Protein AF-0000000083503021 (afdb_homodimer)

pLDDT: mean 86.68, std 19.87, range [26.5, 98.81]

Secondary structure (DSSP, 8-state):
--------EEEEESSEEEEETT--EEEEEEEES--SEEEEE-TTSPBP---SSEEEEEEETTEEEEEE-S--GGG-EEEEEEEEETTEEEEEEEEEEEEEEEEEEE--S-EEEETT--EEE--EEEEESPPEEEEEETTEE--TTT-TTEEE-TTSPEEETT--GGG-EEEEEEEEEGGGTEEEEEEEEEEEE---------------------------/--------EEEEESSEEEEETT--EEEEEEEES--SEEEEE-TTSPBP---SSEEEEEEETTEEEEEE-S--GGG-EEEEEEEEETTEEEEEEEEEEEEEEEEEEE--S-EEEETT--EEE--EEEEESPPEEEEEETTEE--TTT-TTEEE-TTSPEEETT--GGG-EEEEEEEEEGGGTEEEEEEEEEEEE---------------------------

Structure (mmCIF, N/CA/C/O backbone):
data_AF-0000000083503021-model_v1
#
loop_
_entity.id
_entity.type
_entity.pdbx_description
1 polymer 'Neural cell adhesion molecule 1'
#
loop_
_atom_site.group_PDB
_atom_site.id
_atom_site.type_symbol
_atom_site.label_atom_id
_atom_site.label_alt_id
_atom_site.label_comp_id
_atom_site.label_asym_id
_atom_site.label_entity_id
_atom_site.label_seq_id
_atom_site.pdbx_PDB_ins_code
_atom_site.Cartn_x
_atom_site.Cartn_y
_atom_site.Cartn_z
_atom_site.occupancy
_atom_site.B_iso_or_equiv
_atom_site.auth_seq_id
_atom_site.auth_comp_id
_atom_site.auth_asym_id
_atom_site.auth_atom_id
_atom_site.pdbx_PDB_model_num
ATOM 1 N N . MET A 1 1 ? -37.281 -36.125 -14.594 1 32.38 1 MET A N 1
ATOM 2 C CA . MET A 1 1 ? -36.75 -35.156 -13.633 1 32.38 1 MET A CA 1
ATOM 3 C C . MET A 1 1 ? -35.75 -34.219 -14.289 1 32.38 1 MET A C 1
ATOM 5 O O . MET A 1 1 ? -34.75 -34.688 -14.859 1 32.38 1 MET A O 1
ATOM 9 N N . GLU A 1 2 ? -36.094 -33.125 -14.883 1 40.69 2 GLU A N 1
ATOM 10 C CA . GLU A 1 2 ? -35.156 -32.188 -15.492 1 40.69 2 GLU A CA 1
ATOM 11 C C . GLU A 1 2 ? -34.031 -31.844 -14.539 1 40.69 2 GLU A C 1
ATOM 13 O O . GLU A 1 2 ? -34.25 -31.484 -13.391 1 40.69 2 GLU A O 1
ATOM 18 N N . VAL A 1 3 ? -33 -32.562 -14.484 1 45.72 3 VAL A N 1
ATOM 19 C CA . VAL A 1 3 ? -31.812 -32.25 -13.695 1 45.72 3 VAL A CA 1
ATOM 20 C C . VAL A 1 3 ? -31.562 -30.734 -13.727 1 45.72 3 VAL A C 1
ATOM 22 O O . VAL A 1 3 ? -31.516 -30.125 -14.805 1 45.72 3 VAL A O 1
ATOM 25 N N . PRO A 1 4 ? -32 -30 -12.836 1 47.97 4 PRO A N 1
ATOM 26 C CA . PRO A 1 4 ? -31.688 -28.578 -12.898 1 47.97 4 PRO A CA 1
ATOM 27 C C . PRO A 1 4 ? -30.297 -28.281 -13.438 1 47.97 4 PRO A C 1
ATOM 29 O O . PRO A 1 4 ? -29.312 -28.859 -12.945 1 47.97 4 PRO A O 1
ATOM 32 N N . VAL A 1 5 ? -29.984 -28.234 -14.727 1 51.38 5 VAL A N 1
ATOM 33 C CA . VAL A 1 5 ? -28.734 -27.891 -15.406 1 51.38 5 VAL A CA 1
ATOM 34 C C . VAL A 1 5 ? -27.938 -26.922 -14.555 1 51.38 5 VAL A C 1
ATOM 36 O O . VAL A 1 5 ? -28.438 -25.844 -14.203 1 51.38 5 VAL A O 1
ATOM 39 N N . SER A 1 6 ? -27.219 -27.344 -13.602 1 59.75 6 SER A N 1
ATOM 40 C CA . SER A 1 6 ? -26.344 -26.531 -12.742 1 59.75 6 SER A CA 1
ATOM 41 C C . SER A 1 6 ? -25.797 -25.328 -13.492 1 59.75 6 SER A C 1
ATOM 43 O O . SER A 1 6 ? -25.156 -25.484 -14.547 1 59.75 6 SER A O 1
ATOM 45 N N . SER A 1 7 ? -26.422 -24.125 -13.453 1 80.5 7 SER A N 1
ATOM 46 C CA . SER A 1 7 ? -26.172 -22.859 -14.133 1 80.5 7 SER A CA 1
ATOM 47 C C . SER A 1 7 ? -24.719 -22.438 -14 1 80.5 7 SER A C 1
ATOM 49 O O . SER A 1 7 ? -24.125 -22.578 -12.93 1 80.5 7 SER A O 1
ATOM 51 N N . LEU A 1 8 ? -24.062 -22.344 -15.227 1 92 8 LEU A N 1
ATOM 52 C CA . LEU A 1 8 ? -22.719 -21.828 -15.375 1 92 8 LEU A CA 1
ATOM 53 C C . LEU A 1 8 ? -22.562 -20.484 -14.664 1 92 8 LEU A C 1
ATOM 55 O O . LEU A 1 8 ? -23.281 -19.531 -14.977 1 92 8 LEU A O 1
ATOM 59 N N . GLN A 1 9 ? -21.828 -20.453 -13.492 1 96.75 9 GLN A N 1
ATOM 60 C CA . GLN A 1 9 ? -21.578 -19.219 -12.75 1 96.75 9 GLN A CA 1
ATOM 61 C C . GLN A 1 9 ? -20.078 -18.922 -12.641 1 96.75 9 GLN A C 1
ATOM 63 O O . GLN A 1 9 ? -19.281 -19.844 -12.523 1 96.75 9 GLN A O 1
ATOM 68 N N . VAL A 1 10 ? -19.766 -17.672 -12.742 1 98.25 10 VAL A N 1
ATOM 69 C CA . VAL A 1 10 ? -18.375 -17.25 -12.672 1 98.25 10 VAL A CA 1
ATOM 70 C C . VAL A 1 10 ? -18.203 -16.266 -11.516 1 98.25 10 VAL A C 1
ATOM 72 O O . VAL A 1 10 ? -19.031 -15.375 -11.312 1 98.25 10 VAL A O 1
ATOM 75 N N . ASP A 1 11 ? -17.172 -16.484 -10.727 1 98.44 11 ASP A N 1
ATOM 76 C CA . ASP A 1 11 ? -16.828 -15.578 -9.633 1 98.44 11 ASP A CA 1
ATOM 77 C C . ASP A 1 11 ? -15.352 -15.18 -9.688 1 98.44 11 ASP A C 1
ATOM 79 O O . ASP A 1 11 ? -14.508 -15.969 -10.125 1 98.44 11 ASP A O 1
ATOM 83 N N . ILE A 1 12 ? -15.086 -13.953 -9.312 1 98.62 12 ILE A N 1
ATOM 84 C CA . ILE A 1 12 ? -13.711 -13.469 -9.258 1 98.62 12 ILE A CA 1
ATOM 85 C C . ILE A 1 12 ? -13.367 -13.07 -7.824 1 98.62 12 ILE A C 1
ATOM 87 O O . ILE A 1 12 ? -14.156 -12.406 -7.148 1 98.62 12 ILE A O 1
ATOM 91 N N . VAL A 1 13 ? -12.148 -13.516 -7.375 1 98.06 13 VAL A N 1
ATOM 92 C CA . VAL A 1 13 ? -11.617 -13.148 -6.066 1 98.06 13 VAL A CA 1
ATOM 93 C C . VAL A 1 13 ? -10.211 -12.578 -6.211 1 98.06 13 VAL A C 1
ATOM 95 O O . VAL A 1 13 ? -9.352 -13.188 -6.848 1 98.06 13 VAL A O 1
ATOM 98 N N . PRO A 1 14 ? -9.977 -11.477 -5.555 1 97.19 14 PRO A N 1
ATOM 99 C CA . PRO A 1 14 ? -10.891 -10.609 -4.824 1 97.19 14 PRO A CA 1
ATOM 100 C C . PRO A 1 14 ? -11.891 -9.906 -5.738 1 97.19 14 PRO A C 1
ATOM 102 O O . PRO A 1 14 ? -11.711 -9.883 -6.961 1 97.19 14 PRO A O 1
ATOM 105 N N . ALA A 1 15 ? -12.922 -9.281 -5.16 1 97.19 15 ALA A N 1
ATOM 106 C CA . ALA A 1 15 ? -14.008 -8.703 -5.945 1 97.19 15 ALA A CA 1
ATOM 107 C C . ALA A 1 15 ? -13.625 -7.324 -6.477 1 97.19 15 ALA A C 1
ATOM 109 O O . ALA A 1 15 ? -14.297 -6.785 -7.363 1 97.19 15 ALA A O 1
ATOM 110 N N . GLN A 1 16 ? -12.641 -6.766 -5.891 1 94.5 16 GLN A N 1
ATOM 111 C CA . GLN A 1 16 ? -12.086 -5.492 -6.324 1 94.5 16 GLN A CA 1
ATOM 112 C C . GLN A 1 16 ? -10.57 -5.453 -6.117 1 94.5 16 GLN A C 1
ATOM 114 O O . GLN A 1 16 ? -10.031 -6.23 -5.328 1 94.5 16 GLN A O 1
ATOM 119 N N . GLY A 1 17 ? -9.938 -4.648 -6.914 1 93.69 17 GLY A N 1
ATOM 120 C CA . GLY A 1 17 ? -8.5 -4.477 -6.758 1 93.69 17 GLY A CA 1
ATOM 121 C C . GLY A 1 17 ? -8.086 -3.021 -6.633 1 93.69 17 GLY A C 1
ATOM 122 O O . GLY A 1 17 ? -8.648 -2.148 -7.297 1 93.69 17 GLY A O 1
ATOM 123 N N . GLU A 1 18 ? -7.312 -2.812 -5.68 1 89.69 18 GLU A N 1
ATOM 124 C CA . GLU A 1 18 ? -6.664 -1.513 -5.535 1 89.69 18 GLU A CA 1
ATOM 125 C C . GLU A 1 18 ? -5.176 -1.668 -5.242 1 89.69 18 GLU A C 1
ATOM 127 O O . GLU A 1 18 ? -4.793 -2.357 -4.297 1 89.69 18 GLU A O 1
ATOM 132 N N . ILE A 1 19 ? -4.332 -1.057 -6.18 1 90.94 19 ILE A N 1
ATOM 133 C CA . ILE A 1 19 ? -2.898 -1.191 -5.945 1 90.94 19 ILE A CA 1
ATOM 134 C C . ILE A 1 19 ? -2.18 0.08 -6.395 1 90.94 19 ILE A C 1
ATOM 136 O O . ILE A 1 19 ? -2.762 0.916 -7.09 1 90.94 19 ILE A O 1
ATOM 140 N N . SER A 1 20 ? -0.967 0.198 -5.973 1 89.94 20 SER A N 1
ATOM 141 C CA . SER A 1 20 ? -0.131 1.327 -6.371 1 89.94 20 SER A CA 1
ATOM 142 C C . SER A 1 20 ? 0.741 0.974 -7.57 1 89.94 20 SER A C 1
ATOM 144 O O . SER A 1 20 ? 1.026 -0.201 -7.812 1 89.94 20 SER A O 1
ATOM 146 N N . VAL A 1 21 ? 1.108 2.004 -8.273 1 90.81 21 VAL A N 1
ATOM 147 C CA . VAL A 1 21 ? 2.018 1.808 -9.398 1 90.81 21 VAL A CA 1
ATOM 148 C C . VAL A 1 21 ? 3.25 1.032 -8.945 1 90.81 21 VAL A C 1
ATOM 150 O O . VAL A 1 21 ? 3.797 1.304 -7.871 1 90.81 21 VAL A O 1
ATOM 153 N N . GLY A 1 22 ? 3.641 0.013 -9.758 1 91.38 22 GLY A N 1
ATOM 154 C CA . GLY A 1 22 ? 4.824 -0.786 -9.469 1 91.38 22 GLY A CA 1
ATOM 155 C C . GLY A 1 22 ? 4.516 -2.045 -8.68 1 91.38 22 GLY A C 1
ATOM 156 O O . GLY A 1 22 ? 5.34 -2.961 -8.625 1 91.38 22 GLY A O 1
ATOM 157 N N . GLU A 1 23 ? 3.354 -2.031 -8.023 1 91.81 23 GLU A N 1
ATOM 158 C CA . GLU A 1 23 ? 2.941 -3.213 -7.273 1 91.81 23 GLU A CA 1
ATOM 159 C C . GLU A 1 23 ? 2.307 -4.254 -8.188 1 91.81 23 GLU A C 1
ATOM 161 O O . GLU A 1 23 ? 2.018 -3.971 -9.352 1 91.81 23 GLU A O 1
ATOM 166 N N . SER A 1 24 ? 2.17 -5.434 -7.625 1 94.88 24 SER A N 1
ATOM 167 C CA . SER A 1 24 ? 1.549 -6.527 -8.367 1 94.88 24 SER A CA 1
ATOM 168 C C . SER A 1 24 ? 0.262 -6.992 -7.695 1 94.88 24 SER A C 1
ATOM 170 O O . SER A 1 24 ? 0.09 -6.82 -6.488 1 94.88 24 SER A O 1
ATOM 172 N N . LYS A 1 25 ? -0.583 -7.57 -8.555 1 97.06 25 LYS A N 1
ATOM 173 C CA . LYS A 1 25 ? -1.88 -8.039 -8.07 1 97.06 25 LYS A CA 1
ATOM 174 C C . LYS A 1 25 ? -2.389 -9.203 -8.914 1 97.06 25 LYS A C 1
ATOM 176 O O . LYS A 1 25 ? -2.068 -9.312 -10.102 1 97.06 25 LYS A O 1
ATOM 181 N N . PHE A 1 26 ? -3.084 -10.086 -8.234 1 97.56 26 PHE A N 1
ATOM 182 C CA . PHE A 1 26 ? -3.65 -11.172 -9.023 1 97.56 26 PHE A CA 1
ATOM 183 C C . PHE A 1 26 ? -5.117 -11.391 -8.672 1 97.56 26 PHE A C 1
ATOM 185 O O . PHE A 1 26 ? -5.582 -10.945 -7.621 1 97.56 26 PHE A O 1
ATOM 192 N N . PHE A 1 27 ? -5.867 -11.992 -9.586 1 98.62 27 PHE A N 1
ATOM 193 C CA . PHE A 1 27 ? -7.281 -12.328 -9.453 1 98.62 27 PHE A CA 1
ATOM 194 C C . PHE A 1 27 ? -7.539 -13.773 -9.844 1 98.62 27 PHE A C 1
ATOM 196 O O . PHE A 1 27 ? -6.977 -14.266 -10.828 1 98.62 27 PHE A O 1
ATOM 203 N N . LEU A 1 28 ? -8.352 -14.438 -9.078 1 98.44 28 LEU A N 1
ATOM 204 C CA . LEU A 1 28 ? -8.75 -15.812 -9.359 1 98.44 28 LEU A CA 1
ATOM 205 C C . LEU A 1 28 ? -10.18 -15.867 -9.875 1 98.44 28 LEU A C 1
ATOM 207 O O . LEU A 1 28 ? -11.102 -15.398 -9.203 1 98.44 28 LEU A O 1
ATOM 211 N N . CYS A 1 29 ? -10.336 -16.359 -11.047 1 98.75 29 CYS A N 1
ATOM 212 C CA . CYS A 1 29 ? -11.641 -16.625 -11.641 1 98.75 29 CYS A CA 1
ATOM 213 C C . CYS A 1 29 ? -12.047 -18.078 -11.438 1 98.75 29 CYS A C 1
ATOM 215 O O . CYS A 1 29 ? -11.32 -18.984 -11.82 1 98.75 29 CYS A O 1
ATOM 217 N N . THR A 1 30 ? -13.172 -18.266 -10.805 1 98.38 30 THR A N 1
ATOM 218 C CA . THR A 1 30 ? -13.664 -19.609 -10.555 1 98.38 30 THR A CA 1
ATOM 219 C C . THR A 1 30 ? -15.016 -19.828 -11.227 1 98.38 30 THR A C 1
ATOM 221 O O . THR A 1 30 ? -15.859 -18.922 -11.242 1 98.38 30 THR A O 1
ATOM 224 N N . VAL A 1 31 ? -15.172 -21.078 -11.695 1 97.69 31 VAL A N 1
ATOM 225 C CA . VAL A 1 31 ? -16.391 -21.422 -12.414 1 97.69 31 VAL A CA 1
ATOM 226 C C . VAL A 1 31 ? -17.141 -22.516 -11.648 1 97.69 31 VAL A C 1
ATOM 228 O O . VAL A 1 31 ? -16.547 -23.5 -11.211 1 97.69 31 VAL A O 1
ATOM 231 N N . THR A 1 32 ? -18.375 -22.25 -11.328 1 96.06 32 THR A N 1
ATOM 232 C CA . THR A 1 32 ? -19.297 -23.281 -10.844 1 96.06 32 THR A CA 1
ATOM 233 C C . THR A 1 32 ? -20.047 -23.922 -12 1 96.06 32 THR A C 1
ATOM 235 O O . THR A 1 32 ? -20.688 -23.234 -12.789 1 96.06 32 THR A O 1
ATOM 238 N N . GLY A 1 33 ? -20 -25.266 -12.117 1 93.94 33 GLY A N 1
ATOM 239 C CA . GLY A 1 33 ? -20.531 -26 -13.258 1 93.94 33 GLY A CA 1
ATOM 240 C C . GLY A 1 33 ? -19.438 -26.641 -14.109 1 93.94 33 GLY A C 1
ATOM 241 O O . GLY A 1 33 ? -18.5 -27.234 -13.586 1 93.94 33 GLY A O 1
ATOM 242 N N . GLU A 1 34 ? -19.703 -26.609 -15.398 1 92.75 34 GLU A N 1
ATOM 243 C CA . GLU A 1 34 ? -18.734 -27.078 -16.375 1 92.75 34 GLU A CA 1
ATOM 244 C C . GLU A 1 34 ? -18.281 -25.938 -17.297 1 92.75 34 GLU A C 1
ATOM 246 O O . GLU A 1 34 ? -19.062 -25.047 -17.609 1 92.75 34 GLU A O 1
ATOM 251 N N . ALA A 1 35 ? -16.953 -26 -17.578 1 94.88 35 ALA A N 1
ATOM 252 C CA . ALA A 1 35 ? -16.438 -24.953 -18.453 1 94.88 35 ALA A CA 1
ATOM 253 C C . ALA A 1 35 ? -15.477 -25.516 -19.484 1 94.88 35 ALA A C 1
ATOM 255 O O . ALA A 1 35 ? -14.516 -26.203 -19.141 1 94.88 35 ALA A O 1
ATOM 256 N N . ASP A 1 36 ? -15.711 -25.219 -20.75 1 95.06 36 ASP A N 1
ATOM 257 C CA . ASP A 1 36 ? -14.789 -25.594 -21.828 1 95.06 36 ASP A CA 1
ATOM 258 C C . ASP A 1 36 ? -13.625 -24.609 -21.906 1 95.06 36 ASP A C 1
ATOM 260 O O . ASP A 1 36 ? -12.469 -25.016 -22.062 1 95.06 36 ASP A O 1
ATOM 264 N N . LEU A 1 37 ? -14.07 -23.328 -21.797 1 96.12 37 LEU A N 1
ATOM 265 C CA . LEU A 1 37 ? -13.086 -22.25 -21.922 1 96.12 37 LEU A CA 1
ATOM 266 C C . LEU A 1 37 ? -13.25 -21.234 -20.797 1 96.12 37 LEU A C 1
ATOM 268 O O . LEU A 1 37 ? -14.375 -20.938 -20.375 1 96.12 37 LEU A O 1
ATOM 272 N N . ILE A 1 38 ? -12.188 -20.75 -20.25 1 98.06 38 ILE A N 1
ATOM 273 C CA . ILE A 1 38 ? -12.133 -19.609 -19.344 1 98.06 38 ILE A CA 1
ATOM 274 C C . ILE A 1 38 ? -11.164 -18.562 -19.891 1 98.06 38 ILE A C 1
ATOM 276 O O . ILE A 1 38 ? -9.969 -18.828 -20.047 1 98.06 38 ILE A O 1
ATOM 280 N N . THR A 1 39 ? -11.75 -17.375 -20.203 1 98.06 39 THR A N 1
ATOM 281 C CA . THR A 1 39 ? -10.969 -16.344 -20.891 1 98.06 39 THR A CA 1
ATOM 282 C C . THR A 1 39 ? -11.039 -15.016 -20.156 1 98.06 39 THR A C 1
ATOM 284 O O . THR A 1 39 ? -12.094 -14.633 -19.641 1 98.06 39 THR A O 1
ATOM 287 N N . TRP A 1 40 ? -9.859 -14.336 -20.141 1 98.62 40 TRP A N 1
ATOM 288 C CA . TRP A 1 40 ? -9.797 -13.008 -19.547 1 98.62 40 TRP A CA 1
ATOM 289 C C . TRP A 1 40 ? -9.773 -11.93 -20.625 1 98.62 40 TRP A C 1
ATOM 291 O O . TRP A 1 40 ? -9.117 -12.086 -21.656 1 98.62 40 TRP A O 1
ATOM 301 N N . PHE A 1 41 ? -10.438 -10.836 -20.281 1 98.56 41 PHE A N 1
ATOM 302 C CA . PHE A 1 41 ? -10.469 -9.695 -21.203 1 98.56 41 PHE A CA 1
ATOM 303 C C . PHE A 1 41 ? -10.016 -8.422 -20.5 1 98.56 41 PHE A C 1
ATOM 305 O O . PHE A 1 41 ? -10.352 -8.195 -19.328 1 98.56 41 PHE A O 1
ATOM 312 N N . SER A 1 42 ? -9.328 -7.637 -21.219 1 97.62 42 SER A N 1
ATOM 313 C CA . SER A 1 42 ? -8.789 -6.379 -20.703 1 97.62 42 SER A CA 1
ATOM 314 C C . SER A 1 42 ? -9.867 -5.297 -20.656 1 97.62 42 SER A C 1
ATOM 316 O O . SER A 1 42 ? -10.953 -5.473 -21.203 1 97.62 42 SER A O 1
ATOM 318 N N . PRO A 1 43 ? -9.555 -4.188 -19.984 1 97.31 43 PRO A N 1
ATOM 319 C CA . PRO A 1 43 ? -10.508 -3.072 -19.938 1 97.31 43 PRO A CA 1
ATOM 320 C C . PRO A 1 43 ? -10.891 -2.562 -21.312 1 97.31 43 PRO A C 1
ATOM 322 O O . PRO A 1 43 ? -11.992 -2.045 -21.5 1 97.31 43 PRO A O 1
ATOM 325 N N . SER A 1 44 ? -10.031 -2.771 -22.281 1 96.38 44 SER A N 1
ATOM 326 C CA . SER A 1 44 ? -10.32 -2.344 -23.641 1 96.38 44 SER A CA 1
ATOM 327 C C . SER A 1 44 ? -11.195 -3.359 -24.359 1 96.38 44 SER A C 1
ATOM 329 O O . SER A 1 44 ? -11.664 -3.102 -25.484 1 96.38 44 SER A O 1
ATOM 331 N N . GLY A 1 45 ? -11.383 -4.461 -23.797 1 96.44 45 GLY A N 1
ATOM 332 C CA . GLY A 1 45 ? -12.234 -5.477 -24.391 1 96.44 45 GLY A CA 1
ATOM 333 C C . GLY A 1 45 ? -11.461 -6.559 -25.109 1 96.44 45 GLY A C 1
ATOM 334 O O . GLY A 1 45 ? -12.047 -7.512 -25.625 1 96.44 45 GLY A O 1
ATOM 335 N N . ASP A 1 46 ? -10.156 -6.457 -25.094 1 97 46 ASP A N 1
ATOM 336 C CA . ASP A 1 46 ? -9.312 -7.426 -25.797 1 97 46 ASP A CA 1
ATOM 337 C C . ASP A 1 46 ? -9.07 -8.664 -24.938 1 97 46 ASP A C 1
ATOM 339 O O . ASP A 1 46 ? -8.898 -8.555 -23.719 1 97 46 ASP A O 1
ATOM 343 N N . LYS A 1 47 ? -9.023 -9.773 -25.625 1 97.5 47 LYS A N 1
ATOM 344 C CA . LYS A 1 47 ? -8.602 -10.992 -24.938 1 97.5 47 LYS A CA 1
ATOM 345 C C . LYS A 1 47 ? -7.16 -10.867 -24.438 1 97.5 47 LYS A C 1
ATOM 347 O O . LYS A 1 47 ? -6.285 -10.398 -25.172 1 97.5 47 LYS A O 1
ATOM 352 N N . ILE A 1 48 ? -6.945 -11.258 -23.188 1 97.19 48 ILE A N 1
ATOM 353 C CA . ILE A 1 48 ? -5.609 -11.141 -22.609 1 97.19 48 ILE A CA 1
ATOM 354 C C . ILE A 1 48 ? -4.828 -12.43 -22.844 1 97.19 48 ILE A C 1
ATOM 356 O O . ILE A 1 48 ? -5.309 -13.523 -22.531 1 97.19 48 ILE A O 1
ATOM 360 N N . GLU A 1 49 ? -3.738 -12.258 -23.438 1 94.06 49 GLU A N 1
ATOM 361 C CA . GLU A 1 49 ? -2.779 -13.359 -23.531 1 94.06 49 GLU A CA 1
ATOM 362 C C . GLU A 1 49 ? -1.581 -13.117 -22.609 1 94.06 49 GLU A C 1
ATOM 364 O O . GLU A 1 49 ? -1.18 -11.969 -22.391 1 94.06 49 GLU A O 1
ATOM 369 N N . THR A 1 50 ? -1.114 -14.266 -22.141 1 88.56 50 THR A N 1
ATOM 370 C CA . THR A 1 50 ? 0.038 -14.172 -21.25 1 88.56 50 THR A CA 1
ATOM 371 C C . THR A 1 50 ? 1.188 -13.438 -21.938 1 88.56 50 THR A C 1
ATOM 373 O O . THR A 1 50 ? 1.5 -13.703 -23.094 1 88.56 50 THR A O 1
ATOM 376 N N . GLY A 1 51 ? 1.635 -12.414 -21.234 1 86.19 51 GLY A N 1
ATOM 377 C CA . GLY A 1 51 ? 2.787 -11.656 -21.688 1 86.19 51 GLY A CA 1
ATOM 378 C C . GLY A 1 51 ? 3.824 -11.445 -20.594 1 86.19 51 GLY A C 1
ATOM 379 O O . GLY A 1 51 ? 3.992 -12.289 -19.719 1 86.19 51 GLY A O 1
ATOM 380 N N . GLN A 1 52 ? 4.645 -10.469 -20.797 1 81.44 52 GLN A N 1
ATOM 381 C CA . GLN A 1 52 ? 5.719 -10.195 -19.844 1 81.44 52 GLN A CA 1
ATOM 382 C C . GLN A 1 52 ? 5.172 -9.648 -18.531 1 81.44 52 GLN A C 1
ATOM 384 O O . GLN A 1 52 ? 5.602 -10.062 -17.453 1 81.44 52 GLN A O 1
ATOM 389 N N . ARG A 1 53 ? 4.215 -8.758 -18.578 1 89.5 53 ARG A N 1
ATOM 390 C CA . ARG A 1 53 ? 3.748 -8.07 -17.375 1 89.5 53 ARG A CA 1
ATOM 391 C C . ARG A 1 53 ? 2.404 -8.625 -16.906 1 89.5 53 ARG A C 1
ATOM 393 O O . ARG A 1 53 ? 2.035 -8.477 -15.742 1 89.5 53 ARG A O 1
ATOM 400 N N . ILE A 1 54 ? 1.73 -9.188 -17.906 1 94 54 ILE A N 1
ATOM 401 C CA . ILE A 1 54 ? 0.429 -9.758 -17.562 1 94 54 ILE A CA 1
ATOM 402 C C . ILE A 1 54 ? 0.425 -11.258 -17.844 1 94 54 ILE A C 1
ATOM 404 O O . ILE A 1 54 ? 0.822 -11.688 -18.922 1 94 54 ILE A O 1
ATOM 408 N N . SER A 1 55 ? -0.018 -11.992 -16.844 1 93 55 SER A N 1
ATOM 409 C CA . SER A 1 55 ? -0.033 -13.445 -16.953 1 93 55 SER A CA 1
ATOM 410 C C . SER A 1 55 ? -1.438 -14 -16.766 1 93 55 SER A C 1
ATOM 412 O O . SER A 1 55 ? -2.162 -13.562 -15.859 1 93 55 SER A O 1
ATOM 414 N N . VAL A 1 56 ? -1.801 -14.859 -17.656 1 96.25 56 VAL A N 1
ATOM 415 C CA . VAL A 1 56 ? -3.029 -15.633 -17.516 1 96.25 56 VAL A CA 1
ATOM 416 C C . VAL A 1 56 ? -2.693 -17.125 -17.453 1 96.25 56 VAL A C 1
ATOM 418 O O . VAL A 1 56 ? -2.023 -17.656 -18.328 1 96.25 56 VAL A O 1
ATOM 421 N N . VAL A 1 57 ? -3.184 -17.734 -16.344 1 92.5 57 VAL A N 1
ATOM 422 C CA . VAL A 1 57 ? -2.893 -19.156 -16.156 1 92.5 57 VAL A CA 1
ATOM 423 C C . VAL A 1 57 ? -4.188 -19.922 -15.898 1 92.5 57 VAL A C 1
ATOM 425 O O . VAL A 1 57 ? -4.957 -19.562 -15 1 92.5 57 VAL A O 1
ATOM 428 N N . ARG A 1 58 ? -4.422 -20.953 -16.766 1 94 58 ARG A N 1
ATOM 429 C CA . ARG A 1 58 ? -5.477 -21.906 -16.438 1 94 58 ARG A CA 1
ATOM 430 C C . ARG A 1 58 ? -5.035 -22.859 -15.336 1 94 58 ARG A C 1
ATOM 432 O O . ARG A 1 58 ? -4.172 -23.719 -15.555 1 94 58 ARG A O 1
ATOM 439 N N . ASN A 1 59 ? -5.586 -22.656 -14.078 1 92.62 59 ASN A N 1
ATOM 440 C CA . ASN A 1 59 ? -5.16 -23.453 -12.938 1 92.62 59 ASN A CA 1
ATOM 441 C C . ASN A 1 59 ? -5.66 -24.891 -13.031 1 92.62 59 ASN A C 1
ATOM 443 O O . ASN A 1 59 ? -4.949 -25.828 -12.656 1 92.62 59 ASN A O 1
ATOM 447 N N . ASP A 1 60 ? -6.891 -25.109 -13.406 1 94.19 60 ASP A N 1
ATOM 448 C CA . ASP A 1 60 ? -7.566 -26.391 -13.648 1 94.19 60 ASP A CA 1
ATOM 449 C C . ASP A 1 60 ? -8.789 -26.203 -14.547 1 94.19 60 ASP A C 1
ATOM 451 O O . ASP A 1 60 ? -8.875 -25.219 -15.281 1 94.19 60 ASP A O 1
ATOM 455 N N . ASP A 1 61 ? -9.695 -27.141 -14.523 1 95.5 61 ASP A N 1
ATOM 456 C CA . ASP A 1 61 ? -10.828 -27.109 -15.438 1 95.5 61 ASP A CA 1
ATOM 457 C C . ASP A 1 61 ? -11.82 -26.031 -15.031 1 95.5 61 ASP A C 1
ATOM 459 O O . ASP A 1 61 ? -12.688 -25.641 -15.828 1 95.5 61 ASP A O 1
ATOM 463 N N . LEU A 1 62 ? -11.633 -25.5 -13.82 1 97.31 62 LEU A N 1
ATOM 464 C CA . LEU A 1 62 ? -12.703 -24.641 -13.32 1 97.31 62 LEU A CA 1
ATOM 465 C C . LEU A 1 62 ? -12.141 -23.328 -12.805 1 97.31 62 LEU A C 1
ATOM 467 O O . LEU A 1 62 ? -12.859 -22.547 -12.164 1 97.31 62 LEU A O 1
ATOM 471 N N . SER A 1 63 ? -10.852 -23.031 -13.117 1 98.06 63 SER A N 1
ATOM 472 C CA . SER A 1 63 ? -10.336 -21.766 -12.578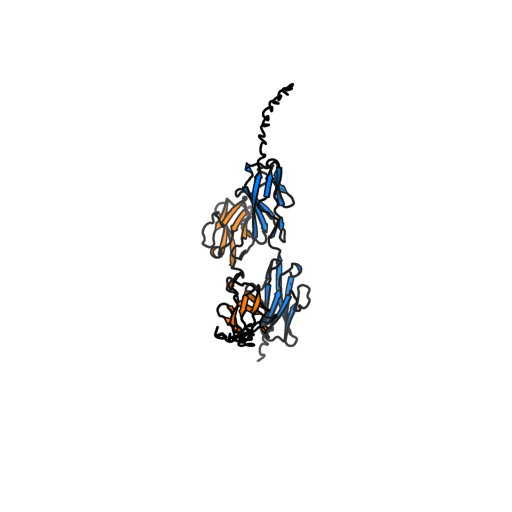 1 98.06 63 SER A CA 1
ATOM 473 C C . SER A 1 63 ? -9.172 -21.25 -13.406 1 98.06 63 SER A C 1
ATOM 475 O O . SER A 1 63 ? -8.484 -22.016 -14.078 1 98.06 63 SER A O 1
ATOM 477 N N . SER A 1 64 ? -9.023 -19.984 -13.445 1 97.94 64 SER A N 1
ATOM 478 C CA . SER A 1 64 ? -7.961 -19.281 -14.141 1 97.94 64 SER A CA 1
ATOM 479 C C . SER A 1 64 ? -7.5 -18.062 -13.344 1 97.94 64 SER A C 1
ATOM 481 O O . SER A 1 64 ? -8.305 -17.391 -12.703 1 97.94 64 SER A O 1
ATOM 483 N N . THR A 1 65 ? -6.203 -17.812 -13.375 1 97.19 65 THR A N 1
ATOM 484 C CA . THR A 1 65 ? -5.648 -16.703 -12.617 1 97.19 65 THR A CA 1
ATOM 485 C C . THR A 1 65 ? -5.09 -15.633 -13.547 1 97.19 65 THR A C 1
ATOM 487 O O . THR A 1 65 ? -4.352 -15.945 -14.484 1 97.19 65 THR A O 1
ATOM 490 N N . LEU A 1 66 ? -5.512 -14.43 -13.289 1 98.06 66 LEU A N 1
ATOM 491 C CA . LEU A 1 66 ? -4.918 -13.258 -13.922 1 98.06 66 LEU A CA 1
ATOM 492 C C . LEU A 1 66 ? -3.951 -12.555 -12.977 1 98.06 66 LEU A C 1
ATOM 494 O O . LEU A 1 66 ? -4.309 -12.242 -11.836 1 98.06 66 LEU A O 1
ATOM 498 N N . THR A 1 67 ? -2.734 -12.336 -13.406 1 96.25 67 THR A N 1
ATOM 499 C CA . THR A 1 67 ? -1.755 -11.609 -12.609 1 96.25 67 THR A CA 1
ATOM 500 C C . THR A 1 67 ? -1.209 -10.406 -13.375 1 96.25 67 THR A C 1
ATOM 502 O O . THR A 1 67 ? -0.779 -10.539 -14.523 1 96.25 67 THR A O 1
ATOM 505 N N . VAL A 1 68 ? -1.248 -9.312 -12.781 1 96.25 68 VAL A N 1
ATOM 506 C CA . VAL A 1 68 ? -0.632 -8.102 -13.305 1 96.25 68 VAL A CA 1
ATOM 507 C C . VAL A 1 68 ? 0.625 -7.77 -12.508 1 96.25 68 VAL A C 1
ATOM 509 O O . VAL A 1 68 ? 0.546 -7.449 -11.32 1 96.25 68 VAL A O 1
ATOM 512 N N . TYR A 1 69 ? 1.757 -7.812 -13.164 1 93.19 69 TYR A N 1
ATOM 513 C CA . TYR A 1 69 ? 3.029 -7.527 -12.516 1 93.19 69 TYR A CA 1
ATOM 514 C C . TYR A 1 69 ? 3.443 -6.078 -12.734 1 93.19 69 TYR A C 1
ATOM 516 O O . TYR A 1 69 ? 3.27 -5.535 -13.828 1 93.19 69 TYR A O 1
ATOM 524 N N . SER A 1 70 ? 3.988 -5.477 -11.68 1 92.69 70 SER A N 1
ATOM 525 C CA . SER A 1 70 ? 4.512 -4.121 -11.789 1 92.69 70 SER A CA 1
ATOM 526 C C . SER A 1 70 ? 3.525 -3.205 -12.508 1 92.69 70 SER A C 1
ATOM 528 O O . SER A 1 70 ? 3.852 -2.629 -13.547 1 92.69 70 SER A O 1
ATOM 530 N N . ALA A 1 71 ? 2.436 -3.064 -11.891 1 94.31 71 ALA A N 1
ATOM 531 C CA . ALA A 1 71 ? 1.29 -2.395 -12.5 1 94.31 71 ALA A CA 1
ATOM 532 C C . ALA A 1 71 ? 1.64 -0.965 -12.906 1 94.31 71 ALA A C 1
ATOM 534 O O . ALA A 1 71 ? 2.404 -0.289 -12.211 1 94.31 71 ALA A O 1
ATOM 535 N N . ASP A 1 72 ? 1.153 -0.578 -14.102 1 92.25 72 ASP A N 1
ATOM 536 C CA . ASP A 1 72 ? 1.207 0.79 -14.609 1 92.25 72 ASP A CA 1
ATOM 537 C C . ASP A 1 72 ? -0.193 1.39 -14.719 1 92.25 72 ASP A C 1
ATOM 539 O O . ASP A 1 72 ? -1.187 0.66 -14.742 1 92.25 72 ASP A O 1
ATOM 543 N N . ILE A 1 73 ? -0.328 2.729 -14.766 1 89.38 73 ILE A N 1
ATOM 544 C CA . ILE A 1 73 ? -1.613 3.418 -14.789 1 89.38 73 ILE A CA 1
ATOM 545 C C . ILE A 1 73 ? -2.461 2.904 -15.945 1 89.38 73 ILE A C 1
ATOM 547 O O . ILE A 1 73 ? -3.691 2.912 -15.875 1 89.38 73 ILE A O 1
ATOM 551 N N . ASP A 1 74 ? -1.77 2.434 -16.984 1 91.56 74 ASP A N 1
ATOM 552 C CA . ASP A 1 74 ? -2.48 1.938 -18.156 1 91.56 74 ASP A CA 1
ATOM 553 C C . ASP A 1 74 ? -3.191 0.62 -17.859 1 91.56 74 ASP A C 1
ATOM 555 O O . ASP A 1 74 ? -4.055 0.182 -18.625 1 91.56 74 ASP A O 1
ATOM 559 N N . ASP A 1 75 ? -2.838 -0.006 -16.75 1 95.5 75 ASP A N 1
ATOM 560 C CA . ASP A 1 75 ? -3.43 -1.289 -16.375 1 95.5 75 ASP A CA 1
ATOM 561 C C . ASP A 1 75 ? -4.754 -1.096 -15.648 1 95.5 75 ASP A C 1
ATOM 563 O O . ASP A 1 75 ? -5.469 -2.062 -15.375 1 95.5 75 ASP A O 1
ATOM 567 N N . ALA A 1 76 ? -5.102 0.104 -15.328 1 95.75 76 ALA A N 1
ATOM 568 C CA . ALA A 1 76 ? -6.336 0.368 -14.602 1 95.75 76 ALA A CA 1
ATOM 569 C C . ALA A 1 76 ? -7.559 0.081 -15.461 1 95.75 76 ALA A C 1
ATOM 571 O O . ALA A 1 76 ? -7.516 0.238 -16.688 1 95.75 76 ALA A O 1
ATOM 572 N N . GLY A 1 77 ? -8.641 -0.376 -14.805 1 97.31 77 GLY A N 1
ATOM 573 C CA . GLY A 1 77 ? -9.891 -0.586 -15.523 1 97.31 77 GLY A CA 1
ATOM 574 C C . GLY A 1 77 ? -10.609 -1.854 -15.102 1 97.31 77 GLY A C 1
ATOM 575 O O . GLY A 1 77 ? -10.297 -2.439 -14.062 1 97.31 77 GLY A O 1
ATOM 576 N N . THR A 1 78 ? -11.633 -2.133 -15.812 1 98.5 78 THR A N 1
ATOM 577 C CA . THR A 1 78 ? -12.469 -3.289 -15.508 1 98.5 78 THR A CA 1
ATOM 578 C C . THR A 1 78 ? -12.055 -4.492 -16.359 1 98.5 78 THR A C 1
ATOM 580 O O . THR A 1 78 ? -12.148 -4.453 -17.578 1 98.5 78 THR A O 1
ATOM 583 N N . TYR A 1 79 ? -11.602 -5.527 -15.68 1 98.56 79 TYR A N 1
ATOM 584 C CA . TYR A 1 79 ? -11.273 -6.793 -16.328 1 98.56 79 TYR A CA 1
ATOM 585 C C . TYR A 1 79 ? -12.461 -7.746 -16.297 1 98.56 79 TYR A C 1
ATOM 587 O O . TYR A 1 79 ? -13.336 -7.633 -15.43 1 98.56 79 TYR A O 1
ATOM 595 N N . LYS A 1 80 ? -12.469 -8.609 -17.25 1 98.75 80 LYS A N 1
ATOM 596 C CA . LYS A 1 80 ? -13.594 -9.539 -17.375 1 98.75 80 LYS A CA 1
ATOM 597 C C . LYS A 1 80 ? -13.102 -10.977 -17.516 1 98.75 80 LYS A C 1
ATOM 599 O O . LYS A 1 80 ? -12.156 -11.242 -18.266 1 98.75 80 LYS A O 1
ATOM 604 N N . CYS A 1 81 ? -13.695 -11.852 -16.766 1 98.81 81 CYS A N 1
ATOM 605 C CA . CYS A 1 81 ? -13.492 -13.289 -16.922 1 98.81 81 CYS A CA 1
ATOM 606 C C . CYS A 1 81 ? -14.742 -13.945 -17.5 1 98.81 81 CYS A C 1
ATOM 608 O O . CYS A 1 81 ? -15.836 -13.805 -16.953 1 98.81 81 CYS A O 1
ATOM 610 N N . VAL A 1 82 ? -14.57 -14.68 -18.594 1 98.38 82 VAL A N 1
ATOM 611 C CA . VAL A 1 82 ? -15.695 -15.297 -19.297 1 98.38 82 VAL A CA 1
ATOM 612 C C . VAL A 1 82 ? -15.5 -16.812 -19.359 1 98.38 82 VAL A C 1
ATOM 614 O O . VAL A 1 82 ? -14.445 -17.281 -19.781 1 98.38 82 VAL A O 1
ATOM 617 N N . ALA A 1 83 ? -16.516 -17.516 -18.953 1 98.06 83 ALA A N 1
ATOM 618 C CA . ALA A 1 83 ? -16.531 -18.969 -19.094 1 98.06 83 ALA A CA 1
ATOM 619 C C . ALA A 1 83 ? -17.594 -19.391 -20.109 1 98.06 83 ALA A C 1
ATOM 621 O O . ALA A 1 83 ? -18.688 -18.828 -20.172 1 98.06 83 ALA A O 1
ATOM 622 N N . THR A 1 84 ? -17.203 -20.406 -20.875 1 96.75 84 THR A N 1
ATOM 623 C CA . THR A 1 84 ? -18.141 -20.938 -21.844 1 96.75 84 THR A CA 1
ATOM 624 C C . THR A 1 84 ? -18.281 -22.453 -21.688 1 96.75 84 THR A C 1
ATOM 626 O O . THR A 1 84 ? -17.328 -23.141 -21.359 1 96.75 84 THR A O 1
ATOM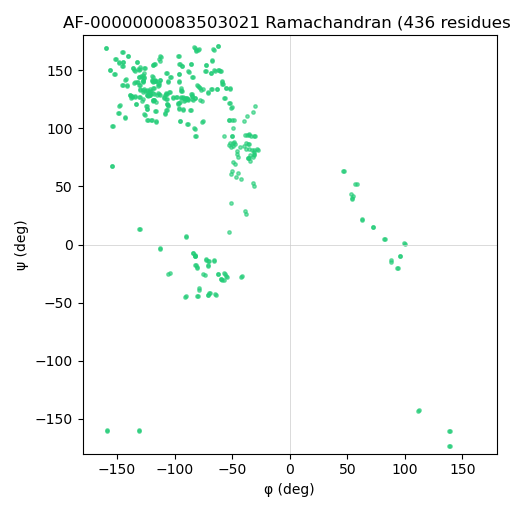 629 N N . PHE A 1 85 ? -19.531 -22.953 -21.828 1 94.38 85 PHE A N 1
ATOM 630 C CA . PHE A 1 85 ? -19.812 -24.391 -21.828 1 94.38 85 PHE A CA 1
ATOM 631 C C . PHE A 1 85 ? -21.016 -24.703 -22.719 1 94.38 85 PHE A C 1
ATOM 633 O O . PHE A 1 85 ? -22.109 -24.188 -22.5 1 94.38 85 PHE A O 1
ATOM 640 N N . ASP A 1 86 ? -20.797 -25.5 -23.75 1 92.06 86 ASP A N 1
ATOM 641 C CA . ASP A 1 86 ? -21.875 -25.984 -24.625 1 92.06 86 ASP A CA 1
ATOM 642 C C . ASP A 1 86 ? -22.688 -24.812 -25.188 1 92.06 86 ASP A C 1
ATOM 644 O O . ASP A 1 86 ? -23.906 -24.812 -25.094 1 92.06 86 ASP A O 1
ATOM 648 N N . GLY A 1 87 ? -22.016 -23.781 -25.578 1 90.31 87 GLY A N 1
ATOM 649 C CA . GLY A 1 87 ? -22.656 -22.641 -26.219 1 90.31 87 GLY A CA 1
ATOM 650 C C . GLY A 1 87 ? -23.141 -21.609 -25.219 1 90.31 87 GLY A C 1
ATOM 651 O O . GLY A 1 87 ? -23.562 -20.516 -25.609 1 90.31 87 GLY A O 1
ATOM 652 N N . ASN A 1 88 ? -23.203 -21.938 -23.922 1 93.62 88 ASN A N 1
ATOM 653 C CA . ASN A 1 88 ? -23.609 -21 -22.875 1 93.62 88 ASN A CA 1
ATOM 654 C C . ASN A 1 88 ? -22.406 -20.219 -22.359 1 93.62 88 ASN A C 1
ATOM 656 O O . ASN A 1 88 ? -21.281 -20.719 -22.359 1 93.62 88 ASN A O 1
ATOM 660 N N . GLU A 1 89 ? -22.719 -18.953 -21.938 1 95.56 89 GLU A N 1
ATOM 661 C CA . GLU A 1 89 ? -21.641 -18.109 -21.406 1 95.56 89 GLU A CA 1
ATOM 662 C C . GLU A 1 89 ? -22.047 -17.484 -20.078 1 95.56 89 GLU A C 1
ATOM 664 O O . GLU A 1 89 ? -23.219 -17.188 -19.859 1 95.56 89 GLU A O 1
ATOM 669 N N . SER A 1 90 ? -21.156 -17.359 -19.234 1 97.5 90 SER A N 1
ATOM 670 C CA . SER A 1 90 ? -21.266 -16.578 -18.016 1 97.5 90 SER A CA 1
ATOM 671 C C . SER A 1 90 ? -20.016 -15.734 -17.766 1 97.5 90 SER A C 1
ATOM 673 O O . SER A 1 90 ? -18.938 -16.047 -18.297 1 97.5 90 SER A O 1
ATOM 675 N N . GLN A 1 91 ? -20.156 -14.586 -17.078 1 97.94 91 GLN A N 1
ATOM 676 C CA . GLN A 1 91 ? -19 -13.719 -16.891 1 97.94 91 GLN A CA 1
ATOM 677 C C . GLN A 1 91 ? -19.047 -13.039 -15.523 1 97.94 91 GLN A C 1
ATOM 679 O O . GLN A 1 91 ? -20.094 -12.984 -14.883 1 97.94 91 GLN A O 1
ATOM 684 N N . ALA A 1 92 ? -17.906 -12.625 -15.055 1 98.62 92 ALA A N 1
ATOM 685 C CA . ALA A 1 92 ? -17.719 -11.734 -13.914 1 98.62 92 ALA A CA 1
ATOM 686 C C . ALA A 1 92 ? -16.688 -10.656 -14.234 1 98.62 92 ALA A C 1
ATOM 688 O O . ALA A 1 92 ? -15.844 -10.828 -15.117 1 98.62 92 ALA A O 1
ATOM 689 N N . THR A 1 93 ? -16.859 -9.523 -13.625 1 98.75 93 THR A N 1
ATOM 690 C CA . THR A 1 93 ? -15.922 -8.43 -13.844 1 98.75 93 THR A CA 1
ATOM 691 C C . THR A 1 93 ? -15.234 -8.031 -12.539 1 98.75 93 THR A C 1
ATOM 693 O O . THR A 1 93 ? -15.734 -8.352 -11.453 1 98.75 93 THR A O 1
ATOM 696 N N . VAL A 1 94 ? -14.086 -7.48 -12.656 1 98.5 94 VAL A N 1
ATOM 697 C CA . VAL A 1 94 ? -13.375 -6.922 -11.516 1 98.5 94 VAL A CA 1
ATOM 698 C C . VAL A 1 94 ? -12.719 -5.602 -11.906 1 98.5 94 VAL A C 1
ATOM 700 O O . VAL A 1 94 ? -12.078 -5.504 -12.953 1 98.5 94 VAL A O 1
ATOM 703 N N . ASN A 1 95 ? -12.977 -4.621 -11.125 1 97.88 95 ASN A N 1
ATOM 704 C CA . ASN A 1 95 ? -12.383 -3.307 -11.352 1 97.88 95 ASN A CA 1
ATOM 705 C C . ASN A 1 95 ? -11.039 -3.166 -10.641 1 97.88 95 ASN A C 1
ATOM 707 O O . ASN A 1 95 ? -10.938 -3.443 -9.445 1 97.88 95 ASN A O 1
ATOM 711 N N . MET A 1 96 ? -10.086 -2.832 -11.367 1 96.38 96 MET A N 1
ATOM 712 C CA . MET A 1 96 ? -8.758 -2.592 -10.812 1 96.38 96 MET A CA 1
ATOM 713 C C . MET A 1 96 ? -8.422 -1.104 -10.82 1 96.38 96 MET A C 1
ATOM 715 O O . MET A 1 96 ? -8.297 -0.498 -11.883 1 96.38 96 MET A O 1
ATOM 719 N N . LYS A 1 97 ? -8.336 -0.546 -9.617 1 92.62 97 LYS A N 1
ATOM 720 C CA . LYS A 1 97 ? -7.902 0.841 -9.461 1 92.62 97 LYS A CA 1
ATOM 721 C C . LYS A 1 97 ? -6.402 0.925 -9.211 1 92.62 97 LYS A C 1
ATOM 723 O O . LYS A 1 97 ? -5.852 0.15 -8.43 1 92.62 97 LYS A O 1
ATOM 728 N N . ILE A 1 98 ? -5.734 1.811 -9.953 1 92.44 98 ILE A N 1
ATOM 729 C CA . ILE A 1 98 ? -4.301 1.999 -9.773 1 92.44 98 ILE A CA 1
ATOM 730 C C . ILE A 1 98 ? -4.004 3.465 -9.461 1 92.44 98 ILE A C 1
ATOM 732 O O . ILE A 1 98 ? -4.523 4.363 -10.133 1 92.44 98 ILE A O 1
ATOM 736 N N . PHE A 1 99 ? -3.279 3.629 -8.398 1 90.75 99 PHE A N 1
ATOM 737 C CA . PHE A 1 99 ? -2.865 4.98 -8.039 1 90.75 99 PHE A CA 1
ATOM 738 C C . PHE A 1 99 ? -1.363 5.031 -7.777 1 90.75 99 PHE A C 1
ATOM 740 O O . PHE A 1 99 ? -0.724 3.996 -7.586 1 90.75 99 PHE A O 1
ATOM 747 N N . GLN A 1 100 ? -0.871 6.195 -8.008 1 89.75 100 GLN A N 1
ATOM 748 C CA . GLN A 1 100 ? 0.491 6.438 -7.547 1 89.75 100 GLN A CA 1
ATOM 749 C C . GLN A 1 100 ? 0.502 6.914 -6.098 1 89.75 100 GLN A C 1
ATOM 751 O O . GLN A 1 100 ? -0.014 7.988 -5.785 1 89.75 100 GLN A O 1
ATOM 756 N N . LYS A 1 101 ? 1.092 6.102 -5.195 1 90.94 101 LYS A N 1
ATOM 757 C CA . LYS A 1 101 ? 1.197 6.461 -3.783 1 90.94 101 LYS A CA 1
ATOM 758 C C . LYS A 1 101 ? 2.139 7.645 -3.584 1 90.94 101 LYS A C 1
ATOM 760 O O . LYS A 1 101 ? 2.979 7.926 -4.441 1 90.94 101 LYS A O 1
ATOM 765 N N . LEU A 1 102 ? 1.928 8.297 -2.443 1 95.06 102 LEU A N 1
ATOM 766 C CA . LEU A 1 102 ? 2.838 9.375 -2.07 1 95.06 102 LEU A CA 1
ATOM 767 C C . LEU A 1 102 ? 4.285 8.906 -2.121 1 95.06 102 LEU A C 1
ATOM 769 O O . LEU A 1 102 ? 4.648 7.926 -1.465 1 95.06 102 LEU A O 1
ATOM 773 N N . THR A 1 103 ? 5.07 9.625 -2.967 1 93.06 103 THR A N 1
ATOM 774 C CA . THR A 1 103 ? 6.477 9.273 -3.129 1 93.06 103 THR A CA 1
ATOM 775 C C . THR A 1 103 ? 7.352 10.523 -3.078 1 93.06 103 THR A C 1
ATOM 777 O O . THR A 1 103 ? 7.113 11.484 -3.812 1 93.06 103 THR A O 1
ATOM 780 N N . PHE A 1 104 ? 8.336 10.453 -2.209 1 96.56 104 PHE A N 1
ATOM 781 C CA . PHE A 1 104 ? 9.289 11.555 -2.127 1 96.56 104 PHE A CA 1
ATOM 782 C C . PHE A 1 104 ? 10.445 11.344 -3.096 1 96.56 104 PHE A C 1
ATOM 784 O O . PHE A 1 104 ? 11.312 10.5 -2.857 1 96.56 104 PHE A O 1
ATOM 791 N N . ARG A 1 105 ? 10.406 12.047 -4.156 1 95.75 105 ARG A N 1
ATOM 792 C CA . ARG A 1 105 ? 11.391 11.898 -5.223 1 95.75 105 ARG A CA 1
ATOM 793 C C . ARG A 1 105 ? 12.695 12.609 -4.875 1 95.75 105 ARG A C 1
ATOM 795 O O . ARG A 1 105 ? 13.773 12.172 -5.281 1 95.75 105 ARG A O 1
ATOM 802 N N . ASN A 1 106 ? 12.578 13.812 -4.238 1 96.88 106 ASN A N 1
ATOM 803 C CA . ASN A 1 106 ? 13.727 14.609 -3.818 1 96.88 106 ASN A CA 1
ATOM 804 C C . ASN A 1 106 ? 13.422 15.398 -2.551 1 96.88 106 ASN A C 1
ATOM 806 O O . ASN A 1 106 ? 12.539 16.266 -2.547 1 96.88 106 ASN A O 1
ATOM 810 N N . ALA A 1 107 ? 14.062 15.086 -1.447 1 97.75 107 ALA A N 1
ATOM 811 C CA . ALA A 1 107 ? 13.984 15.766 -0.159 1 97.75 107 ALA A CA 1
ATOM 812 C C . ALA A 1 107 ? 15.25 15.555 0.659 1 97.75 107 ALA A C 1
ATOM 814 O O . ALA A 1 107 ? 15.211 14.938 1.729 1 97.75 107 ALA A O 1
ATOM 815 N N . PRO A 1 108 ? 16.281 16.125 0.143 1 97.88 108 PRO A N 1
ATOM 816 C CA . PRO A 1 108 ? 17.562 15.844 0.799 1 97.88 108 PRO A CA 1
ATOM 817 C C . PRO A 1 108 ? 17.594 16.312 2.25 1 97.88 108 PRO A C 1
ATOM 819 O O . PRO A 1 108 ? 16.984 17.328 2.588 1 97.88 108 PRO A O 1
ATOM 822 N N . SER A 1 109 ? 18.344 15.641 3.086 1 97.88 109 SER A N 1
ATOM 823 C CA . SER A 1 109 ? 18.609 15.969 4.48 1 97.88 109 SER A CA 1
ATOM 824 C C . SER A 1 109 ? 20.047 15.641 4.859 1 97.88 109 SER A C 1
ATOM 826 O O . SER A 1 109 ? 20.453 14.477 4.812 1 97.88 109 SER A O 1
ATOM 828 N N . PRO A 1 110 ? 20.828 16.5 5.07 1 98 110 PRO A N 1
ATOM 829 C CA . PRO A 1 110 ? 20.469 17.875 5.414 1 98 110 PRO A CA 1
ATOM 830 C C . PRO A 1 110 ? 20.469 18.797 4.203 1 98 110 PRO A C 1
ATOM 832 O O . PRO A 1 110 ? 20.922 18.422 3.125 1 98 110 PRO A O 1
ATOM 835 N N . GLN A 1 111 ? 19.797 19.953 4.355 1 98.44 111 GLN A N 1
ATOM 836 C CA . GLN A 1 111 ? 19.938 21.094 3.465 1 98.44 111 GLN A CA 1
ATOM 837 C C . GLN A 1 111 ? 20.547 22.281 4.195 1 98.44 111 GLN A C 1
ATOM 839 O O . GLN A 1 111 ? 20.094 22.656 5.277 1 98.44 111 GLN A O 1
ATOM 844 N N . GLU A 1 112 ? 21.562 22.891 3.637 1 98.19 112 GLU A N 1
ATOM 845 C CA . GLU A 1 112 ? 22.391 23.891 4.332 1 98.19 112 GLU A CA 1
ATOM 846 C C . GLU A 1 112 ? 22.297 25.25 3.662 1 98.19 112 GLU A C 1
ATOM 848 O O . GLU A 1 112 ? 22.297 25.359 2.434 1 98.19 112 GLU A O 1
ATOM 853 N N . TYR A 1 113 ? 22.25 26.297 4.598 1 98.06 113 TYR A N 1
ATOM 854 C CA . TYR A 1 113 ? 22.172 27.688 4.16 1 98.06 113 TYR A CA 1
ATOM 855 C C . TYR A 1 113 ? 23.031 28.578 5.035 1 98.06 113 TYR A C 1
ATOM 857 O O . TYR A 1 113 ? 23.453 28.172 6.121 1 98.06 113 TYR A O 1
ATOM 865 N N . ASN A 1 114 ? 23.312 29.781 4.492 1 97.44 114 ASN A N 1
ATOM 866 C CA . ASN A 1 114 ? 23.969 30.812 5.309 1 97.44 114 ASN A CA 1
ATOM 867 C C . ASN A 1 114 ? 22.953 31.781 5.906 1 97.44 114 ASN A C 1
ATOM 869 O O . ASN A 1 114 ? 21.953 32.094 5.273 1 97.44 114 ASN A O 1
ATOM 873 N N . GLU A 1 115 ? 23.312 32.219 7.098 1 96.81 115 GLU A N 1
ATOM 874 C CA . GLU A 1 115 ? 22.438 33.188 7.715 1 96.81 115 GLU A CA 1
ATOM 875 C C . GLU A 1 115 ? 22.234 34.406 6.789 1 96.81 115 GLU A C 1
ATOM 877 O O . GLU A 1 115 ? 23.172 34.875 6.176 1 96.81 115 GLU A O 1
ATOM 882 N N . GLY A 1 116 ? 20.984 34.812 6.684 1 95.88 116 GLY A N 1
ATOM 883 C CA . GLY A 1 116 ? 20.656 35.938 5.836 1 95.88 116 GLY A CA 1
ATOM 884 C C . GLY A 1 116 ? 20.188 35.531 4.453 1 95.88 116 GLY A C 1
ATOM 885 O O . GLY A 1 116 ? 19.609 36.344 3.727 1 95.88 116 GLY A O 1
ATOM 886 N N . ASP A 1 117 ? 20.312 34.312 4.125 1 96.75 117 ASP A N 1
ATOM 887 C CA . ASP A 1 117 ? 19.906 33.812 2.811 1 96.75 117 ASP A CA 1
ATOM 888 C C . ASP A 1 117 ? 18.375 33.75 2.693 1 96.75 117 ASP A C 1
ATOM 890 O O . ASP A 1 117 ? 17.688 33.594 3.695 1 96.75 117 ASP A O 1
ATOM 894 N N . ASP A 1 118 ? 17.875 33.938 1.475 1 97.12 118 ASP A N 1
ATOM 895 C CA . ASP A 1 118 ? 16.516 33.5 1.155 1 97.12 118 ASP A CA 1
ATOM 896 C C . ASP A 1 118 ? 16.5 32.031 0.812 1 97.12 118 ASP A C 1
ATOM 898 O O . ASP A 1 118 ? 16.672 31.641 -0.348 1 97.12 118 ASP A O 1
ATOM 902 N N . ALA A 1 119 ? 16.234 31.266 1.827 1 97.69 119 ALA A N 1
ATOM 903 C CA . ALA A 1 119 ? 16.344 29.828 1.698 1 97.69 119 ALA A CA 1
ATOM 904 C C . ALA A 1 119 ? 15.102 29.25 1.025 1 97.69 119 ALA A C 1
ATOM 906 O O . ALA A 1 119 ? 13.977 29.688 1.287 1 97.69 119 ALA A O 1
ATOM 907 N N . VAL A 1 120 ? 15.336 28.375 0.173 1 98.12 120 VAL A N 1
ATOM 908 C CA . VAL A 1 120 ? 14.258 27.594 -0.424 1 98.12 120 VAL A CA 1
ATOM 909 C C . VAL A 1 120 ? 14.484 26.109 -0.128 1 98.12 120 VAL A C 1
ATOM 911 O O . VAL A 1 120 ? 15.375 25.469 -0.709 1 98.12 120 VAL A O 1
ATOM 914 N N . ILE A 1 121 ? 13.68 25.562 0.751 1 98.06 121 ILE A N 1
ATOM 915 C CA . ILE A 1 121 ? 13.805 24.172 1.186 1 98.06 121 ILE A CA 1
ATOM 916 C C . ILE A 1 121 ? 13.07 23.266 0.205 1 98.06 121 ILE A C 1
ATOM 918 O O . ILE A 1 121 ? 11.875 23.438 -0.045 1 98.06 121 ILE A O 1
ATOM 922 N N . ILE A 1 122 ? 13.82 22.281 -0.234 1 98.38 122 ILE A N 1
ATOM 923 C CA . ILE A 1 122 ? 13.344 21.422 -1.315 1 98.38 122 ILE A CA 1
ATOM 924 C C . ILE A 1 122 ? 12.672 20.172 -0.732 1 98.38 122 ILE A C 1
ATOM 926 O O . ILE A 1 122 ? 13.203 19.531 0.175 1 98.38 122 ILE A O 1
ATOM 930 N N . CYS A 1 123 ? 11.516 19.891 -1.277 1 98.19 123 CYS A N 1
ATOM 931 C CA . CYS A 1 123 ? 10.789 18.656 -0.982 1 98.19 123 CYS A CA 1
ATOM 932 C C . CYS A 1 123 ? 9.883 18.266 -2.146 1 98.19 123 CYS A C 1
ATOM 934 O O . CYS A 1 123 ? 8.805 18.828 -2.32 1 98.19 123 CYS A O 1
ATOM 936 N N . ASP A 1 124 ? 10.32 17.312 -2.91 1 97.69 124 ASP A N 1
ATOM 937 C CA . ASP A 1 124 ? 9.547 16.812 -4.039 1 97.69 124 ASP A CA 1
ATOM 938 C C . ASP A 1 124 ? 8.742 15.57 -3.639 1 97.69 124 ASP A C 1
ATOM 940 O O . ASP A 1 124 ? 9.305 14.492 -3.449 1 97.69 124 ASP A O 1
ATOM 944 N N . VAL A 1 125 ? 7.488 15.797 -3.514 1 96.31 125 VAL A N 1
ATOM 945 C CA . VAL A 1 125 ? 6.586 14.688 -3.219 1 96.31 125 VAL A CA 1
ATOM 946 C C . VAL A 1 125 ? 5.5 14.609 -4.289 1 96.31 125 VAL A C 1
ATOM 948 O O . VAL A 1 125 ? 4.91 15.625 -4.664 1 96.31 125 VAL A O 1
ATOM 951 N N . THR A 1 126 ? 5.301 13.398 -4.777 1 93.25 126 THR A N 1
ATOM 952 C CA . THR A 1 126 ? 4.344 13.211 -5.867 1 93.25 126 THR A CA 1
ATOM 953 C C . THR A 1 126 ? 3.395 12.062 -5.562 1 93.25 126 THR A C 1
ATOM 955 O O . THR A 1 126 ? 3.701 11.195 -4.738 1 93.25 126 THR A O 1
ATOM 958 N N . SER A 1 127 ? 2.225 12.156 -6.078 1 93.31 127 SER A N 1
ATOM 959 C CA . SER A 1 127 ? 1.224 11.102 -6.09 1 93.31 127 SER A CA 1
ATOM 960 C C . SER A 1 127 ? 0.184 11.336 -7.18 1 93.31 127 SER A C 1
ATOM 962 O O . SER A 1 127 ? 0.229 12.344 -7.879 1 93.31 127 SER A O 1
ATOM 964 N N . SER A 1 128 ? -0.621 10.359 -7.422 1 87.19 128 SER A N 1
ATOM 965 C CA . SER A 1 128 ? -1.813 10.531 -8.25 1 87.19 128 SER A CA 1
ATOM 966 C C . SER A 1 128 ? -3.068 10.086 -7.5 1 87.19 128 SER A C 1
ATOM 968 O O . SER A 1 128 ? -3.234 8.906 -7.203 1 87.19 128 SER A O 1
ATOM 970 N N . PRO A 1 129 ? -4.043 11.086 -7.289 1 88.69 129 PRO A N 1
ATOM 971 C CA . PRO A 1 129 ? -3.938 12.523 -7.574 1 88.69 129 PRO A CA 1
ATOM 972 C C . PRO A 1 129 ? -2.836 13.203 -6.77 1 88.69 129 PRO A C 1
ATOM 974 O O . PRO A 1 129 ? -2.291 12.617 -5.836 1 88.69 129 PRO A O 1
ATOM 977 N N . PRO A 1 130 ? -2.537 14.492 -7.117 1 92.81 130 PRO A N 1
ATOM 978 C CA . PRO A 1 130 ? -1.489 15.195 -6.375 1 92.81 130 PRO A CA 1
ATOM 979 C C . PRO A 1 130 ? -1.856 15.43 -4.914 1 92.81 130 PRO A C 1
ATOM 981 O O . PRO A 1 130 ? -3.027 15.648 -4.594 1 92.81 130 PRO A O 1
ATOM 984 N N . PRO A 1 131 ? -0.859 15.461 -4.102 1 95.94 131 PRO A N 1
ATOM 985 C CA . PRO A 1 131 ? -1.136 15.602 -2.67 1 95.94 131 PRO A CA 1
ATOM 986 C C . PRO A 1 131 ? -1.291 17.062 -2.236 1 95.94 131 PRO A C 1
ATOM 988 O O . PRO A 1 131 ? -0.86 17.969 -2.951 1 95.94 131 PRO A O 1
ATOM 991 N N . ASN A 1 132 ? -2.012 17.234 -1.137 1 95.12 132 ASN A N 1
ATOM 992 C CA . ASN A 1 132 ? -1.866 18.469 -0.36 1 95.12 132 ASN A CA 1
ATOM 993 C C . ASN A 1 132 ? -0.601 18.438 0.492 1 95.12 132 ASN A C 1
ATOM 995 O O . ASN A 1 132 ? -0.406 17.531 1.298 1 95.12 132 ASN A O 1
ATOM 999 N N . VAL A 1 133 ? 0.266 19.438 0.322 1 96.12 133 VAL A N 1
ATOM 1000 C CA . VAL A 1 133 ? 1.545 19.438 1.023 1 96.12 133 VAL A CA 1
ATOM 1001 C C . VAL A 1 133 ? 1.521 20.484 2.133 1 96.12 133 VAL A C 1
ATOM 1003 O O . VAL A 1 133 ? 1.148 21.641 1.899 1 96.12 133 VAL A O 1
ATOM 1006 N N . ILE A 1 134 ? 1.929 20.047 3.361 1 92.88 134 ILE A N 1
ATOM 1007 C CA . ILE A 1 134 ? 2.027 20.984 4.477 1 92.88 134 ILE A CA 1
ATOM 1008 C C . ILE A 1 134 ? 3.422 20.906 5.094 1 92.88 134 ILE A C 1
ATOM 1010 O O . ILE A 1 134 ? 4.09 19.875 5.008 1 92.88 134 ILE A O 1
ATOM 1014 N N . TRP A 1 135 ? 3.807 21.984 5.637 1 95.5 135 TRP A N 1
ATOM 1015 C CA . TRP A 1 135 ? 5.102 22.062 6.309 1 95.5 135 TRP A CA 1
ATOM 1016 C C . TRP A 1 135 ? 4.926 22.281 7.809 1 95.5 135 TRP A C 1
ATOM 1018 O O . TRP A 1 135 ? 4.059 23.062 8.227 1 95.5 135 TRP A O 1
ATOM 1028 N N . LYS A 1 136 ? 5.738 21.547 8.539 1 92.88 136 LYS A N 1
ATOM 1029 C CA . LYS A 1 136 ? 5.719 21.719 9.992 1 92.88 136 LYS A CA 1
ATOM 1030 C C . LYS A 1 136 ? 7.125 21.984 10.531 1 92.88 136 LYS A C 1
ATOM 1032 O O . LYS A 1 136 ? 8.109 21.484 9.977 1 92.88 136 LYS A O 1
ATOM 1037 N N . HIS A 1 137 ? 7.188 22.781 11.539 1 93.56 137 HIS A N 1
ATOM 1038 C CA . HIS A 1 137 ? 8.398 23.047 12.312 1 93.56 137 HIS A CA 1
ATOM 1039 C C . HIS A 1 137 ? 8.109 23.062 13.805 1 93.56 137 HIS A C 1
ATOM 1041 O O . HIS A 1 137 ? 7.184 23.75 14.258 1 93.56 137 HIS A O 1
ATOM 1047 N N . ARG A 1 138 ? 8.867 22.281 14.555 1 89.25 138 ARG A N 1
ATOM 1048 C CA . ARG A 1 138 ? 8.641 22.141 15.984 1 89.25 138 ARG A CA 1
ATOM 1049 C C . ARG A 1 138 ? 7.199 21.734 16.266 1 89.25 138 ARG A C 1
ATOM 1051 O O . ARG A 1 138 ? 6.535 22.328 17.125 1 89.25 138 ARG A O 1
ATOM 1058 N N . SER A 1 139 ? 6.621 20.828 15.43 1 81.19 139 SER A N 1
ATOM 1059 C CA . SER A 1 139 ? 5.328 20.156 15.562 1 81.19 139 SER A CA 1
ATOM 1060 C C . SER A 1 139 ? 4.18 21.125 15.297 1 81.19 139 SER A C 1
ATOM 1062 O O . SER A 1 139 ? 3.041 20.859 15.695 1 81.19 139 SER A O 1
ATOM 1064 N N . ARG A 1 140 ? 4.578 22.25 14.703 1 86 140 ARG A N 1
ATOM 1065 C CA . ARG A 1 140 ? 3.551 23.219 14.32 1 86 140 ARG A CA 1
ATOM 1066 C C . ARG A 1 140 ? 3.553 23.438 12.812 1 86 140 ARG A C 1
ATOM 1068 O O . ARG A 1 140 ? 4.613 23.5 12.188 1 86 140 ARG A O 1
ATOM 1075 N N . GLU A 1 141 ? 2.309 23.547 12.344 1 88.81 141 GLU A N 1
ATOM 1076 C CA . GLU A 1 141 ? 2.182 23.844 10.922 1 88.81 141 GLU A CA 1
ATOM 1077 C C . GLU A 1 141 ? 2.676 25.25 10.594 1 88.81 141 GLU A C 1
ATOM 1079 O O . GLU A 1 141 ? 2.4 26.188 11.328 1 88.81 141 GLU A O 1
ATOM 1084 N N . ILE A 1 142 ? 3.453 25.312 9.555 1 90 142 ILE A N 1
ATOM 1085 C CA . ILE A 1 142 ? 3.932 26.609 9.078 1 90 142 ILE A CA 1
ATOM 1086 C C . ILE A 1 142 ? 2.867 27.266 8.203 1 90 142 ILE A C 1
ATOM 1088 O O . ILE A 1 142 ? 2.582 26.781 7.102 1 90 142 ILE A O 1
ATOM 1092 N N . ILE A 1 143 ? 2.172 28.172 8.859 1 79.31 143 ILE A N 1
ATOM 1093 C CA . ILE A 1 143 ? 1.122 28.875 8.133 1 79.31 143 ILE A CA 1
ATOM 1094 C C . ILE A 1 143 ? 1.59 30.281 7.789 1 79.31 143 ILE A C 1
ATOM 1096 O O . ILE A 1 143 ? 2.318 30.906 8.562 1 79.31 143 ILE A O 1
ATOM 1100 N N . HIS A 1 144 ? 1.461 30.766 6.555 1 66.94 144 HIS A N 1
ATOM 1101 C CA . HIS A 1 144 ? 1.864 32.062 6.043 1 66.94 144 HIS A CA 1
ATOM 1102 C C . HIS A 1 144 ? 1.521 33.188 7.035 1 66.94 144 HIS A C 1
ATOM 1104 O O . HIS A 1 144 ? 2.283 34.125 7.191 1 66.94 144 HIS A O 1
ATOM 1110 N N . LYS A 1 145 ? 0.537 33 7.816 1 65.12 145 LYS A N 1
ATOM 1111 C CA . LYS A 1 145 ? 0.01 34.156 8.516 1 65.12 145 LYS A CA 1
ATOM 1112 C C . LYS A 1 145 ? 0.856 34.5 9.742 1 65.12 145 LYS A C 1
ATOM 1114 O O . LYS A 1 145 ? 0.917 35.656 10.172 1 65.12 145 LYS A O 1
ATOM 1119 N N . LYS A 1 146 ? 1.635 33.625 10.273 1 67.5 146 LYS A N 1
ATOM 1120 C CA . LYS A 1 146 ? 2.266 33.938 11.547 1 67.5 146 LYS A CA 1
ATOM 1121 C C . LYS A 1 146 ? 3.615 34.625 11.344 1 67.5 146 LYS A C 1
ATOM 1123 O O . LYS A 1 146 ? 3.912 35.625 11.977 1 67.5 146 LYS A O 1
ATOM 1128 N N . ASP A 1 147 ? 4.371 34.156 10.492 1 75.5 147 ASP A N 1
ATOM 1129 C CA . ASP A 1 147 ? 5.656 34.75 10.102 1 75.5 147 ASP A CA 1
ATOM 1130 C C . ASP A 1 147 ? 5.73 34.969 8.594 1 75.5 147 ASP A C 1
ATOM 1132 O O . ASP A 1 147 ? 5.805 34 7.828 1 75.5 147 ASP A O 1
ATOM 1136 N N . VAL A 1 148 ? 5.727 36.312 8.148 1 86 148 VAL A N 1
ATOM 1137 C CA . VAL A 1 148 ? 5.621 36.688 6.75 1 86 148 VAL A CA 1
ATOM 1138 C C . VAL A 1 148 ? 6.852 36.219 5.98 1 86 148 VAL A C 1
ATOM 1140 O O . VAL A 1 148 ? 6.836 36.156 4.75 1 86 148 VAL A O 1
ATOM 1143 N N . ARG A 1 149 ? 7.926 35.812 6.793 1 92.81 149 ARG A N 1
ATOM 1144 C CA . ARG A 1 149 ? 9.141 35.344 6.125 1 92.81 149 ARG A CA 1
ATOM 1145 C C . ARG A 1 149 ? 8.953 33.969 5.535 1 92.81 149 ARG A C 1
ATOM 1147 O O . ARG A 1 149 ? 9.664 33.562 4.605 1 92.81 149 ARG A O 1
ATOM 1154 N N . PHE A 1 150 ? 8.031 33.219 6.141 1 93.81 150 PHE A N 1
ATOM 1155 C CA . PHE A 1 150 ? 7.793 31.844 5.723 1 93.81 150 PHE A CA 1
ATOM 1156 C C . PHE A 1 150 ? 6.68 31.781 4.684 1 93.81 150 PHE A C 1
ATOM 1158 O O . PHE A 1 150 ? 5.605 32.344 4.883 1 93.81 150 PHE A O 1
ATOM 1165 N N . SER A 1 151 ? 7.016 31.141 3.555 1 93.19 151 SER A N 1
ATOM 1166 C CA . SER A 1 151 ? 5.984 30.953 2.541 1 93.19 151 SER A CA 1
ATOM 1167 C C . SER A 1 151 ? 6.16 29.609 1.817 1 93.19 151 SER A C 1
ATOM 1169 O O . SER A 1 151 ? 7.285 29.203 1.531 1 93.19 151 SER A O 1
ATOM 1171 N N . VAL A 1 152 ? 5.043 28.984 1.629 1 93.62 152 VAL A N 1
ATOM 1172 C CA . VAL A 1 152 ? 5.059 27.797 0.783 1 93.62 152 VAL A CA 1
ATOM 1173 C C . VAL A 1 152 ? 4.84 28.188 -0.675 1 93.62 152 VAL A C 1
ATOM 1175 O O . VAL A 1 152 ? 3.832 28.812 -1.01 1 93.62 152 VAL A O 1
ATOM 1178 N N . LEU A 1 153 ? 5.73 27.812 -1.499 1 93.75 153 LEU A N 1
ATOM 1179 C CA . LEU A 1 153 ? 5.691 28.188 -2.904 1 93.75 153 LEU A CA 1
ATOM 1180 C C . LEU A 1 153 ? 4.758 27.281 -3.693 1 93.75 153 LEU A C 1
ATOM 1182 O O . LEU A 1 153 ? 4.281 26.266 -3.17 1 93.75 153 LEU A O 1
ATOM 1186 N N . SER A 1 154 ? 4.453 27.672 -4.996 1 93.62 154 SER A N 1
ATOM 1187 C CA . SER A 1 154 ? 3.51 26.938 -5.84 1 93.62 154 SER A CA 1
ATOM 1188 C C . SER A 1 154 ? 3.99 25.516 -6.102 1 93.62 154 SER A C 1
ATOM 1190 O O . SER A 1 154 ? 3.182 24.625 -6.328 1 93.62 154 SER A O 1
ATOM 1192 N N . ASN A 1 155 ? 5.328 25.391 -6.012 1 94.5 155 ASN A N 1
ATOM 1193 C CA . ASN A 1 155 ? 5.887 24.047 -6.219 1 94.5 155 ASN A CA 1
ATOM 1194 C C . ASN A 1 155 ? 5.988 23.281 -4.906 1 94.5 155 ASN A C 1
ATOM 1196 O O . ASN A 1 155 ? 6.629 22.234 -4.852 1 94.5 155 ASN A O 1
ATOM 1200 N N . ASN A 1 156 ? 5.469 23.781 -3.836 1 94.69 156 ASN A N 1
ATOM 1201 C CA . ASN A 1 156 ? 5.332 23.188 -2.514 1 94.69 156 ASN A CA 1
ATOM 1202 C C . ASN A 1 156 ? 6.621 23.312 -1.706 1 94.69 156 ASN A C 1
ATOM 1204 O O . ASN A 1 156 ? 6.711 22.797 -0.592 1 94.69 156 ASN A O 1
ATOM 1208 N N . TYR A 1 157 ? 7.617 24.016 -2.289 1 97.12 157 TYR A N 1
ATOM 1209 C CA . TYR A 1 157 ? 8.82 24.25 -1.502 1 97.12 157 TYR A CA 1
ATOM 1210 C C . TYR A 1 157 ? 8.562 25.281 -0.412 1 97.12 157 TYR A C 1
ATOM 1212 O O . TYR A 1 157 ? 7.621 26.078 -0.504 1 97.12 157 TYR A O 1
ATOM 1220 N N . LEU A 1 158 ? 9.312 25.203 0.617 1 97.19 158 LEU A N 1
ATOM 1221 C CA . LEU A 1 158 ? 9.219 26.172 1.696 1 97.19 158 LEU A CA 1
ATOM 1222 C C . LEU A 1 158 ? 10.281 27.266 1.548 1 97.19 158 LEU A C 1
ATOM 1224 O O . LEU A 1 158 ? 11.477 26.953 1.489 1 97.19 158 LEU A O 1
ATOM 1228 N N . GLN A 1 159 ? 9.82 28.484 1.445 1 96.69 159 GLN A N 1
ATOM 1229 C CA . GLN A 1 159 ? 10.734 29.625 1.41 1 96.69 159 GLN A CA 1
ATOM 1230 C C . GLN A 1 159 ? 10.852 30.266 2.785 1 96.69 159 GLN A C 1
ATOM 1232 O O . GLN A 1 159 ? 9.844 30.5 3.457 1 96.69 159 GLN A O 1
ATOM 1237 N N . ILE A 1 160 ? 12.023 30.422 3.244 1 96.62 160 ILE A N 1
ATOM 1238 C CA . ILE A 1 160 ? 12.32 31.203 4.438 1 96.62 160 ILE A CA 1
ATOM 1239 C C . ILE A 1 160 ? 13.188 32.406 4.066 1 96.62 160 ILE A C 1
ATOM 1241 O O . ILE A 1 160 ? 14.391 32.25 3.816 1 96.62 160 ILE A O 1
ATOM 1245 N N . ARG A 1 161 ? 12.594 33.562 4.062 1 95.88 161 ARG A N 1
ATOM 1246 C CA . ARG A 1 161 ? 13.336 34.75 3.711 1 95.88 161 ARG A CA 1
ATOM 1247 C C . ARG A 1 161 ? 14.227 35.219 4.863 1 95.88 161 ARG A C 1
ATOM 1249 O O . ARG A 1 161 ? 13.797 35.219 6.02 1 95.88 161 ARG A O 1
ATOM 1256 N N . GLY A 1 162 ? 15.477 35.531 4.566 1 95.69 162 GLY A N 1
ATOM 1257 C CA . GLY A 1 162 ? 16.375 36 5.613 1 95.69 162 GLY A CA 1
ATOM 1258 C C . GLY A 1 162 ? 16.531 35 6.742 1 95.69 162 GLY A C 1
ATOM 1259 O O . GLY A 1 162 ? 16.344 35.344 7.914 1 95.69 162 GLY A O 1
ATOM 1260 N N . ILE A 1 163 ? 16.844 33.812 6.418 1 96.75 163 ILE A N 1
ATOM 1261 C CA . ILE A 1 163 ? 16.875 32.719 7.379 1 96.75 163 ILE A CA 1
ATOM 1262 C C . ILE A 1 163 ? 17.859 33.031 8.5 1 96.75 163 ILE A C 1
ATOM 1264 O O . ILE A 1 163 ? 18.922 33.625 8.258 1 96.75 163 ILE A O 1
ATOM 1268 N N . LYS A 1 164 ? 17.531 32.719 9.688 1 96.25 164 LYS A N 1
ATOM 1269 C CA . LYS A 1 164 ? 18.328 32.969 10.883 1 96.25 164 LYS A CA 1
ATOM 1270 C C . LYS A 1 164 ? 18.844 31.672 11.5 1 96.25 164 LYS A C 1
ATOM 1272 O O . LYS A 1 164 ? 18.312 30.609 11.227 1 96.25 164 LYS A O 1
ATOM 1277 N N . LYS A 1 165 ? 19.859 31.859 12.32 1 96.94 165 LYS A N 1
ATOM 1278 C CA . LYS A 1 165 ? 20.375 30.703 13.047 1 96.94 165 LYS A CA 1
ATOM 1279 C C . LYS A 1 165 ? 19.297 30.078 13.914 1 96.94 165 LYS A C 1
ATOM 1281 O O . LYS A 1 165 ? 19.266 28.844 14.078 1 96.94 165 LYS A O 1
ATOM 1286 N N . SER A 1 166 ? 18.359 30.891 14.375 1 95.25 166 SER A N 1
ATOM 1287 C CA . SER A 1 166 ? 17.281 30.422 15.227 1 95.25 166 SER A CA 1
ATOM 1288 C C . SER A 1 166 ? 16.297 29.562 14.438 1 95.25 166 SER A C 1
ATOM 1290 O O . SER A 1 166 ? 15.477 28.844 15.023 1 95.25 166 SER A O 1
ATOM 1292 N N . ASP A 1 167 ? 16.312 29.656 13.102 1 95.88 167 ASP A N 1
ATOM 1293 C CA . ASP A 1 167 ? 15.414 28.891 12.242 1 95.88 167 ASP A CA 1
ATOM 1294 C C . ASP A 1 167 ? 15.953 27.484 12.016 1 95.88 167 ASP A C 1
ATOM 1296 O O . ASP A 1 167 ? 15.266 26.641 11.438 1 95.88 167 ASP A O 1
ATOM 1300 N N . GLU A 1 168 ? 17.141 27.266 12.422 1 97.56 168 GLU A N 1
ATOM 1301 C CA . GLU A 1 168 ? 17.766 25.953 12.25 1 97.56 168 GLU A CA 1
ATOM 1302 C C . GLU A 1 168 ? 16.969 24.875 12.969 1 97.56 168 GLU A C 1
ATOM 1304 O O . GLU A 1 168 ? 16.359 25.125 14.016 1 97.56 168 GLU A O 1
ATOM 1309 N N . GLY A 1 169 ? 17.062 23.641 12.352 1 97.88 169 GLY A N 1
ATOM 1310 C CA . GLY A 1 169 ? 16.391 22.5 12.977 1 97.88 169 GLY A CA 1
ATOM 1311 C C . GLY A 1 169 ? 15.695 21.594 11.984 1 97.88 169 GLY A C 1
ATOM 1312 O O . GLY A 1 169 ? 16.062 21.562 10.805 1 97.88 169 GLY A O 1
ATOM 1313 N N . THR A 1 170 ? 14.789 20.828 12.516 1 98.12 170 THR A N 1
ATOM 1314 C CA . THR A 1 170 ? 14.078 19.844 11.703 1 98.12 170 THR A CA 1
ATOM 1315 C C . THR A 1 170 ? 12.766 20.406 11.18 1 98.12 170 THR A C 1
ATOM 1317 O O . THR A 1 170 ? 11.992 21 11.938 1 98.12 170 THR A O 1
ATOM 1320 N N . TYR A 1 171 ? 12.625 20.312 9.891 1 97.5 171 TYR A N 1
ATOM 1321 C CA . TYR A 1 171 ? 11.375 20.656 9.219 1 97.5 171 TYR A CA 1
ATOM 1322 C C . TYR A 1 171 ? 10.727 19.422 8.602 1 97.5 171 TYR A C 1
ATOM 1324 O O . TYR A 1 171 ? 11.406 18.609 7.992 1 97.5 171 TYR A O 1
ATOM 1332 N N . ARG A 1 172 ? 9.406 19.344 8.742 1 95.94 172 ARG A N 1
ATOM 1333 C CA . ARG A 1 172 ? 8.688 18.203 8.188 1 95.94 172 ARG A CA 1
ATOM 1334 C C . ARG A 1 172 ? 7.902 18.594 6.941 1 95.94 172 ARG A C 1
ATOM 1336 O O . ARG A 1 172 ? 7.105 19.547 6.98 1 95.94 172 ARG A O 1
ATOM 1343 N N . CYS A 1 173 ? 8.227 17.953 5.895 1 97.5 173 CYS A N 1
ATOM 1344 C CA . CYS A 1 173 ? 7.41 18.016 4.691 1 97.5 173 CYS A CA 1
ATOM 1345 C C . CYS A 1 173 ? 6.402 16.875 4.664 1 97.5 173 CYS A C 1
ATOM 1347 O O . CYS A 1 173 ? 6.789 15.703 4.598 1 97.5 173 CYS A O 1
ATOM 1349 N N . GLU A 1 174 ? 5.117 17.188 4.711 1 95.81 174 GLU A N 1
ATOM 1350 C CA . GLU A 1 174 ? 4.07 16.188 4.824 1 95.81 174 GLU A CA 1
ATOM 1351 C C . GLU A 1 174 ? 3.096 16.266 3.652 1 95.81 174 GLU A C 1
ATOM 1353 O O . GLU A 1 174 ? 2.619 17.344 3.307 1 95.81 174 GLU A O 1
ATOM 1358 N N . GLY A 1 175 ? 2.854 15.117 3.004 1 97 175 GLY A N 1
ATOM 1359 C CA . GLY A 1 175 ? 1.84 14.992 1.97 1 97 175 GLY A CA 1
ATOM 1360 C C . GLY A 1 175 ? 0.607 14.234 2.432 1 97 175 GLY A C 1
ATOM 1361 O O . GLY A 1 175 ? 0.714 13.25 3.162 1 97 175 GLY A O 1
ATOM 1362 N N . ARG A 1 176 ? -0.581 14.766 1.971 1 96.38 176 ARG A N 1
ATOM 1363 C CA . ARG A 1 176 ? -1.838 14.133 2.357 1 96.38 176 ARG A CA 1
ATOM 1364 C C . ARG A 1 176 ? -2.766 13.977 1.158 1 96.38 176 ARG A C 1
ATOM 1366 O O . ARG A 1 176 ? -2.85 14.875 0.314 1 96.38 176 ARG A O 1
ATOM 1373 N N . ILE A 1 177 ? -3.4 12.852 1.131 1 96 177 ILE A N 1
ATOM 1374 C CA . ILE A 1 177 ? -4.48 12.594 0.185 1 96 177 ILE A CA 1
ATOM 1375 C C . ILE A 1 177 ? -5.746 12.195 0.943 1 96 177 ILE A C 1
ATOM 1377 O O . ILE A 1 177 ? -5.859 11.07 1.429 1 96 177 ILE A O 1
ATOM 1381 N N . LEU A 1 178 ? -6.711 13.109 0.976 1 95.88 178 LEU A N 1
ATOM 1382 C CA . LEU A 1 178 ? -7.891 12.93 1.815 1 95.88 178 LEU A CA 1
ATOM 1383 C C . LEU A 1 178 ? -8.703 11.727 1.354 1 95.88 178 LEU A C 1
ATOM 1385 O O . LEU A 1 178 ? -9.125 10.906 2.172 1 95.88 178 LEU A O 1
ATOM 1389 N N . ALA A 1 179 ? -8.906 11.539 0.063 1 91.44 179 ALA A N 1
ATOM 1390 C CA . ALA A 1 179 ? -9.773 10.508 -0.493 1 91.44 179 ALA A CA 1
ATOM 1391 C C . ALA A 1 179 ? -9.344 9.117 -0.033 1 91.44 179 ALA A C 1
ATOM 1393 O O . ALA A 1 179 ? -10.172 8.227 0.146 1 91.44 179 ALA A O 1
ATOM 1394 N N . ARG A 1 180 ? -8.07 8.93 0.204 1 92.12 180 ARG A N 1
ATOM 1395 C CA . ARG A 1 180 ? -7.543 7.629 0.601 1 92.12 180 ARG A CA 1
ATOM 1396 C C . ARG A 1 180 ? -7.031 7.66 2.035 1 92.12 180 ARG A C 1
ATOM 1398 O O . ARG A 1 180 ? -6.633 6.629 2.58 1 92.12 180 ARG A O 1
ATOM 1405 N N . GLY A 1 181 ? -7.09 8.836 2.623 1 96.38 181 GLY A N 1
ATOM 1406 C CA . GLY A 1 181 ? -6.523 8.992 3.951 1 96.38 181 GLY A CA 1
ATOM 1407 C C . GLY A 1 181 ? -5.027 8.742 3.994 1 96.38 181 GLY A C 1
ATOM 1408 O O . GLY A 1 181 ? -4.496 8.289 5.012 1 96.38 181 GLY A O 1
ATOM 1409 N N . GLU A 1 182 ? -4.414 8.875 2.881 1 96.25 182 GLU A N 1
ATOM 1410 C CA . GLU A 1 182 ? -2.982 8.602 2.783 1 96.25 182 GLU A CA 1
ATOM 1411 C C . GLU A 1 182 ? -2.164 9.773 3.324 1 96.25 182 GLU A C 1
ATOM 1413 O O . GLU A 1 182 ? -2.486 10.938 3.068 1 96.25 182 GLU A O 1
ATOM 1418 N N . ILE A 1 183 ? -1.2 9.445 4.086 1 96.62 183 ILE A N 1
ATOM 1419 C CA . ILE A 1 183 ? -0.289 10.445 4.625 1 96.62 183 ILE A CA 1
ATOM 1420 C C . ILE A 1 183 ? 1.137 9.906 4.629 1 96.62 183 ILE A C 1
ATOM 1422 O O . ILE A 1 183 ? 1.355 8.719 4.906 1 96.62 183 ILE A O 1
ATOM 1426 N N . SER A 1 184 ? 2.039 10.68 4.242 1 95.94 184 SER A N 1
ATOM 1427 C CA . SER A 1 184 ? 3.467 10.398 4.352 1 95.94 184 SER A CA 1
ATOM 1428 C C . SER A 1 184 ? 4.27 11.68 4.559 1 95.94 184 SER A C 1
ATOM 1430 O O . SER A 1 184 ? 3.77 12.773 4.316 1 95.94 184 SER A O 1
ATOM 1432 N N . PHE A 1 185 ? 5.492 11.461 5.172 1 95.75 185 PHE A N 1
ATOM 1433 C CA . PHE A 1 185 ? 6.254 12.672 5.453 1 95.75 185 PHE A CA 1
ATOM 1434 C C . PHE A 1 185 ? 7.75 12.391 5.438 1 95.75 185 PHE A C 1
ATOM 1436 O O . PHE A 1 185 ? 8.164 11.227 5.492 1 95.75 185 PHE A O 1
ATOM 1443 N N . LYS A 1 186 ? 8.484 13.43 5.27 1 96.69 186 LYS A N 1
ATOM 1444 C CA . LYS A 1 186 ? 9.945 13.414 5.391 1 96.69 186 LYS A CA 1
ATOM 1445 C C . LYS A 1 186 ? 10.43 14.539 6.301 1 96.69 186 LYS A C 1
ATOM 1447 O O . LYS A 1 186 ? 10.008 15.688 6.156 1 96.69 186 LYS A O 1
ATOM 1452 N N . ASP A 1 187 ? 11.219 14.195 7.309 1 96.81 187 ASP A N 1
ATOM 1453 C CA . ASP A 1 187 ? 11.883 15.195 8.141 1 96.81 187 ASP A CA 1
ATOM 1454 C C . ASP A 1 187 ? 13.203 15.641 7.512 1 96.81 187 ASP A C 1
ATOM 1456 O O . ASP A 1 187 ? 14.039 14.812 7.145 1 96.81 187 ASP A O 1
ATOM 1460 N N . ILE A 1 188 ? 13.328 16.906 7.422 1 98.31 188 ILE A N 1
ATOM 1461 C CA . ILE A 1 188 ? 14.492 17.484 6.762 1 98.31 188 ILE A CA 1
ATOM 1462 C C . ILE A 1 188 ? 15.273 18.344 7.758 1 98.31 188 ILE A C 1
ATOM 1464 O O . ILE A 1 188 ? 14.719 19.266 8.359 1 98.31 188 ILE A O 1
ATOM 1468 N N . GLN A 1 189 ? 16.484 18.062 7.926 1 98.69 189 GLN A N 1
ATOM 1469 C CA . GLN A 1 189 ? 17.344 18.875 8.773 1 98.69 189 GLN A CA 1
ATOM 1470 C C . GLN A 1 189 ? 17.859 20.094 8.023 1 98.69 189 GLN A C 1
ATOM 1472 O O . GLN A 1 189 ? 18.453 19.969 6.941 1 98.69 189 GLN A O 1
ATOM 1477 N N . ILE A 1 190 ? 17.641 21.25 8.602 1 98.38 190 ILE A N 1
ATOM 1478 C CA . ILE A 1 190 ? 18.156 22.5 8.039 1 98.38 190 ILE A CA 1
ATOM 1479 C C . ILE A 1 190 ? 19.312 23 8.891 1 98.38 190 ILE A C 1
ATOM 1481 O O . ILE A 1 190 ? 19.203 23.141 10.109 1 98.38 190 ILE A O 1
ATOM 1485 N N . ILE A 1 191 ? 20.406 23.219 8.242 1 98.44 191 ILE A N 1
ATOM 1486 C CA . ILE A 1 191 ? 21.594 23.766 8.883 1 98.44 191 ILE A CA 1
ATOM 1487 C C . ILE A 1 191 ? 21.812 25.203 8.445 1 98.44 191 ILE A C 1
ATOM 1489 O O . ILE A 1 191 ? 21.734 25.516 7.258 1 98.44 191 ILE A O 1
ATOM 1493 N N . VAL A 1 192 ? 22 26.094 9.438 1 98 192 VAL A N 1
ATOM 1494 C CA . VAL A 1 192 ? 22.25 27.5 9.141 1 98 192 VAL A CA 1
ATOM 1495 C C . VAL A 1 192 ? 23.641 27.891 9.633 1 98 192 VAL A C 1
ATOM 1497 O O . VAL A 1 192 ? 23.891 27.891 10.844 1 98 192 VAL A O 1
ATOM 1500 N N . ASN A 1 193 ? 24.453 28.219 8.68 1 97 193 ASN A N 1
ATOM 1501 C CA . ASN A 1 193 ? 25.812 28.609 9.008 1 97 193 ASN A CA 1
ATOM 1502 C C . ASN A 1 193 ? 25.891 30.094 9.367 1 97 193 ASN A C 1
ATOM 1504 O O . ASN A 1 193 ? 25.328 30.938 8.664 1 97 193 ASN A O 1
ATOM 1508 N N . GLU A 1 194 ? 26.406 30.422 10.492 1 90.75 194 GLU A N 1
ATOM 1509 C CA . GLU A 1 194 ? 26.578 31.812 10.906 1 90.75 194 GLU A CA 1
ATOM 1510 C C . GLU A 1 194 ? 27.688 32.5 10.102 1 90.75 194 GLU A C 1
ATOM 1512 O O . GLU A 1 194 ? 28.656 31.844 9.703 1 90.75 194 GLU A O 1
ATOM 1517 N N . SER A 1 195 ? 27.375 33.656 9.609 1 72.88 195 SER A N 1
ATOM 1518 C CA . SER A 1 195 ? 28.438 34.438 8.984 1 72.88 195 SER A CA 1
ATOM 1519 C C . SER A 1 195 ? 29.656 34.531 9.898 1 72.88 195 SER A C 1
ATOM 1521 O O . SER A 1 195 ? 29.516 34.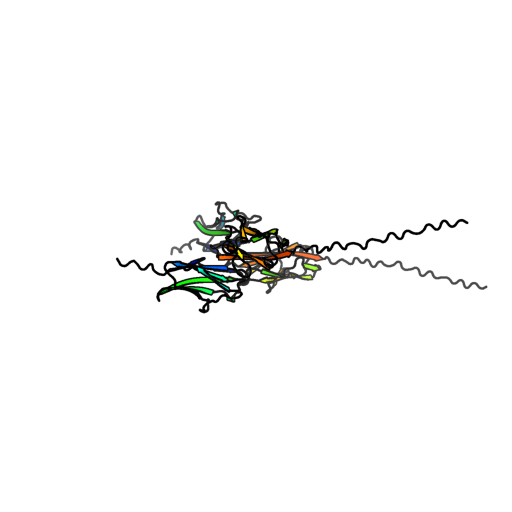781 11.102 1 72.88 195 SER A O 1
ATOM 1523 N N . SER A 1 196 ? 30.531 33.812 9.836 1 58.12 196 SER A N 1
ATOM 1524 C CA . SER A 1 196 ? 31.766 34.125 10.547 1 58.12 196 SER A CA 1
ATOM 1525 C C . SER A 1 196 ? 32.062 35.625 10.523 1 58.12 196 SER A C 1
ATOM 1527 O O . SER A 1 196 ? 32.156 36.219 9.445 1 58.12 196 SER A O 1
ATOM 1529 N N . ALA A 1 197 ? 31.609 36.469 11.375 1 49.38 197 ALA A N 1
ATOM 1530 C CA . ALA A 1 197 ? 32.406 37.688 11.5 1 49.38 197 ALA A CA 1
ATOM 1531 C C . ALA A 1 197 ? 33.875 37.406 11.234 1 49.38 197 ALA A C 1
ATOM 1533 O O . ALA A 1 197 ? 34.5 36.562 11.906 1 49.38 197 ALA A O 1
ATOM 1534 N N . ASP A 1 198 ? 34.219 37.281 10.039 1 46.66 198 ASP A N 1
ATOM 1535 C CA . ASP A 1 198 ? 35.656 37.438 9.859 1 46.66 198 ASP A CA 1
ATOM 1536 C C . ASP A 1 198 ? 36.219 38.406 10.898 1 46.66 198 ASP A C 1
ATOM 1538 O O . ASP A 1 198 ? 36.062 39.625 10.789 1 46.66 198 ASP A O 1
ATOM 1542 N N . SER A 1 199 ? 35.906 38.188 12.164 1 44.47 199 SER A N 1
ATOM 1543 C CA . SER A 1 199 ? 36.844 38.844 13.094 1 44.47 199 SER A CA 1
ATOM 1544 C C . SER A 1 199 ? 38.281 38.781 12.586 1 44.47 199 SER A C 1
ATOM 1546 O O . SER A 1 199 ? 39.094 38 13.094 1 44.47 199 SER A O 1
ATOM 1548 N N . ARG A 1 200 ? 38.5 38.688 11.359 1 43.12 200 ARG A N 1
ATOM 1549 C CA . ARG A 1 200 ? 39.844 39.031 10.945 1 43.12 200 ARG A CA 1
ATOM 1550 C C . ARG A 1 200 ? 40.25 40.375 11.5 1 43.12 200 ARG A C 1
ATOM 1552 O O . ARG A 1 200 ? 39.812 41.406 11 1 43.12 200 ARG A O 1
ATOM 1559 N N . ILE A 1 201 ? 40.281 40.531 12.812 1 45.06 201 ILE A N 1
ATOM 1560 C CA . ILE A 1 201 ? 41.188 41.594 13.242 1 45.06 201 ILE A CA 1
ATOM 1561 C C . ILE A 1 201 ? 42.406 41.625 12.328 1 45.06 201 ILE A C 1
ATOM 1563 O O . ILE A 1 201 ? 43.094 40.625 12.148 1 45.06 201 ILE A O 1
ATOM 1567 N N . PRO A 1 202 ? 42.406 42.469 11.312 1 43.91 202 PRO A N 1
ATOM 1568 C CA . PRO A 1 202 ? 43.656 42.594 10.57 1 43.91 202 PRO A CA 1
ATOM 1569 C C . PRO A 1 202 ? 44.875 42.375 11.438 1 43.91 202 PRO A C 1
ATOM 1571 O O . PRO A 1 202 ? 45.031 43.031 12.469 1 43.91 202 PRO A O 1
ATOM 1574 N N . HIS A 1 203 ? 45.156 41.125 11.75 1 42.06 203 HIS A N 1
ATOM 1575 C CA . HIS A 1 203 ? 46.469 41 12.406 1 42.06 203 HIS A CA 1
ATOM 1576 C C . HIS A 1 203 ? 47.469 42 11.836 1 42.06 203 HIS A C 1
ATOM 1578 O O . HIS A 1 203 ? 47.781 41.969 10.648 1 42.06 203 HIS A O 1
ATOM 1584 N N . ARG A 1 204 ? 47.312 43.312 12.203 1 39.5 204 ARG A N 1
ATOM 1585 C CA . ARG A 1 204 ? 48.438 44.25 11.906 1 39.5 204 ARG A CA 1
ATOM 1586 C C . ARG A 1 204 ? 49.781 43.531 12.055 1 39.5 204 ARG A C 1
ATOM 1588 O O . ARG A 1 204 ? 50.125 43.062 13.133 1 39.5 204 ARG A O 1
ATOM 1595 N N . GLY A 1 205 ? 50.125 42.719 11.062 1 40.91 205 GLY A N 1
ATOM 1596 C CA . GLY A 1 205 ? 51.469 42.125 11 1 40.91 205 GLY A CA 1
ATOM 1597 C C . GLY A 1 205 ? 52.531 43.031 11.586 1 40.91 205 GLY A C 1
ATOM 1598 O O . GLY A 1 205 ? 52.406 44.25 11.586 1 40.91 205 GLY A O 1
ATOM 1599 N N . PRO A 1 206 ? 53.125 42.594 12.703 1 40.75 206 PRO A N 1
ATOM 1600 C CA . PRO A 1 206 ? 54.219 43.406 13.25 1 40.75 206 PRO A CA 1
ATOM 1601 C C . PRO A 1 206 ? 55.094 44.031 12.172 1 40.75 206 PRO A C 1
ATOM 1603 O O . PRO A 1 206 ? 55.25 43.438 11.094 1 40.75 206 PRO A O 1
ATOM 1606 N N . SER A 1 207 ? 55.062 45.375 11.961 1 38.81 207 SER A N 1
ATOM 1607 C CA . SER A 1 207 ? 56 46.125 11.156 1 38.81 207 SER A CA 1
ATOM 1608 C C . SER A 1 207 ? 57.406 45.531 11.211 1 38.81 207 SER A C 1
ATOM 1610 O O . SER A 1 207 ? 57.969 45.312 12.289 1 38.81 207 SER A O 1
ATOM 1612 N N . GLN A 1 208 ? 57.688 44.469 10.406 1 37.53 208 GLN A N 1
ATOM 1613 C CA . GLN A 1 208 ? 59.031 43.938 10.25 1 37.53 208 GLN A CA 1
ATOM 1614 C C . GLN A 1 208 ? 60.094 45.031 10.234 1 37.53 208 GLN A C 1
ATOM 1616 O O . GLN A 1 208 ? 60.031 45.938 9.391 1 37.53 208 GLN A O 1
ATOM 1621 N N . PHE A 1 209 ? 60.594 45.438 11.422 1 31.77 209 PHE A N 1
ATOM 1622 C CA . PHE A 1 209 ? 61.781 46.281 11.562 1 31.77 209 PHE A CA 1
ATOM 1623 C C . PHE A 1 209 ? 62.906 45.844 10.617 1 31.77 209 PHE A C 1
ATOM 1625 O O . PHE A 1 209 ? 63.281 44.656 10.625 1 31.77 209 PHE A O 1
ATOM 1632 N N . GLU A 1 210 ? 62.844 46.312 9.367 1 36.53 210 GLU A N 1
ATOM 1633 C CA . GLU A 1 210 ? 63.906 46.219 8.367 1 36.53 210 GLU A CA 1
ATOM 1634 C C . GLU A 1 210 ? 65.312 46.375 9.008 1 36.53 210 GLU A C 1
ATOM 1636 O O . GLU A 1 210 ? 65.625 47.438 9.531 1 36.53 210 GLU A O 1
ATOM 1641 N N . ARG A 1 211 ? 65.75 45.25 9.742 1 29.88 211 ARG A N 1
ATOM 1642 C CA . ARG A 1 211 ? 67.125 45.281 10.25 1 29.88 211 ARG A CA 1
ATOM 1643 C C . ARG A 1 211 ? 68.125 45.719 9.172 1 29.88 211 ARG A C 1
ATOM 1645 O O . ARG A 1 211 ? 68.25 45.031 8.148 1 29.88 211 ARG A O 1
ATOM 1652 N N . HIS A 1 212 ? 68.312 47 9.039 1 33.38 212 HIS A N 1
ATOM 1653 C CA . HIS A 1 212 ? 69.312 47.688 8.25 1 33.38 212 HIS A CA 1
ATOM 1654 C C . HIS A 1 212 ? 70.688 47.062 8.5 1 33.38 212 HIS A C 1
ATOM 1656 O O . HIS A 1 212 ? 71.25 47.125 9.617 1 33.38 212 HIS A O 1
ATOM 1662 N N . LYS A 1 213 ? 70.938 45.75 8.016 1 32.5 213 LYS A N 1
ATOM 1663 C CA . LYS A 1 213 ? 72.25 45.156 8.125 1 32.5 213 LYS A CA 1
ATOM 1664 C C . LYS A 1 213 ? 73.312 46.125 7.602 1 32.5 213 LYS A C 1
ATOM 1666 O O . LYS A 1 213 ? 73.25 46.562 6.449 1 32.5 213 LYS A O 1
ATOM 1671 N N . VAL A 1 214 ? 74 46.812 8.461 1 34.19 214 VAL A N 1
ATOM 1672 C CA . VAL A 1 214 ? 75.125 47.688 8.383 1 34.19 214 VAL A CA 1
ATOM 1673 C C . VAL A 1 214 ? 76.25 47 7.637 1 34.19 214 VAL A C 1
ATOM 1675 O O . VAL A 1 214 ? 76.688 45.906 8.016 1 34.19 214 VAL A O 1
ATOM 1678 N N . ALA A 1 215 ? 76.312 47.094 6.281 1 33.5 215 ALA A N 1
ATOM 1679 C CA . ALA A 1 215 ? 77.312 46.719 5.328 1 33.5 215 ALA A CA 1
ATOM 1680 C C . ALA A 1 215 ? 78.688 47.156 5.801 1 33.5 215 ALA A C 1
ATOM 1682 O O . ALA A 1 215 ? 79 48.344 5.805 1 33.5 215 ALA A O 1
ATOM 1683 N N . MET A 1 216 ? 79.125 46.594 7.008 1 31.08 216 MET A N 1
ATOM 1684 C CA . MET A 1 216 ? 80.438 47 7.391 1 31.08 216 MET A CA 1
ATOM 1685 C C . MET A 1 216 ? 81.438 46.656 6.289 1 31.08 216 MET A C 1
ATOM 1687 O O . MET A 1 216 ? 81.5 45.531 5.816 1 31.08 216 MET A O 1
ATOM 1691 N N . SER A 1 217 ? 81.688 47.625 5.414 1 33.22 217 SER A N 1
ATOM 1692 C CA . SER A 1 217 ? 82.688 47.75 4.387 1 33.22 217 SER A CA 1
ATOM 1693 C C . SER A 1 217 ? 84.062 47.375 4.93 1 33.22 217 SER A C 1
ATOM 1695 O O . SER A 1 217 ? 84.625 48.062 5.793 1 33.22 217 SER A O 1
ATOM 1697 N N . THR A 1 218 ? 84.188 46.125 5.445 1 30.44 218 THR A N 1
ATOM 1698 C CA . THR A 1 218 ? 85.562 45.812 5.848 1 30.44 218 THR A CA 1
ATOM 1699 C C . THR A 1 218 ? 86.562 46.062 4.703 1 30.44 218 THR A C 1
ATOM 1701 O O . THR A 1 218 ? 86.312 45.625 3.572 1 30.44 218 THR A O 1
ATOM 1704 N N . ASN A 1 219 ? 87.312 47.094 4.836 1 33.88 219 ASN A N 1
ATOM 1705 C CA . ASN A 1 219 ? 88.5 47.656 4.203 1 33.88 219 ASN A CA 1
ATOM 1706 C C . ASN A 1 219 ? 89.625 46.625 4.156 1 33.88 219 ASN A C 1
ATOM 1708 O O . ASN A 1 219 ? 90.625 46.812 3.451 1 33.88 219 ASN A O 1
ATOM 1712 N N . LEU A 1 220 ? 89.562 45.312 4.422 1 28.48 220 LEU A N 1
ATOM 1713 C CA . LEU A 1 220 ? 90.938 44.875 4.102 1 28.48 220 LEU A CA 1
ATOM 1714 C C . LEU A 1 220 ? 91.188 44.844 2.592 1 28.48 220 LEU A C 1
ATOM 1716 O O . LEU A 1 220 ? 90.25 44.531 1.83 1 28.48 220 LEU A O 1
ATOM 1720 N N . MET B 1 1 ? -42.719 29.328 12.469 1 31.78 1 MET B N 1
ATOM 1721 C CA . MET B 1 1 ? -42 28.484 11.516 1 31.78 1 MET B CA 1
ATOM 1722 C C . MET B 1 1 ? -40.906 27.703 12.211 1 31.78 1 MET B C 1
ATOM 1724 O O . MET B 1 1 ? -40.031 28.281 12.867 1 31.78 1 MET B O 1
ATOM 1728 N N . GLU B 1 2 ? -41.125 26.531 12.781 1 40.53 2 GLU B N 1
ATOM 1729 C CA . GLU B 1 2 ? -40.094 25.734 13.445 1 40.53 2 GLU B CA 1
ATOM 1730 C C . GLU B 1 2 ? -38.844 25.594 12.57 1 40.53 2 GLU B C 1
ATOM 1732 O O . GLU B 1 2 ? -38.938 25.203 11.398 1 40.53 2 GLU B O 1
ATOM 1737 N N . VAL B 1 3 ? -37.969 26.469 12.57 1 45.84 3 VAL B N 1
ATOM 1738 C CA . VAL B 1 3 ? -36.688 26.328 11.859 1 45.84 3 VAL B CA 1
ATOM 1739 C C . VAL B 1 3 ? -36.219 24.875 11.922 1 45.84 3 VAL B C 1
ATOM 1741 O O . VAL B 1 3 ? -36.156 24.281 13.008 1 45.84 3 VAL B O 1
ATOM 1744 N N . PRO B 1 4 ? -36.469 24.078 11.016 1 48.38 4 PRO B N 1
ATOM 1745 C CA . PRO B 1 4 ? -35.969 22.719 11.125 1 48.38 4 PRO B CA 1
ATOM 1746 C C . PRO B 1 4 ? -34.562 22.641 11.734 1 48.38 4 PRO B C 1
ATOM 1748 O O . PRO B 1 4 ? -33.656 23.344 11.281 1 48.38 4 PRO B O 1
ATOM 1751 N N . VAL B 1 5 ? -34.344 22.672 13.047 1 51.5 5 VAL B N 1
ATOM 1752 C CA . VAL B 1 5 ? -33.094 22.531 13.797 1 51.5 5 VAL B CA 1
ATOM 1753 C C . VAL B 1 5 ? -32.094 21.688 13 1 51.5 5 VAL B C 1
ATOM 1755 O O . VAL B 1 5 ? -32.406 20.547 12.633 1 51.5 5 VAL B O 1
ATOM 1758 N N . SER B 1 6 ? -31.406 22.219 12.086 1 59.5 6 SER B N 1
ATOM 1759 C CA . SER B 1 6 ? -30.391 21.562 11.281 1 59.5 6 SER B CA 1
ATOM 1760 C C . SER B 1 6 ? -29.688 20.453 12.07 1 59.5 6 SER B C 1
ATOM 1762 O O . SER B 1 6 ? -29.156 20.703 13.148 1 59.5 6 SER B O 1
ATOM 1764 N N . SER B 1 7 ? -30.125 19.172 12.008 1 80.31 7 SER B N 1
ATOM 1765 C CA . SER B 1 7 ? -29.734 17.953 12.711 1 80.31 7 SER B CA 1
ATOM 1766 C C . SER B 1 7 ? -28.219 17.734 12.641 1 80.31 7 SER B C 1
ATOM 1768 O O . SER B 1 7 ? -27.609 17.969 11.602 1 80.31 7 SER B O 1
ATOM 1770 N N . LEU B 1 8 ? -27.625 17.75 13.891 1 91.81 8 LEU B N 1
ATOM 1771 C CA . LEU B 1 8 ? -26.219 17.422 14.102 1 91.81 8 LEU B CA 1
ATOM 1772 C C . LEU B 1 8 ? -25.844 16.125 13.398 1 91.81 8 LEU B C 1
ATOM 1774 O O . LEU B 1 8 ? -26.453 15.07 13.672 1 91.81 8 LEU B O 1
ATOM 1778 N N . GLN B 1 9 ? -25.047 16.203 12.25 1 96.69 9 GLN B N 1
ATOM 1779 C CA . GLN B 1 9 ? -24.609 15.031 11.523 1 96.69 9 GLN B CA 1
ATOM 1780 C C . GLN B 1 9 ? -23.078 14.953 11.484 1 96.69 9 GLN B C 1
ATOM 1782 O O . GLN B 1 9 ? -22.406 15.977 11.391 1 96.69 9 GLN B O 1
ATOM 1787 N N . VAL B 1 10 ? -22.594 13.75 11.617 1 98.25 10 VAL B N 1
ATOM 1788 C CA . VAL B 1 10 ? -21.156 13.523 11.609 1 98.25 10 VAL B CA 1
ATOM 1789 C C . VAL B 1 10 ? -20.781 12.578 10.469 1 98.25 10 VAL B C 1
ATOM 1791 O O . VAL B 1 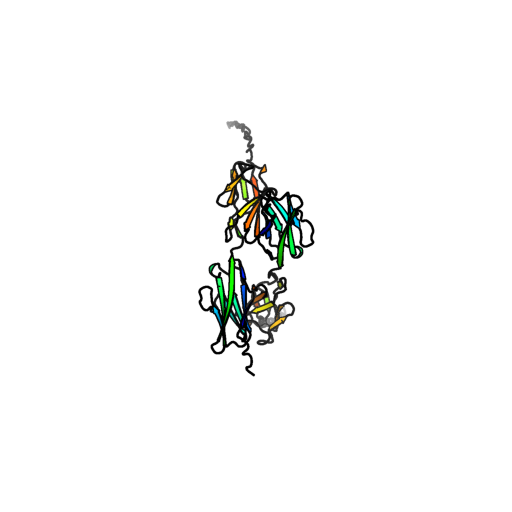10 ? -21.469 11.586 10.234 1 98.25 10 VAL B O 1
ATOM 1794 N N . ASP B 1 11 ? -19.766 12.953 9.711 1 98.38 11 ASP B N 1
ATOM 1795 C CA . ASP B 1 11 ? -19.25 12.109 8.641 1 98.38 11 ASP B CA 1
ATOM 1796 C C . ASP B 1 11 ? -17.734 11.93 8.758 1 98.38 11 ASP B C 1
ATOM 1798 O O . ASP B 1 11 ? -17.031 12.828 9.219 1 98.38 11 ASP B O 1
ATOM 1802 N N . ILE B 1 12 ? -17.266 10.75 8.406 1 98.62 12 ILE B N 1
ATOM 1803 C CA . ILE B 1 12 ? -15.844 10.469 8.414 1 98.62 12 ILE B CA 1
ATOM 1804 C C . ILE B 1 12 ? -15.375 10.133 7 1 98.62 12 ILE B C 1
ATOM 1806 O O . ILE B 1 12 ? -16.031 9.367 6.289 1 98.62 12 ILE B O 1
ATOM 1810 N N . VAL B 1 13 ? -14.219 10.75 6.602 1 98.12 13 VAL B N 1
ATOM 1811 C CA . VAL B 1 13 ? -13.586 10.469 5.316 1 98.12 13 VAL B CA 1
ATOM 1812 C C . VAL B 1 13 ? -12.125 10.094 5.527 1 98.12 13 VAL B C 1
ATOM 1814 O O . VAL B 1 13 ? -11.383 10.82 6.199 1 98.12 13 VAL B O 1
ATOM 1817 N N . PRO B 1 14 ? -11.688 9.047 4.879 1 97.19 14 PRO B N 1
ATOM 1818 C CA . PRO B 1 14 ? -12.438 8.055 4.109 1 97.19 14 PRO B CA 1
ATOM 1819 C C . PRO B 1 14 ? -13.367 7.215 4.98 1 97.19 14 PRO B C 1
ATOM 1821 O O . PRO B 1 14 ? -13.234 7.211 6.207 1 97.19 14 PRO B O 1
ATOM 1824 N N . ALA B 1 15 ? -14.273 6.461 4.359 1 97.19 15 ALA B N 1
ATOM 1825 C CA . ALA B 1 15 ? -15.305 5.73 5.094 1 97.19 15 ALA B CA 1
ATOM 1826 C C . ALA B 1 15 ? -14.758 4.418 5.648 1 97.19 15 ALA B C 1
ATOM 1828 O O . ALA B 1 15 ? -15.383 3.791 6.508 1 97.19 15 ALA B O 1
ATOM 1829 N N . GLN B 1 16 ? -13.672 4.008 5.109 1 94.56 16 GLN B N 1
ATOM 1830 C CA . GLN B 1 16 ? -12.961 2.82 5.574 1 94.56 16 GLN B CA 1
ATOM 1831 C C . GLN B 1 16 ? -11.453 2.994 5.438 1 94.56 16 GLN B C 1
ATOM 1833 O O . GLN B 1 16 ? -10.984 3.838 4.668 1 94.56 16 GLN B O 1
ATOM 1838 N N . GLY B 1 17 ? -10.758 2.285 6.273 1 93.69 17 GLY B N 1
ATOM 1839 C CA . GLY B 1 17 ? -9.305 2.316 6.184 1 93.69 17 GLY B CA 1
ATOM 1840 C C . GLY B 1 17 ? -8.688 0.937 6.062 1 93.69 17 GLY B C 1
ATOM 1841 O O . GLY B 1 17 ? -9.156 -0.017 6.691 1 93.69 17 GLY B O 1
ATOM 1842 N N . GLU B 1 18 ? -7.84 0.851 5.148 1 89.75 18 GLU B N 1
ATOM 1843 C CA . GLU B 1 18 ? -7.004 -0.34 5.023 1 89.75 18 GLU B CA 1
ATOM 1844 C C . GLU B 1 18 ? -5.539 0.034 4.801 1 89.75 18 GLU B C 1
ATOM 1846 O O . GLU B 1 18 ? -5.219 0.789 3.881 1 89.75 18 GLU B O 1
ATOM 1851 N N . ILE B 1 19 ? -4.664 -0.464 5.766 1 91 19 ILE B N 1
ATOM 1852 C CA . ILE B 1 19 ? -3.258 -0.112 5.605 1 91 19 ILE B CA 1
ATOM 1853 C C . ILE B 1 19 ? -2.379 -1.264 6.086 1 91 19 ILE B C 1
ATOM 1855 O O . ILE B 1 19 ? -2.861 -2.186 6.75 1 91 19 ILE B O 1
ATOM 1859 N N . SER B 1 20 ? -1.133 -1.191 5.738 1 89.75 20 SER B N 1
ATOM 1860 C CA . SER B 1 20 ? -0.163 -2.191 6.172 1 89.75 20 SER B CA 1
ATOM 1861 C C . SER B 1 20 ? 0.596 -1.726 7.41 1 89.75 20 SER B C 1
ATOM 1863 O O . SER B 1 20 ? 0.702 -0.524 7.664 1 89.75 20 SER B O 1
ATOM 1865 N N . VAL B 1 21 ? 1.069 -2.707 8.133 1 90.94 21 VAL B N 1
ATOM 1866 C CA . VAL B 1 21 ? 1.89 -2.393 9.297 1 90.94 21 VAL B CA 1
ATOM 1867 C C . VAL B 1 21 ? 3.023 -1.45 8.898 1 90.94 21 VAL B C 1
ATOM 1869 O O . VAL B 1 21 ? 3.65 -1.639 7.852 1 90.94 21 VAL B O 1
ATOM 1872 N N . GLY B 1 22 ? 3.227 -0.393 9.711 1 91.62 22 GLY B N 1
ATOM 1873 C CA . GLY B 1 22 ? 4.301 0.562 9.477 1 91.62 22 GLY B CA 1
ATOM 1874 C C . GLY B 1 22 ? 3.857 1.771 8.68 1 91.62 22 GLY B C 1
ATOM 1875 O O . GLY B 1 22 ? 4.543 2.795 8.656 1 91.62 22 GLY B O 1
ATOM 1876 N N . GLU B 1 23 ? 2.736 1.604 7.961 1 92 23 GLU B N 1
ATOM 1877 C CA . GLU B 1 23 ? 2.195 2.721 7.195 1 92 23 GLU B CA 1
ATOM 1878 C C . GLU B 1 23 ? 1.378 3.654 8.086 1 92 23 GLU B C 1
ATOM 1880 O O . GLU B 1 23 ? 1.09 3.33 9.234 1 92 23 GLU B O 1
ATOM 1885 N N . SER B 1 24 ? 1.091 4.809 7.512 1 95.06 24 SER B N 1
ATOM 1886 C CA . SER B 1 24 ? 0.284 5.793 8.227 1 95.06 24 SER B CA 1
ATOM 1887 C C . SER B 1 24 ? -1.021 6.074 7.488 1 95.06 24 SER B C 1
ATOM 1889 O O . SER B 1 24 ? -1.108 5.891 6.273 1 95.06 24 SER B O 1
ATOM 1891 N N . LYS B 1 25 ? -1.98 6.512 8.305 1 97.12 25 LYS B N 1
ATOM 1892 C CA . LYS B 1 25 ? -3.307 6.793 7.762 1 97.12 25 LYS B CA 1
ATOM 1893 C C . LYS B 1 25 ? -4.02 7.863 8.578 1 97.12 25 LYS B C 1
ATOM 1895 O O . LYS B 1 25 ? -3.779 8 9.781 1 97.12 25 LYS B O 1
ATOM 1900 N N . PHE B 1 26 ? -4.801 8.633 7.879 1 97.62 26 PHE B N 1
ATOM 1901 C CA . PHE B 1 26 ? -5.555 9.625 8.633 1 97.62 26 PHE B CA 1
ATOM 1902 C C . PHE B 1 26 ? -7.02 9.633 8.219 1 97.62 26 PHE B C 1
ATOM 1904 O O . PHE B 1 26 ? -7.363 9.125 7.145 1 97.62 26 PHE B O 1
ATOM 1911 N N . PHE B 1 27 ? -7.891 10.109 9.102 1 98.62 27 PHE B N 1
ATOM 1912 C CA . PHE B 1 27 ? -9.328 10.234 8.898 1 98.62 27 PHE B CA 1
ATOM 1913 C C . PHE B 1 27 ? -9.805 11.633 9.273 1 98.62 27 PHE B C 1
ATOM 1915 O O . PHE B 1 27 ? -9.367 12.195 10.273 1 98.62 27 PHE B O 1
ATOM 1922 N N . LEU B 1 28 ? -10.664 12.18 8.469 1 98.5 28 LEU B N 1
ATOM 1923 C CA . LEU B 1 28 ? -11.266 13.484 8.734 1 98.5 28 LEU B CA 1
ATOM 1924 C C . LEU B 1 28 ? -12.719 13.336 9.18 1 98.5 28 LEU B C 1
ATOM 1926 O O . LEU B 1 28 ? -13.531 12.75 8.469 1 98.5 28 LEU B O 1
ATOM 1930 N N . CYS B 1 29 ? -12.992 13.789 10.352 1 98.75 29 CYS B N 1
ATOM 1931 C CA . CYS B 1 29 ? -14.352 13.859 10.883 1 98.75 29 CYS B CA 1
ATOM 1932 C C . CYS B 1 29 ? -14.945 15.242 10.656 1 98.75 29 CYS B C 1
ATOM 1934 O O . CYS B 1 29 ? -14.375 16.25 11.078 1 98.75 29 CYS B O 1
ATOM 1936 N N . THR B 1 30 ? -16.062 15.289 9.977 1 98.38 30 THR B N 1
ATOM 1937 C CA . THR B 1 30 ? -16.719 16.562 9.703 1 98.38 30 THR B CA 1
ATOM 1938 C C . THR B 1 30 ? -18.125 16.578 10.312 1 98.38 30 THR B C 1
ATOM 1940 O O . THR B 1 30 ? -18.828 15.562 10.289 1 98.38 30 THR B O 1
ATOM 1943 N N . VAL B 1 31 ? -18.484 17.781 10.766 1 97.62 31 VAL B N 1
ATOM 1944 C CA . VAL B 1 31 ? -19.766 17.953 11.43 1 97.62 31 VAL B CA 1
ATOM 1945 C C . VAL B 1 31 ? -20.625 18.922 10.633 1 97.62 31 VAL B C 1
ATOM 1947 O O . VAL B 1 31 ? -20.156 19.984 10.227 1 97.62 31 VAL B O 1
ATOM 1950 N N . THR B 1 32 ? -21.797 18.5 10.258 1 96.12 32 THR B N 1
ATOM 1951 C CA . THR B 1 32 ? -22.828 19.406 9.734 1 96.12 32 THR B CA 1
ATOM 1952 C C . THR B 1 32 ? -23.719 19.922 10.859 1 96.12 32 THR B C 1
ATOM 1954 O O . THR B 1 32 ? -24.281 19.141 11.617 1 96.12 32 THR B O 1
ATOM 1957 N N . GLY B 1 33 ? -23.859 21.266 10.984 1 93.88 33 GLY B N 1
ATOM 1958 C CA . GLY B 1 33 ? -24.547 21.906 12.102 1 93.88 33 GLY B CA 1
ATOM 1959 C C . GLY B 1 33 ? -23.594 22.688 13 1 93.88 33 GLY B C 1
ATOM 1960 O O . GLY B 1 33 ? -22.734 23.422 12.516 1 93.88 33 GLY B O 1
ATOM 1961 N N . GLU B 1 34 ? -23.922 22.594 14.266 1 92.75 34 GLU B N 1
ATOM 1962 C CA . GLU B 1 34 ? -23.062 23.188 15.289 1 92.75 34 GLU B CA 1
ATOM 1963 C C . GLU B 1 34 ? -22.5 22.125 16.219 1 92.75 34 GLU B C 1
ATOM 1965 O O . GLU B 1 34 ? -23.156 21.125 16.5 1 92.75 34 GLU B O 1
ATOM 1970 N N . ALA B 1 35 ? -21.188 22.375 16.578 1 94.88 35 ALA B N 1
ATOM 1971 C CA . ALA B 1 35 ? -20.578 21.391 17.469 1 94.88 35 ALA B CA 1
ATOM 1972 C C . ALA B 1 35 ? -19.75 22.094 18.547 1 94.88 35 ALA B C 1
ATOM 1974 O O . ALA B 1 35 ? -18.891 22.922 18.25 1 94.88 35 ALA B O 1
ATOM 1975 N N . ASP B 1 36 ? -20.016 21.75 19.812 1 94.94 36 ASP B N 1
ATOM 1976 C CA . ASP B 1 36 ? -19.203 22.234 20.922 1 94.94 36 ASP B CA 1
ATOM 1977 C C . ASP B 1 36 ? -17.906 21.422 21.047 1 94.94 36 ASP B C 1
ATOM 1979 O O . ASP B 1 36 ? -16.828 22 21.25 1 94.94 36 ASP B O 1
ATOM 1983 N N . LEU B 1 37 ? -18.172 20.094 20.922 1 96.06 37 LEU B N 1
ATOM 1984 C CA . LEU B 1 37 ? -17.047 19.172 21.078 1 96.06 37 LEU B CA 1
ATOM 1985 C C . LEU B 1 37 ? -17.016 18.156 19.953 1 96.06 37 LEU B C 1
ATOM 1987 O O . LEU B 1 37 ? -18.062 17.703 19.484 1 96.06 37 LEU B O 1
ATOM 1991 N N . ILE B 1 38 ? -15.867 17.828 19.453 1 98 38 ILE B N 1
ATOM 1992 C CA . ILE B 1 38 ? -15.602 16.719 18.547 1 98 38 ILE B CA 1
ATOM 1993 C C . ILE B 1 38 ? -14.523 15.812 19.141 1 98 38 ILE B C 1
ATOM 1995 O O . ILE B 1 38 ? -13.391 16.25 19.344 1 98 38 ILE B O 1
ATOM 1999 N N . THR B 1 39 ? -14.938 14.562 19.422 1 98.06 39 THR B N 1
ATOM 2000 C CA . THR B 1 39 ? -14.055 13.656 20.156 1 98.06 39 THR B CA 1
ATOM 2001 C C . THR B 1 39 ? -13.891 12.336 19.406 1 98.06 39 THR B C 1
ATOM 2003 O O . THR B 1 39 ? -14.859 11.812 18.844 1 98.06 39 THR B O 1
ATOM 2006 N N . TRP B 1 40 ? -12.633 11.82 19.453 1 98.62 40 TRP B N 1
ATOM 2007 C CA . TRP B 1 40 ? -12.359 10.516 18.859 1 98.62 40 TRP B CA 1
ATOM 2008 C C . TRP B 1 40 ? -12.227 9.445 19.938 1 98.62 40 TRP B C 1
ATOM 2010 O O . TRP B 1 40 ? -11.648 9.688 21 1 98.62 40 TRP B O 1
ATOM 2020 N N . PHE B 1 41 ? -12.711 8.281 19.578 1 98.56 41 PHE B N 1
ATOM 2021 C CA . PHE B 1 41 ? -12.625 7.145 20.5 1 98.56 41 PHE B CA 1
ATOM 2022 C C . PHE B 1 41 ? -11.961 5.957 19.812 1 98.56 41 PHE B C 1
ATOM 2024 O O . PHE B 1 41 ? -12.211 5.688 18.641 1 98.56 41 PHE B O 1
ATOM 2031 N N . SER B 1 42 ? -11.211 5.262 20.578 1 97.62 42 SER B N 1
ATOM 2032 C CA . SER B 1 42 ? -10.477 4.094 20.094 1 97.62 42 SER B CA 1
ATOM 2033 C C . SER B 1 42 ? -11.383 2.873 20 1 97.62 42 SER B C 1
ATOM 2035 O O . SER B 1 42 ? -12.516 2.891 20.5 1 97.62 42 SER B O 1
ATOM 2037 N N . PRO B 1 43 ? -10.891 1.827 19.328 1 97.38 43 PRO B N 1
ATOM 2038 C CA . PRO B 1 43 ? -11.672 0.591 19.234 1 97.38 43 PRO B CA 1
ATOM 2039 C C . PRO B 1 43 ? -12.047 0.025 20.594 1 97.38 43 PRO B C 1
ATOM 2041 O O . PRO B 1 43 ? -13.07 -0.647 20.734 1 97.38 43 PRO B O 1
ATOM 2044 N N . SER B 1 44 ? -11.266 0.346 21.594 1 96.44 44 SER B N 1
ATOM 2045 C CA . SER B 1 44 ? -11.555 -0.125 22.953 1 96.44 44 SER B CA 1
ATOM 2046 C C . SER B 1 44 ? -12.594 0.752 23.625 1 96.44 44 SER B C 1
ATOM 2048 O O . SER B 1 44 ? -13.07 0.427 24.719 1 96.44 44 SER B O 1
ATOM 2050 N N . GLY B 1 45 ? -12.914 1.813 23.047 1 96.5 45 GLY B N 1
ATOM 2051 C CA . GLY B 1 45 ? -13.93 2.695 23.594 1 96.5 45 GLY B CA 1
ATOM 2052 C C . GLY B 1 45 ? -13.352 3.871 24.359 1 96.5 45 GLY B C 1
ATOM 2053 O O . GLY B 1 45 ? -14.094 4.73 24.844 1 96.5 45 GLY B O 1
ATOM 2054 N N . ASP B 1 46 ? -12.039 3.953 24.406 1 97.06 46 ASP B N 1
ATOM 2055 C CA . ASP B 1 46 ? -11.383 5.027 25.141 1 97.06 46 ASP B CA 1
ATOM 2056 C C . ASP B 1 46 ? -11.266 6.289 24.281 1 97.06 46 ASP B C 1
ATOM 2058 O O . ASP B 1 46 ? -11.031 6.211 23.078 1 97.06 46 ASP B O 1
ATOM 2062 N N . LYS B 1 47 ? -11.406 7.387 24.984 1 97.5 47 LYS B N 1
ATOM 2063 C CA . LYS B 1 47 ? -11.125 8.656 24.312 1 97.5 47 LYS B CA 1
ATOM 2064 C C . LYS B 1 47 ? -9.664 8.734 23.891 1 97.5 47 LYS B C 1
ATOM 2066 O O . LYS B 1 47 ? -8.766 8.391 24.656 1 97.5 47 LYS B O 1
ATOM 2071 N N . ILE B 1 48 ? -9.453 9.172 22.625 1 97.19 48 ILE B N 1
ATOM 2072 C CA . ILE B 1 48 ? -8.094 9.242 22.109 1 97.19 48 ILE B CA 1
ATOM 2073 C C . ILE B 1 48 ? -7.512 10.625 22.375 1 97.19 48 ILE B C 1
ATOM 2075 O O . ILE B 1 48 ? -8.125 11.641 22.031 1 97.19 48 ILE B O 1
ATOM 2079 N N . GLU B 1 49 ? -6.434 10.617 23.031 1 94.06 49 GLU B N 1
ATOM 2080 C CA . GLU B 1 49 ? -5.648 11.844 23.156 1 94.06 49 GLU B CA 1
ATOM 2081 C C . GLU B 1 49 ? -4.391 11.781 22.297 1 94.06 49 GLU B C 1
ATOM 2083 O O . GLU B 1 49 ? -3.818 10.711 22.109 1 94.06 49 GLU B O 1
ATOM 2088 N N . THR B 1 50 ? -4.07 12.984 21.844 1 88.5 50 THR B N 1
ATOM 2089 C CA . THR B 1 50 ? -2.877 13.055 21 1 88.5 50 THR B CA 1
ATOM 2090 C C . THR B 1 50 ? -1.664 12.492 21.75 1 88.5 50 THR B C 1
ATOM 2092 O O . THR B 1 50 ? -1.443 12.805 22.922 1 88.5 50 THR B O 1
ATOM 2095 N N . GLY B 1 51 ? -1.042 11.547 21.078 1 86.62 51 GLY B N 1
ATOM 2096 C CA . GLY B 1 51 ? 0.188 10.953 21.578 1 86.62 51 GLY B CA 1
ATOM 2097 C C . GLY B 1 51 ? 1.292 10.898 20.531 1 86.62 51 GLY B C 1
ATOM 2098 O O . GLY B 1 51 ? 1.372 11.766 19.656 1 86.62 51 GLY B O 1
ATOM 2099 N N . GLN B 1 52 ? 2.236 10.055 20.781 1 81.62 52 GLN B N 1
ATOM 2100 C CA . GLN B 1 52 ? 3.381 9.945 19.891 1 81.62 52 GLN B CA 1
ATOM 2101 C C . GLN B 1 52 ? 2.977 9.328 18.547 1 81.62 52 GLN B C 1
ATOM 2103 O O . GLN B 1 52 ? 3.389 9.812 17.484 1 81.62 52 GLN B O 1
ATOM 2108 N N . ARG B 1 53 ? 2.15 8.328 18.547 1 89.69 53 ARG B N 1
ATOM 2109 C CA . ARG B 1 53 ? 1.844 7.582 17.328 1 89.69 53 ARG B CA 1
ATOM 2110 C C . ARG B 1 53 ? 0.46 7.945 16.812 1 89.69 53 ARG B C 1
ATOM 2112 O O . ARG B 1 53 ? 0.178 7.77 15.617 1 89.69 53 ARG B O 1
ATOM 2119 N N . ILE B 1 54 ? -0.348 8.391 17.766 1 94.19 54 ILE B N 1
ATOM 2120 C CA . ILE B 1 54 ? -1.7 8.766 17.359 1 94.19 54 ILE B CA 1
ATOM 2121 C C . ILE B 1 54 ? -1.932 10.25 17.641 1 94.19 54 ILE B C 1
ATOM 2123 O O . ILE B 1 54 ? -1.65 10.727 18.75 1 94.19 54 ILE B O 1
ATOM 2127 N N . SER B 1 55 ? -2.424 10.93 16.609 1 93.19 55 SER B N 1
ATOM 2128 C CA . SER B 1 55 ? -2.652 12.359 16.734 1 93.19 55 SER B CA 1
ATOM 2129 C C . SER B 1 55 ? -4.113 12.711 16.469 1 93.19 55 SER B C 1
ATOM 2131 O O . SER B 1 55 ? -4.727 12.18 15.539 1 93.19 55 SER B O 1
ATOM 2133 N N . VAL B 1 56 ? -4.648 13.484 17.359 1 96.31 56 VAL B N 1
ATOM 2134 C CA . VAL B 1 56 ? -5.965 14.078 17.172 1 96.31 56 VAL B CA 1
ATOM 2135 C C . VAL B 1 56 ? -5.844 15.602 17.109 1 96.31 56 VAL B C 1
ATOM 2137 O O . VAL B 1 56 ? -5.305 16.219 18.031 1 96.31 56 VAL B O 1
ATOM 2140 N N . VAL B 1 57 ? -6.348 16.156 15.969 1 92.62 57 VAL B N 1
ATOM 2141 C CA . VAL B 1 57 ? -6.25 17.594 15.805 1 92.62 57 VAL B CA 1
ATOM 2142 C C . VAL B 1 57 ? -7.629 18.172 15.477 1 92.62 57 VAL B C 1
ATOM 2144 O O . VAL B 1 57 ? -8.297 17.719 14.547 1 92.62 57 VAL B O 1
ATOM 2147 N N . ARG B 1 58 ? -8.039 19.172 16.328 1 93.94 58 ARG B N 1
ATOM 2148 C CA . ARG B 1 58 ? -9.203 19.969 15.953 1 93.94 58 ARG B CA 1
ATOM 2149 C C . ARG B 1 58 ? -8.852 20.984 14.867 1 93.94 58 ARG B C 1
ATOM 2151 O O . ARG B 1 58 ? -8.125 21.953 15.125 1 93.94 58 ARG B O 1
ATOM 2158 N N . ASN B 1 59 ? -9.305 20.703 13.602 1 92.62 59 ASN B N 1
ATOM 2159 C CA . ASN B 1 59 ? -8.945 21.562 12.469 1 92.62 59 ASN B CA 1
ATOM 2160 C C . ASN B 1 59 ? -9.656 22.906 12.547 1 92.62 59 ASN B C 1
ATOM 2162 O O . ASN B 1 59 ? -9.07 23.938 12.203 1 92.62 59 ASN B O 1
ATOM 2166 N N . ASP B 1 60 ? -10.93 22.938 12.867 1 94.19 60 ASP B N 1
ATOM 2167 C CA . ASP B 1 60 ? -11.789 24.109 13.078 1 94.19 60 ASP B CA 1
ATOM 2168 C C . ASP B 1 60 ? -13.016 23.734 13.914 1 94.19 60 ASP B C 1
ATOM 2170 O O . ASP B 1 60 ? -12.992 22.75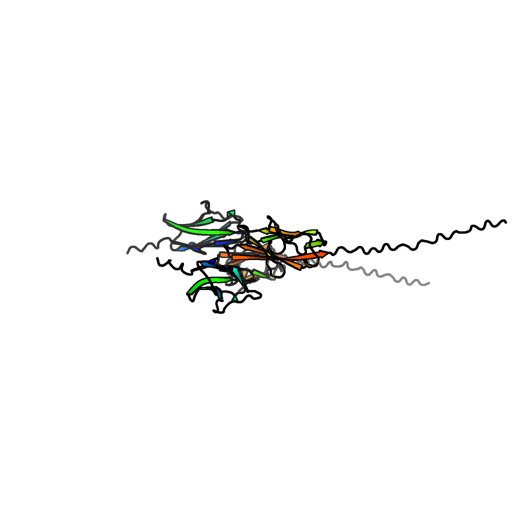 14.648 1 94.19 60 ASP B O 1
ATOM 2174 N N . ASP B 1 61 ? -14.047 24.547 13.852 1 95.38 61 ASP B N 1
ATOM 2175 C CA . ASP B 1 61 ? -15.211 24.344 14.711 1 95.38 61 ASP B CA 1
ATOM 2176 C C . ASP B 1 61 ? -16.016 23.141 14.258 1 95.38 61 ASP B C 1
ATOM 2178 O O . ASP B 1 61 ? -16.844 22.625 15.016 1 95.38 61 ASP B O 1
ATOM 2182 N N . LEU B 1 62 ? -15.719 22.656 13.055 1 97.31 62 LEU B N 1
ATOM 2183 C CA . LEU B 1 62 ? -16.625 21.656 12.5 1 97.31 62 LEU B CA 1
ATOM 2184 C C . LEU B 1 62 ? -15.859 20.438 12.008 1 97.31 62 LEU B C 1
ATOM 2186 O O . LEU B 1 62 ? -16.438 19.562 11.344 1 97.31 62 LEU B O 1
ATOM 2190 N N . SER B 1 63 ? -14.555 20.328 12.391 1 98.06 63 SER B N 1
ATOM 2191 C CA . SER B 1 63 ? -13.844 19.156 11.875 1 98.06 63 SER B CA 1
ATOM 2192 C C . SER B 1 63 ? -12.656 18.797 12.758 1 98.06 63 SER B C 1
ATOM 2194 O O . SER B 1 63 ? -12.117 19.656 13.469 1 98.06 63 SER B O 1
ATOM 2196 N N . SER B 1 64 ? -12.32 17.562 12.805 1 97.94 64 SER B N 1
ATOM 2197 C CA . SER B 1 64 ? -11.195 17.016 13.547 1 97.94 64 SER B CA 1
ATOM 2198 C C . SER B 1 64 ? -10.531 15.875 12.781 1 97.94 64 SER B C 1
ATOM 2200 O O . SER B 1 64 ? -11.203 15.102 12.102 1 97.94 64 SER B O 1
ATOM 2202 N N . THR B 1 65 ? -9.211 15.828 12.867 1 97.25 65 THR B N 1
ATOM 2203 C CA . THR B 1 65 ? -8.469 14.812 12.133 1 97.25 65 THR B CA 1
ATOM 2204 C C . THR B 1 65 ? -7.809 13.82 13.086 1 97.25 65 THR B C 1
ATOM 2206 O O . THR B 1 65 ? -7.16 14.227 14.055 1 97.25 65 THR B O 1
ATOM 2209 N N . LEU B 1 66 ? -8.047 12.578 12.812 1 98.12 66 LEU B N 1
ATOM 2210 C CA . LEU B 1 66 ? -7.324 11.5 13.477 1 98.12 66 LEU B CA 1
ATOM 2211 C C . LEU B 1 66 ? -6.227 10.945 12.578 1 98.12 66 LEU B C 1
ATOM 2213 O O . LEU B 1 66 ? -6.48 10.594 11.422 1 98.12 66 LEU B O 1
ATOM 2217 N N . THR B 1 67 ? -5.008 10.891 13.062 1 96.44 67 THR B N 1
ATOM 2218 C CA . THR B 1 67 ? -3.9 10.32 12.305 1 96.44 67 THR B CA 1
ATOM 2219 C C . THR B 1 67 ? -3.225 9.203 13.094 1 96.44 67 THR B C 1
ATOM 2221 O O . THR B 1 67 ? -2.867 9.391 14.266 1 96.44 67 THR B O 1
ATOM 2224 N N . VAL B 1 68 ? -3.076 8.117 12.492 1 96.38 68 VAL B N 1
ATOM 2225 C CA . VAL B 1 68 ? -2.318 7.004 13.047 1 96.38 68 VAL B CA 1
ATOM 2226 C C . VAL B 1 68 ? -0.991 6.859 12.305 1 96.38 68 VAL B C 1
ATOM 2228 O O . VAL B 1 68 ? -0.969 6.535 11.117 1 96.38 68 VAL B O 1
ATOM 2231 N N . TYR B 1 69 ? 0.088 7.07 13.023 1 93.44 69 TYR B N 1
ATOM 2232 C CA . TYR B 1 69 ? 1.416 6.969 12.43 1 93.44 69 TYR B CA 1
ATOM 2233 C C . TYR B 1 69 ? 2.021 5.594 12.672 1 93.44 69 TYR B C 1
ATOM 2235 O O . TYR B 1 69 ? 1.879 5.027 13.758 1 93.44 69 TYR B O 1
ATOM 2243 N N . SER B 1 70 ? 2.703 5.086 11.648 1 92.88 70 SER B N 1
ATOM 2244 C CA . SER B 1 70 ? 3.404 3.814 11.781 1 92.88 70 SER B CA 1
ATOM 2245 C C . SER B 1 70 ? 2.523 2.766 12.453 1 92.88 70 SER B C 1
ATOM 2247 O O . SER B 1 70 ? 2.877 2.227 13.508 1 92.88 70 SER B O 1
ATOM 2249 N N . ALA B 1 71 ? 1.497 2.473 11.781 1 94.56 71 ALA B N 1
ATOM 2250 C CA . ALA B 1 71 ? 0.429 1.641 12.328 1 94.56 71 ALA B CA 1
ATOM 2251 C C . ALA B 1 71 ? 0.962 0.276 12.758 1 94.56 71 ALA B C 1
ATOM 2253 O O . ALA B 1 71 ? 1.85 -0.282 12.109 1 94.56 71 ALA B O 1
ATOM 2254 N N . ASP B 1 72 ? 0.463 -0.167 13.938 1 92.31 72 ASP B N 1
ATOM 2255 C CA . ASP B 1 72 ? 0.689 -1.509 14.469 1 92.31 72 ASP B CA 1
ATOM 2256 C C . ASP B 1 72 ? -0.61 -2.311 14.5 1 92.31 72 ASP B C 1
ATOM 2258 O O . ASP B 1 72 ? -1.7 -1.736 14.477 1 92.31 72 ASP B O 1
ATOM 2262 N N . ILE B 1 73 ? -0.556 -3.666 14.523 1 89.62 73 ILE B N 1
ATOM 2263 C CA . ILE B 1 73 ? -1.727 -4.535 14.484 1 89.62 73 ILE B CA 1
ATOM 2264 C C . ILE B 1 73 ? -2.691 -4.156 15.602 1 89.62 73 ILE B C 1
ATOM 2266 O O . ILE B 1 73 ? -3.904 -4.332 15.477 1 89.62 73 ILE B O 1
ATOM 2270 N N . ASP B 1 74 ? -2.121 -3.613 16.672 1 91.69 74 ASP B N 1
ATOM 2271 C CA . ASP B 1 74 ? -2.947 -3.236 17.812 1 91.69 74 ASP B CA 1
ATOM 2272 C C . ASP B 1 74 ? -3.824 -2.029 17.484 1 91.69 74 ASP B C 1
ATOM 2274 O O . ASP B 1 74 ? -4.773 -1.728 18.219 1 91.69 74 ASP B O 1
ATOM 2278 N N . ASP B 1 75 ? -3.508 -1.354 16.406 1 95.62 75 ASP B N 1
ATOM 2279 C CA . ASP B 1 75 ? -4.258 -0.164 16.016 1 95.62 75 ASP B CA 1
ATOM 2280 C C . ASP B 1 75 ? -5.512 -0.538 15.219 1 95.62 75 ASP B C 1
ATOM 2282 O O . ASP B 1 75 ? -6.348 0.321 14.93 1 95.62 75 ASP B O 1
ATOM 2286 N N . ALA B 1 76 ? -5.668 -1.768 14.883 1 95.81 76 ALA B N 1
ATOM 2287 C CA . ALA B 1 76 ? -6.82 -2.199 14.094 1 95.81 76 ALA B CA 1
ATOM 2288 C C . ALA B 1 76 ? -8.109 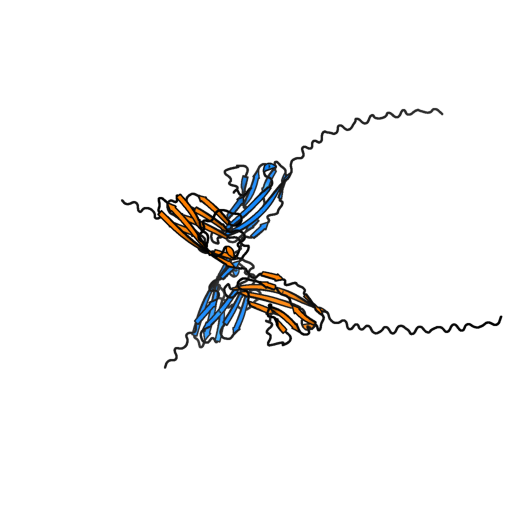-2.094 14.906 1 95.81 76 ALA B C 1
ATOM 2290 O O . ALA B 1 76 ? -8.094 -2.242 16.125 1 95.81 76 ALA B O 1
ATOM 2291 N N . GLY B 1 77 ? -9.211 -1.803 14.188 1 97.31 77 GLY B N 1
ATOM 2292 C CA . GLY B 1 77 ? -10.508 -1.776 14.844 1 97.31 77 GLY B CA 1
ATOM 2293 C C . GLY B 1 77 ? -11.383 -0.623 14.391 1 97.31 77 GLY B C 1
ATOM 2294 O O . GLY B 1 77 ? -11.102 0.012 13.367 1 97.31 77 GLY B O 1
ATOM 2295 N N . THR B 1 78 ? -12.469 -0.502 15.055 1 98.5 78 THR B N 1
ATOM 2296 C CA . THR B 1 78 ? -13.445 0.527 14.711 1 98.5 78 THR B CA 1
ATOM 2297 C C . THR B 1 78 ? -13.25 1.769 15.578 1 98.5 78 THR B C 1
ATOM 2299 O O . THR B 1 78 ? -13.391 1.706 16.797 1 98.5 78 THR B O 1
ATOM 2302 N N . TYR B 1 79 ? -12.922 2.871 14.93 1 98.62 79 TYR B N 1
ATOM 2303 C CA . TYR B 1 79 ? -12.805 4.164 15.594 1 98.62 79 TYR B CA 1
ATOM 2304 C C . TYR B 1 79 ? -14.109 4.941 15.508 1 98.62 79 TYR B C 1
ATOM 2306 O O . TYR B 1 79 ? -14.914 4.719 14.602 1 98.62 79 TYR B O 1
ATOM 2314 N N . LYS B 1 80 ? -14.281 5.785 16.469 1 98.75 80 LYS B N 1
ATOM 2315 C CA . LYS B 1 80 ? -15.523 6.543 16.531 1 98.75 80 LYS B CA 1
ATOM 2316 C C . LYS B 1 80 ? -15.25 8.039 16.703 1 98.75 80 LYS B C 1
ATOM 2318 O O . LYS B 1 80 ? -14.383 8.422 17.5 1 98.75 80 LYS B O 1
ATOM 2323 N N . CYS B 1 81 ? -15.938 8.844 15.93 1 98.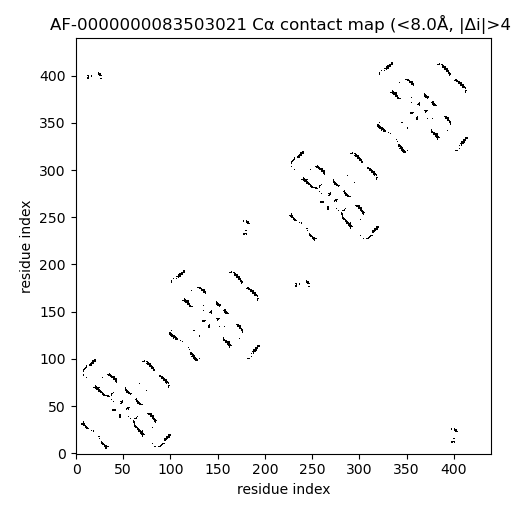81 81 CYS B N 1
ATOM 2324 C CA . CYS B 1 81 ? -15.953 10.289 16.109 1 98.81 81 CYS B CA 1
ATOM 2325 C C . CYS B 1 81 ? -17.312 10.766 16.625 1 98.81 81 CYS B C 1
ATOM 2327 O O . CYS B 1 81 ? -18.344 10.477 16.031 1 98.81 81 CYS B O 1
ATOM 2329 N N . VAL B 1 82 ? -17.281 11.5 17.703 1 98.38 82 VAL B N 1
ATOM 2330 C CA . VAL B 1 82 ? -18.516 11.945 18.359 1 98.38 82 VAL B CA 1
ATOM 2331 C C . VAL B 1 82 ? -18.531 13.477 18.422 1 98.38 82 VAL B C 1
ATOM 2333 O O . VAL B 1 82 ? -17.578 14.094 18.906 1 98.38 82 VAL B O 1
ATOM 2336 N N . ALA B 1 83 ? -19.609 14.016 17.984 1 98.06 83 ALA B N 1
ATOM 2337 C CA . ALA B 1 83 ? -19.844 15.445 18.125 1 98.06 83 ALA B CA 1
ATOM 2338 C C . ALA B 1 83 ? -21 15.719 19.094 1 98.06 83 ALA B C 1
ATOM 2340 O O . ALA B 1 83 ? -22 15 19.094 1 98.06 83 ALA B O 1
ATOM 2341 N N . THR B 1 84 ? -20.797 16.766 19.859 1 96.69 84 THR B N 1
ATOM 2342 C CA . THR B 1 84 ? -21.844 17.156 20.797 1 96.69 84 THR B CA 1
ATOM 2343 C C . THR B 1 84 ? -22.203 18.641 20.625 1 96.69 84 THR B C 1
ATOM 2345 O O . THR B 1 84 ? -21.328 19.469 20.344 1 96.69 84 THR B O 1
ATOM 2348 N N . PHE B 1 85 ? -23.5 18.969 20.703 1 94.31 85 PHE B N 1
ATOM 2349 C CA . PHE B 1 85 ? -23.984 20.344 20.703 1 94.31 85 PHE B CA 1
ATOM 2350 C C . PHE B 1 85 ? -25.25 20.469 21.547 1 94.31 85 PHE B C 1
ATOM 2352 O O . PHE B 1 85 ? -26.25 19.797 21.266 1 94.31 85 PHE B O 1
ATOM 2359 N N . ASP B 1 86 ? -25.203 21.281 22.562 1 91.88 86 ASP B N 1
ATOM 2360 C CA . ASP B 1 86 ? -26.359 21.594 23.391 1 91.88 86 ASP B CA 1
ATOM 2361 C C . ASP B 1 86 ? -27.016 20.312 23.906 1 91.88 86 ASP B C 1
ATOM 2363 O O . ASP B 1 86 ? -28.234 20.141 23.781 1 91.88 86 ASP B O 1
ATOM 2367 N N . GLY B 1 87 ? -26.25 19.391 24.344 1 90.12 87 GLY B N 1
ATOM 2368 C CA . GLY B 1 87 ? -26.75 18.172 24.953 1 90.12 87 GLY B CA 1
ATOM 2369 C C . GLY B 1 87 ? -27.031 17.078 23.938 1 90.12 87 GLY B C 1
ATOM 2370 O O . GLY B 1 87 ? -27.297 15.93 24.297 1 90.12 87 GLY B O 1
ATOM 2371 N N . ASN B 1 88 ? -27.094 17.391 22.641 1 93.56 88 ASN B N 1
ATOM 2372 C CA . ASN B 1 88 ? -27.297 16.406 21.578 1 93.56 88 ASN B CA 1
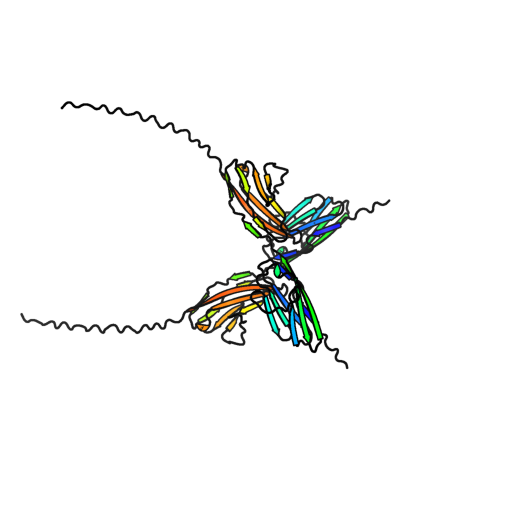ATOM 2373 C C . ASN B 1 88 ? -25.969 15.812 21.109 1 93.56 88 ASN B C 1
ATOM 2375 O O . ASN B 1 88 ? -24.938 16.469 21.141 1 93.56 88 ASN B O 1
ATOM 2379 N N . GLU B 1 89 ? -26.078 14.539 20.688 1 95.5 89 GLU B N 1
ATOM 2380 C CA . GLU B 1 89 ? -24.875 13.867 20.203 1 95.5 89 GLU B CA 1
ATOM 2381 C C . GLU B 1 89 ? -25.125 13.188 18.859 1 95.5 89 GLU B C 1
ATOM 2383 O O . GLU B 1 89 ? -26.234 12.742 18.594 1 95.5 89 GLU B O 1
ATOM 2388 N N . SER B 1 90 ? -24.188 13.203 18.047 1 97.5 90 SER B N 1
ATOM 2389 C CA . SER B 1 90 ? -24.141 12.422 16.812 1 97.5 90 SER B CA 1
ATOM 2390 C C . SER B 1 90 ? -22.766 11.781 16.625 1 97.5 90 SER B C 1
ATOM 2392 O O . SER B 1 90 ? -21.781 12.242 17.188 1 97.5 90 SER B O 1
ATOM 2394 N N . GLN B 1 91 ? -22.719 10.633 15.93 1 97.88 91 GLN B N 1
ATOM 2395 C CA . GLN B 1 91 ? -21.453 9.938 15.797 1 97.88 91 GLN B CA 1
ATOM 2396 C C . GLN B 1 91 ? -21.328 9.258 14.43 1 97.88 91 GLN B C 1
ATOM 2398 O O . GLN B 1 91 ? -22.328 9.062 13.742 1 97.88 91 GLN B O 1
ATOM 2403 N N . ALA B 1 92 ? -20.125 9.008 14.016 1 98.62 92 ALA B N 1
ATOM 2404 C CA . ALA B 1 92 ? -19.75 8.156 12.883 1 98.62 92 ALA B CA 1
ATOM 2405 C C . ALA B 1 92 ? -18.594 7.23 13.25 1 98.62 92 ALA B C 1
ATOM 2407 O O . ALA B 1 92 ? -17.828 7.52 14.164 1 98.62 92 ALA B O 1
ATOM 2408 N N . THR B 1 93 ? -18.594 6.094 12.633 1 98.69 93 THR B N 1
ATOM 2409 C CA . THR B 1 93 ? -17.516 5.141 12.898 1 98.69 93 THR B CA 1
ATOM 2410 C C . THR B 1 93 ? -16.734 4.855 11.625 1 98.69 93 THR B C 1
ATOM 2412 O O . THR B 1 93 ? -17.203 5.098 10.516 1 98.69 93 THR B O 1
ATOM 2415 N N . VAL B 1 94 ? -15.516 4.473 11.797 1 98.5 94 VAL B N 1
ATOM 2416 C CA . VAL B 1 94 ? -14.68 4.027 10.68 1 98.5 94 VAL B CA 1
ATOM 2417 C C . VAL B 1 94 ? -13.859 2.807 11.102 1 98.5 94 VAL B C 1
ATOM 2419 O O . VAL B 1 94 ? -13.258 2.797 12.18 1 98.5 94 VAL B O 1
ATOM 2422 N N . ASN B 1 95 ? -13.938 1.808 10.312 1 97.94 95 ASN B N 1
ATOM 2423 C CA . ASN B 1 95 ? -13.18 0.588 10.57 1 97.94 95 ASN B CA 1
ATOM 2424 C C . ASN B 1 95 ? -11.797 0.641 9.914 1 97.94 95 ASN B C 1
ATOM 2426 O O . ASN B 1 95 ? -11.68 0.934 8.727 1 97.94 95 ASN B O 1
ATOM 2430 N N . MET B 1 96 ? -10.836 0.436 10.68 1 96.44 96 MET B N 1
ATOM 2431 C CA . MET B 1 96 ? -9.469 0.389 10.18 1 96.44 96 MET B CA 1
ATOM 2432 C C . MET B 1 96 ? -8.93 -1.036 10.211 1 96.44 96 MET B C 1
ATOM 2434 O O . MET B 1 96 ? -8.758 -1.62 11.281 1 96.44 96 MET B O 1
ATOM 2438 N N . LYS B 1 97 ? -8.703 -1.563 9.016 1 92.62 97 LYS B N 1
ATOM 2439 C CA . LYS B 1 97 ? -8.07 -2.873 8.891 1 92.62 97 LYS B CA 1
ATOM 2440 C C . LYS B 1 97 ? -6.562 -2.74 8.703 1 92.62 97 LYS B C 1
ATOM 2442 O O . LYS B 1 97 ? -6.098 -1.899 7.934 1 92.62 97 LYS B O 1
ATOM 2447 N N . ILE B 1 98 ? -5.812 -3.514 9.484 1 92.5 98 ILE B N 1
ATOM 2448 C CA . ILE B 1 98 ? -4.359 -3.492 9.375 1 92.5 98 ILE B CA 1
ATOM 2449 C C . ILE B 1 98 ? -3.844 -4.898 9.078 1 92.5 98 ILE B C 1
ATOM 2451 O O . ILE B 1 98 ? -4.254 -5.867 9.727 1 92.5 98 ILE B O 1
ATOM 2455 N N . PHE B 1 99 ? -3.045 -4.938 8.047 1 90.81 99 PHE B N 1
ATOM 2456 C CA . PHE B 1 99 ? -2.424 -6.211 7.703 1 90.81 99 PHE B CA 1
ATOM 2457 C C . PHE B 1 99 ? -0.921 -6.043 7.512 1 90.81 99 PHE B C 1
ATOM 2459 O O . PHE B 1 99 ? -0.431 -4.93 7.328 1 90.81 99 PHE B O 1
ATOM 2466 N N . GLN B 1 100 ? -0.27 -7.121 7.793 1 89.69 100 GLN B N 1
ATOM 2467 C CA . GLN B 1 100 ? 1.133 -7.16 7.391 1 89.69 100 GLN B CA 1
ATOM 2468 C C . GLN B 1 100 ? 1.278 -7.625 5.945 1 89.69 100 GLN B C 1
ATOM 2470 O O . GLN B 1 100 ? 0.93 -8.758 5.613 1 89.69 100 GLN B O 1
ATOM 2475 N N . LYS B 1 101 ? 1.785 -6.738 5.074 1 90.75 101 LYS B N 1
ATOM 2476 C CA . LYS B 1 101 ? 2.006 -7.074 3.672 1 90.75 101 LYS B CA 1
ATOM 2477 C C . LYS B 1 101 ? 3.115 -8.109 3.52 1 90.75 101 LYS B C 1
ATOM 2479 O O . LYS B 1 101 ? 3.947 -8.273 4.414 1 90.75 101 LYS B O 1
ATOM 2484 N N . LEU B 1 102 ? 3.061 -8.781 2.365 1 95 102 LEU B N 1
ATOM 2485 C CA . LEU B 1 102 ? 4.133 -9.719 2.039 1 95 102 LEU B CA 1
ATOM 2486 C C . LEU B 1 102 ? 5.496 -9.039 2.152 1 95 102 LEU B C 1
ATOM 2488 O O . LEU B 1 102 ? 5.738 -8.016 1.514 1 95 102 LEU B O 1
ATOM 2492 N N . THR B 1 103 ? 6.332 -9.625 3.029 1 93 103 THR B N 1
ATOM 2493 C CA . THR B 1 103 ? 7.668 -9.086 3.252 1 93 103 THR B CA 1
ATOM 2494 C C . THR B 1 103 ? 8.711 -10.203 3.25 1 93 103 THR B C 1
ATOM 2496 O O . THR B 1 103 ? 8.578 -11.188 3.98 1 93 103 THR B O 1
ATOM 2499 N N . PHE B 1 104 ? 9.719 -9.992 2.428 1 96.5 104 PHE B N 1
ATOM 2500 C CA . PHE B 1 104 ? 10.82 -10.945 2.4 1 96.5 104 PHE B CA 1
ATOM 2501 C C . PHE B 1 104 ? 11.891 -10.57 3.422 1 96.5 104 PHE B C 1
ATOM 2503 O O . PHE B 1 104 ? 12.641 -9.617 3.221 1 96.5 104 PHE B O 1
ATOM 2510 N N . ARG B 1 105 ? 11.898 -11.273 4.488 1 95.69 105 ARG B N 1
ATOM 2511 C CA . ARG B 1 105 ? 12.805 -10.977 5.598 1 95.69 105 ARG B CA 1
ATOM 2512 C C . ARG B 1 105 ? 14.203 -11.5 5.316 1 95.69 105 ARG B C 1
ATOM 2514 O O . ARG B 1 105 ? 15.195 -10.93 5.777 1 95.69 105 ARG B O 1
ATOM 2521 N N . ASN B 1 106 ? 14.297 -12.711 4.664 1 96.88 106 ASN B N 1
ATOM 2522 C CA . ASN B 1 106 ? 15.562 -13.344 4.301 1 96.88 106 ASN B CA 1
ATOM 2523 C C . ASN B 1 106 ? 15.43 -14.172 3.025 1 96.88 106 ASN B C 1
ATOM 2525 O O . ASN B 1 106 ? 14.68 -15.148 2.986 1 96.88 106 ASN B O 1
ATOM 2529 N N . ALA B 1 107 ? 16.062 -13.781 1.958 1 97.75 107 ALA B N 1
ATOM 2530 C CA . ALA B 1 107 ? 16.141 -14.469 0.672 1 97.75 107 ALA B CA 1
ATOM 2531 C C . ALA B 1 107 ? 17.406 -14.078 -0.094 1 97.75 107 ALA B C 1
ATOM 2533 O O . ALA B 1 107 ? 17.312 -13.484 -1.172 1 97.75 107 ALA B O 1
ATOM 2534 N N . PRO B 1 108 ? 18.469 -14.492 0.459 1 97.88 108 PRO B N 1
ATOM 2535 C CA . PRO B 1 108 ? 19.719 -14.031 -0.142 1 97.88 108 PRO B CA 1
ATOM 2536 C C . PRO B 1 108 ? 19.891 -14.5 -1.585 1 97.88 108 PRO B C 1
ATOM 2538 O O . PRO B 1 108 ? 19.438 -15.586 -1.941 1 97.88 108 PRO B O 1
ATOM 2541 N N . SER B 1 109 ? 20.578 -13.734 -2.383 1 97.88 109 SER B N 1
ATOM 2542 C CA . SER B 1 109 ? 20.953 -14.023 -3.762 1 97.88 109 SER B CA 1
ATOM 2543 C C . SER B 1 109 ? 22.344 -13.492 -4.078 1 97.88 109 SER B C 1
ATOM 2545 O O . SER B 1 109 ? 22.578 -12.281 -4.023 1 97.88 109 SER B O 1
ATOM 2547 N N . PRO B 1 110 ? 23.234 -14.219 -4.234 1 98 110 PRO B N 1
ATOM 2548 C CA . PRO B 1 110 ? 23.094 -15.633 -4.582 1 98 110 PRO B CA 1
ATOM 2549 C C . PRO B 1 110 ? 23.188 -16.547 -3.365 1 98 110 PRO B C 1
ATOM 2551 O O . PRO B 1 110 ? 23.531 -16.109 -2.271 1 98 110 PRO B O 1
ATOM 2554 N N . GLN B 1 111 ? 22.703 -17.781 -3.547 1 98.44 111 GLN B N 1
ATOM 2555 C CA . GLN B 1 111 ? 22.953 -18.906 -2.645 1 98.44 111 GLN B CA 1
ATOM 2556 C C . GLN B 1 111 ? 23.766 -20 -3.336 1 98.44 111 GLN B C 1
ATOM 2558 O O . GLN B 1 111 ? 23.406 -20.438 -4.434 1 98.44 111 GLN B O 1
ATOM 2563 N N . GLU B 1 112 ? 24.828 -20.438 -2.723 1 98.19 112 GLU B N 1
ATOM 2564 C CA . GLU B 1 112 ? 25.812 -21.297 -3.373 1 98.19 112 GLU B CA 1
ATOM 2565 C C . GLU B 1 112 ? 25.875 -22.672 -2.695 1 98.19 112 GLU B C 1
ATOM 2567 O O . GLU B 1 112 ? 25.844 -22.766 -1.467 1 98.19 112 GLU B O 1
ATOM 2572 N N . TYR B 1 113 ? 26.016 -23.703 -3.627 1 98.06 113 TYR B N 1
ATOM 2573 C CA . TYR B 1 113 ? 26.109 -25.094 -3.182 1 98.06 113 TYR B CA 1
ATOM 2574 C C . TYR B 1 113 ? 27.141 -25.859 -4.008 1 98.06 113 TYR B C 1
ATOM 2576 O O . TYR B 1 113 ? 27.547 -25.406 -5.082 1 98.06 113 TYR B O 1
ATOM 2584 N N . ASN B 1 114 ? 27.562 -27.016 -3.432 1 97.44 114 ASN B N 1
ATOM 2585 C CA . ASN B 1 114 ? 28.391 -27.938 -4.211 1 97.44 114 ASN B CA 1
ATOM 2586 C C . ASN B 1 114 ? 27.547 -29.031 -4.848 1 97.44 114 ASN B C 1
ATOM 2588 O O . ASN B 1 114 ? 26.578 -29.5 -4.258 1 97.44 114 ASN B O 1
ATOM 2592 N N . GLU B 1 115 ? 28.031 -29.406 -6.016 1 96.81 115 GLU B N 1
ATOM 2593 C CA . GLU B 1 115 ? 27.328 -30.516 -6.66 1 96.81 115 GLU B CA 1
ATOM 2594 C C . GLU B 1 115 ? 27.25 -31.734 -5.734 1 96.81 115 GLU B C 1
ATOM 2596 O O . GLU B 1 115 ? 28.219 -32.094 -5.074 1 96.81 115 GLU B O 1
ATOM 2601 N N . GLY B 1 116 ? 26.062 -32.312 -5.688 1 95.88 116 GLY B N 1
ATOM 2602 C CA . GLY B 1 116 ? 25.859 -33.5 -4.848 1 95.88 116 GLY B CA 1
ATOM 2603 C C . GLY B 1 116 ? 25.281 -33.156 -3.488 1 95.88 116 GLY B C 1
ATOM 2604 O O . GLY B 1 116 ? 24.781 -34.031 -2.781 1 95.88 116 GLY B O 1
ATOM 2605 N N . ASP B 1 117 ? 25.219 -31.906 -3.16 1 96.69 117 ASP B N 1
ATOM 2606 C CA . ASP B 1 117 ? 24.688 -31.484 -1.872 1 96.69 117 ASP B CA 1
ATOM 2607 C C . ASP B 1 117 ? 23.172 -31.625 -1.821 1 96.69 117 ASP B C 1
ATOM 2609 O O . ASP B 1 117 ? 22.5 -31.578 -2.855 1 96.69 117 ASP B O 1
ATOM 2613 N N . ASP B 1 118 ? 22.641 -31.891 -0.637 1 97.12 118 ASP B N 1
ATOM 2614 C CA . ASP B 1 118 ? 21.234 -31.641 -0.384 1 97.12 118 ASP B CA 1
ATOM 2615 C C . ASP B 1 118 ? 20.984 -30.172 -0.053 1 97.12 118 ASP B C 1
ATOM 2617 O O . ASP B 1 118 ? 21.047 -29.781 1.109 1 97.12 118 ASP B O 1
ATOM 2621 N N . ALA B 1 119 ? 20.672 -29.484 -1.082 1 97.69 119 ALA B N 1
ATOM 2622 C CA . ALA B 1 119 ? 20.547 -28.031 -0.962 1 97.69 119 ALA B CA 1
ATOM 2623 C C . ALA B 1 119 ? 19.203 -27.625 -0.348 1 97.69 119 ALA B C 1
ATOM 2625 O O . ALA B 1 119 ? 18.172 -28.234 -0.654 1 97.69 119 ALA B O 1
ATOM 2626 N N . VAL B 1 120 ? 19.281 -26.734 0.511 1 98.06 120 VAL B N 1
ATOM 2627 C CA . VAL B 1 120 ? 18.078 -26.109 1.056 1 98.06 120 VAL B CA 1
ATOM 2628 C C . VAL B 1 120 ? 18.109 -24.609 0.757 1 98.06 120 VAL B C 1
ATOM 2630 O O . VAL B 1 120 ? 18.875 -23.859 1.37 1 98.06 120 VAL B O 1
ATOM 2633 N N . ILE B 1 121 ? 17.266 -24.188 -0.171 1 98.06 121 ILE B N 1
ATOM 2634 C CA . ILE B 1 121 ? 17.203 -22.797 -0.612 1 98.06 121 ILE B CA 1
ATOM 2635 C C . ILE B 1 121 ? 16.312 -22 0.325 1 98.06 121 ILE B C 1
ATOM 2637 O O . ILE B 1 121 ? 15.141 -22.344 0.52 1 98.06 121 ILE B O 1
ATOM 2641 N N . ILE B 1 122 ? 16.891 -20.922 0.781 1 98.38 122 ILE B N 1
ATOM 2642 C CA . ILE B 1 122 ? 16.234 -20.141 1.832 1 98.38 122 ILE B CA 1
ATOM 2643 C C . ILE B 1 122 ? 15.422 -19.016 1.208 1 98.38 122 ILE B C 1
ATOM 2645 O O . ILE B 1 122 ? 15.906 -18.297 0.323 1 98.38 122 ILE B O 1
ATOM 2649 N N . CYS B 1 123 ? 14.219 -18.875 1.699 1 98.19 123 CYS B N 1
ATOM 2650 C CA . CYS B 1 123 ? 13.336 -17.766 1.363 1 98.19 123 CYS B CA 1
ATOM 2651 C C . CYS B 1 123 ? 12.336 -17.5 2.486 1 98.19 123 CYS B C 1
ATOM 2653 O O . CYS B 1 123 ? 11.344 -18.219 2.617 1 98.19 123 CYS B O 1
ATOM 2655 N N . ASP B 1 124 ? 12.602 -16.5 3.256 1 97.69 124 ASP B N 1
ATOM 2656 C CA . ASP B 1 124 ? 11.719 -16.109 4.348 1 97.69 124 ASP B CA 1
ATOM 2657 C C . ASP B 1 124 ? 10.766 -14.992 3.908 1 97.69 124 ASP B C 1
ATOM 2659 O O . ASP B 1 124 ? 11.18 -13.844 3.742 1 97.69 124 ASP B O 1
ATOM 2663 N N . VAL B 1 125 ? 9.57 -15.398 3.738 1 96.25 125 VAL B N 1
ATOM 2664 C CA . VAL B 1 125 ? 8.531 -14.43 3.398 1 96.25 125 VAL B CA 1
ATOM 2665 C C . VAL B 1 125 ? 7.398 -14.508 4.418 1 96.25 125 VAL B C 1
ATOM 2667 O O . VAL B 1 125 ? 6.945 -15.602 4.77 1 96.25 125 VAL B O 1
ATOM 2670 N N . THR B 1 126 ? 7 -13.336 4.879 1 93.25 126 THR B N 1
ATOM 2671 C CA . THR B 1 126 ? 5.98 -13.297 5.918 1 93.25 126 THR B CA 1
ATOM 2672 C C . THR B 1 126 ? 4.887 -12.289 5.566 1 93.25 126 THR B C 1
ATOM 2674 O O . THR B 1 126 ? 5.105 -11.391 4.75 1 93.25 126 THR B O 1
ATOM 2677 N N . SER B 1 127 ? 3.721 -12.562 6.039 1 93.38 127 SER B N 1
ATOM 2678 C CA . SER B 1 127 ? 2.576 -11.656 5.996 1 93.38 127 SER B CA 1
ATOM 2679 C C . SER B 1 127 ? 1.529 -12.039 7.035 1 93.38 127 SER B C 1
ATOM 2681 O O . SER B 1 127 ? 1.688 -13.039 7.746 1 93.38 127 SER B O 1
ATOM 2683 N N . SER B 1 128 ? 0.589 -11.188 7.234 1 87.12 128 SER B N 1
ATOM 2684 C CA . SER B 1 128 ? -0.608 -11.523 8 1 87.12 128 SER B CA 1
ATOM 2685 C C . SER B 1 128 ? -1.872 -11.266 7.184 1 87.12 128 SER B C 1
ATOM 2687 O O . SER B 1 128 ? -2.188 -10.117 6.863 1 87.12 128 SER B O 1
ATOM 2689 N N . PRO B 1 129 ? -2.674 -12.391 6.938 1 88.5 129 PRO B N 1
ATOM 2690 C CA . PRO B 1 129 ? -2.373 -13.789 7.25 1 88.5 129 PRO B CA 1
ATOM 2691 C C . PRO B 1 129 ? -1.146 -14.305 6.504 1 88.5 129 PRO B C 1
ATOM 2693 O O . PRO B 1 129 ? -0.641 -13.641 5.598 1 88.5 129 PRO B O 1
ATOM 2696 N N . PRO B 1 130 ? -0.681 -15.539 6.883 1 92.75 130 PRO B N 1
ATOM 2697 C CA . PRO B 1 130 ? 0.489 -16.094 6.195 1 92.75 130 PRO B CA 1
ATOM 2698 C C . PRO B 1 130 ? 0.226 -16.375 4.715 1 92.75 130 PRO B C 1
ATOM 2700 O O . PRO B 1 130 ? -0.885 -16.766 4.348 1 92.75 130 PRO B O 1
ATOM 2703 N N . PRO B 1 131 ? 1.239 -16.266 3.947 1 95.94 131 PRO B N 1
ATOM 2704 C CA . PRO B 1 131 ? 1.052 -16.453 2.506 1 95.94 131 PRO B CA 1
ATOM 2705 C C . PRO B 1 131 ? 1.13 -17.906 2.074 1 95.94 131 PRO B C 1
ATOM 2707 O O . PRO B 1 131 ? 1.673 -18.75 2.805 1 95.94 131 PRO B O 1
ATOM 2710 N N . ASN B 1 132 ? 0.485 -18.203 0.955 1 95.12 132 ASN B N 1
ATOM 2711 C CA . ASN B 1 132 ? 0.838 -19.391 0.193 1 95.12 132 ASN B CA 1
ATOM 2712 C C . ASN B 1 132 ? 2.125 -19.188 -0.603 1 95.12 132 ASN B C 1
ATOM 2714 O O . ASN B 1 132 ? 2.223 -18.25 -1.404 1 95.12 132 ASN B O 1
ATOM 2718 N N . VAL B 1 133 ? 3.119 -20.031 -0.396 1 96.06 133 VAL B N 1
ATOM 2719 C CA . VAL B 1 133 ? 4.414 -19.859 -1.042 1 96.06 133 VAL B CA 1
ATOM 2720 C C . VAL B 1 133 ? 4.59 -20.906 -2.145 1 96.06 133 VAL B C 1
ATOM 2722 O O . VAL B 1 133 ? 4.379 -22.094 -1.92 1 96.06 133 VAL B O 1
ATOM 2725 N N . ILE B 1 134 ? 4.977 -20.406 -3.359 1 92.81 134 ILE B N 1
ATOM 2726 C CA . ILE B 1 134 ? 5.258 -21.328 -4.469 1 92.81 134 ILE B CA 1
ATOM 2727 C C . ILE B 1 134 ? 6.656 -21.047 -5.016 1 92.81 134 ILE B C 1
ATOM 2729 O O . ILE B 1 134 ? 7.172 -19.938 -4.902 1 92.81 134 ILE B O 1
ATOM 2733 N N . TRP B 1 135 ? 7.219 -22.062 -5.535 1 95.44 135 TRP B N 1
ATOM 2734 C CA . TRP B 1 135 ? 8.539 -21.969 -6.145 1 95.44 135 TRP B CA 1
ATOM 2735 C C . TRP B 1 135 ? 8.469 -22.219 -7.648 1 95.44 135 TRP B C 1
ATOM 2737 O O . TRP B 1 135 ? 7.742 -23.109 -8.102 1 95.44 135 TRP B O 1
ATOM 2747 N N . LYS B 1 136 ? 9.195 -21.375 -8.352 1 92.75 136 LYS B N 1
ATOM 2748 C CA . LYS B 1 136 ? 9.273 -21.547 -9.797 1 92.75 136 LYS B CA 1
ATOM 2749 C C . LYS B 1 136 ? 10.719 -21.609 -10.266 1 92.75 136 LYS B C 1
ATOM 2751 O O . LYS B 1 136 ? 11.602 -20.969 -9.68 1 92.75 136 LYS B O 1
ATOM 2756 N N . HIS B 1 137 ? 10.953 -22.359 -11.281 1 93.56 137 HIS B N 1
ATOM 2757 C CA . HIS B 1 137 ? 12.227 -22.469 -11.992 1 93.56 137 HIS B CA 1
ATOM 2758 C C . HIS B 1 137 ? 12.008 -22.516 -13.5 1 93.56 137 HIS B C 1
ATOM 2760 O O . HIS B 1 137 ? 11.211 -23.328 -13.984 1 93.56 137 HIS B O 1
ATOM 2766 N N . ARG B 1 138 ? 12.664 -21.641 -14.211 1 88.94 138 ARG B N 1
ATOM 2767 C CA . ARG B 1 138 ? 12.484 -21.531 -15.656 1 88.94 138 ARG B CA 1
ATOM 2768 C C . ARG B 1 138 ? 11.008 -21.344 -16 1 88.94 138 ARG B C 1
ATOM 2770 O O . ARG B 1 138 ? 10.477 -22.016 -16.875 1 88.94 138 ARG B O 1
ATOM 2777 N N . SER B 1 139 ? 10.273 -20.516 -15.188 1 80.94 139 SER B N 1
ATOM 2778 C CA . SER B 1 139 ? 8.906 -20.047 -15.383 1 80.94 139 SER B CA 1
ATOM 2779 C C . SER B 1 139 ? 7.898 -21.172 -15.156 1 80.94 139 SER B C 1
ATOM 2781 O O . SER B 1 139 ? 6.758 -21.078 -15.609 1 80.94 139 SER B O 1
ATOM 2783 N N . ARG B 1 140 ? 8.43 -22.219 -14.539 1 85.94 140 ARG B N 1
ATOM 2784 C CA . ARG B 1 140 ? 7.539 -23.328 -14.195 1 85.94 140 ARG B CA 1
ATOM 2785 C C . ARG B 1 140 ? 7.504 -23.547 -12.688 1 85.94 140 ARG B C 1
ATOM 2787 O O . ARG B 1 140 ? 8.531 -23.453 -12.016 1 85.94 140 ARG B O 1
ATOM 2794 N N . GLU B 1 141 ? 6.273 -23.828 -12.273 1 88.75 141 GLU B N 1
ATOM 2795 C CA . GLU B 1 141 ? 6.125 -24.125 -10.852 1 88.75 141 GLU B CA 1
ATOM 2796 C C . GLU B 1 141 ? 6.797 -25.453 -10.492 1 88.75 141 GLU B C 1
ATOM 2798 O O . GLU B 1 141 ? 6.695 -26.438 -11.234 1 88.75 141 GLU B O 1
ATOM 2803 N N . ILE B 1 142 ? 7.523 -25.422 -9.43 1 90 142 ILE B N 1
ATOM 2804 C CA . ILE B 1 142 ? 8.164 -26.625 -8.93 1 90 142 ILE B CA 1
ATOM 2805 C C . ILE B 1 142 ? 7.164 -27.422 -8.094 1 90 142 ILE B C 1
ATOM 2807 O O . ILE B 1 142 ? 6.766 -27 -7.008 1 90 142 ILE B O 1
ATOM 2811 N N . ILE B 1 143 ? 6.637 -28.422 -8.773 1 79.12 143 ILE B N 1
ATOM 2812 C CA . ILE B 1 143 ? 5.672 -29.266 -8.086 1 79.12 143 ILE B CA 1
ATOM 2813 C C . ILE B 1 143 ? 6.324 -30.609 -7.719 1 79.12 143 ILE B C 1
ATOM 2815 O O . ILE B 1 143 ? 7.164 -31.109 -8.461 1 79.12 143 ILE B O 1
ATOM 2819 N N . HIS B 1 144 ? 6.207 -31.078 -6.484 1 66.94 144 HIS B N 1
ATOM 2820 C CA . HIS B 1 144 ? 6.77 -32.312 -5.957 1 66.94 144 HIS B CA 1
ATOM 2821 C C . HIS B 1 144 ? 6.625 -33.469 -6.957 1 66.94 144 HIS B C 1
ATOM 2823 O O . HIS B 1 144 ? 7.516 -34.312 -7.074 1 66.94 144 HIS B O 1
ATOM 2829 N N . LYS B 1 145 ? 5.645 -33.406 -7.793 1 65.56 145 LYS B N 1
ATOM 2830 C CA . LYS B 1 145 ? 5.312 -34.625 -8.516 1 65.56 145 LYS B CA 1
ATOM 2831 C C . LYS B 1 145 ? 6.25 -34.844 -9.695 1 65.56 145 LYS B C 1
ATOM 2833 O O . LYS B 1 145 ? 6.477 -35.969 -10.117 1 65.56 145 LYS B O 1
ATOM 2838 N N . LYS B 1 146 ? 6.941 -33.875 -10.18 1 67.56 146 LYS B N 1
ATOM 2839 C CA . LYS B 1 146 ? 7.676 -34.094 -11.422 1 67.56 146 LYS B CA 1
ATOM 2840 C C . LYS B 1 146 ? 9.094 -34.594 -11.141 1 67.56 146 LYS B C 1
ATOM 2842 O O . LYS B 1 146 ? 9.555 -35.562 -11.75 1 67.56 146 LYS B O 1
ATOM 2847 N N . ASP B 1 147 ? 9.75 -34.031 -10.258 1 75.56 147 ASP B N 1
ATOM 2848 C CA . ASP B 1 147 ? 11.078 -34.438 -9.805 1 75.56 147 ASP B CA 1
ATOM 2849 C C . ASP B 1 147 ? 11.102 -34.625 -8.289 1 75.56 147 ASP B C 1
ATOM 2851 O O . ASP B 1 147 ? 11 -33.656 -7.531 1 75.56 147 ASP B O 1
ATOM 2855 N N . VAL B 1 148 ? 11.289 -35.969 -7.836 1 86.19 148 VAL B N 1
ATOM 2856 C CA . VAL B 1 148 ? 11.172 -36.375 -6.438 1 86.19 148 VAL B CA 1
ATOM 2857 C C . VAL B 1 148 ? 12.281 -35.719 -5.617 1 86.19 148 VAL B C 1
ATOM 2859 O O . VAL B 1 148 ? 12.203 -35.656 -4.391 1 86.19 148 VAL B O 1
ATOM 2862 N N . ARG B 1 149 ? 13.312 -35.156 -6.395 1 92.88 149 ARG B N 1
ATOM 2863 C CA . ARG B 1 149 ? 14.422 -34.531 -5.672 1 92.88 149 ARG B CA 1
ATOM 2864 C C . ARG B 1 149 ? 14.008 -33.188 -5.102 1 92.88 149 ARG B C 1
ATOM 2866 O O . ARG B 1 149 ? 14.617 -32.688 -4.148 1 92.88 149 ARG B O 1
ATOM 2873 N N . PHE B 1 150 ? 13.016 -32.594 -5.754 1 93.88 150 PHE B N 1
ATOM 2874 C CA . PHE B 1 150 ? 12.562 -31.25 -5.355 1 93.88 150 PHE B CA 1
ATOM 2875 C C . PHE B 1 150 ? 11.406 -31.344 -4.371 1 93.88 150 PHE B C 1
ATOM 2877 O O . PHE B 1 150 ? 10.438 -32.062 -4.617 1 93.88 150 PHE B O 1
ATOM 2884 N N . SER B 1 151 ? 11.586 -30.656 -3.236 1 93.31 151 SER B N 1
ATOM 2885 C CA . SER B 1 151 ? 10.492 -30.625 -2.273 1 93.31 151 SER B CA 1
ATOM 2886 C C . SER B 1 151 ? 10.445 -29.281 -1.552 1 93.31 151 SER B C 1
ATOM 2888 O O . SER B 1 151 ? 11.484 -28.703 -1.213 1 93.31 151 SER B O 1
ATOM 2890 N N . VAL B 1 152 ? 9.242 -28.812 -1.418 1 93.62 152 VAL B N 1
ATOM 2891 C CA . VAL B 1 152 ? 9.047 -27.625 -0.58 1 93.62 152 VAL B CA 1
ATOM 2892 C C . VAL B 1 152 ? 8.828 -28.062 0.87 1 93.62 152 VAL B C 1
ATOM 2894 O O . VAL B 1 152 ? 7.902 -28.812 1.164 1 93.62 152 VAL B O 1
ATOM 2897 N N . LEU B 1 153 ? 9.609 -27.547 1.721 1 93.75 153 LEU B N 1
ATOM 2898 C CA . LEU B 1 153 ? 9.562 -27.938 3.127 1 93.75 153 LEU B CA 1
ATOM 2899 C C . LEU B 1 153 ? 8.469 -27.156 3.867 1 93.75 153 LEU B C 1
ATOM 2901 O O . LEU B 1 153 ? 7.883 -26.234 3.318 1 93.75 153 LEU B O 1
ATOM 2905 N N . SER B 1 154 ? 8.172 -27.594 5.164 1 93.69 154 SER B N 1
ATOM 2906 C CA . SER B 1 154 ? 7.102 -27 5.965 1 93.69 154 SER B CA 1
ATOM 2907 C C . SER B 1 154 ? 7.367 -25.531 6.242 1 93.69 154 SER B C 1
ATOM 2909 O O . SER B 1 154 ? 6.426 -24.75 6.434 1 93.69 154 SER B O 1
ATOM 2911 N N . ASN B 1 155 ? 8.672 -25.203 6.211 1 94.5 155 ASN B N 1
ATOM 2912 C CA . ASN B 1 155 ? 9.023 -23.812 6.434 1 94.5 155 ASN B CA 1
ATOM 2913 C C . ASN B 1 155 ? 9.07 -23.016 5.125 1 94.5 155 ASN B C 1
ATOM 2915 O O . ASN B 1 155 ? 9.555 -21.891 5.094 1 94.5 155 ASN B O 1
ATOM 2919 N N . ASN B 1 156 ? 8.68 -23.625 4.027 1 94.81 156 ASN B N 1
ATOM 2920 C CA . ASN B 1 156 ? 8.516 -23.047 2.697 1 94.81 156 ASN B CA 1
ATOM 2921 C C . ASN B 1 156 ? 9.844 -22.969 1.949 1 94.81 156 ASN B C 1
ATOM 2923 O O . ASN B 1 156 ? 9.914 -22.438 0.838 1 94.81 156 ASN B O 1
ATOM 2927 N N . TYR B 1 157 ? 10.906 -23.516 2.582 1 97.12 157 TYR B N 1
ATOM 2928 C CA . TYR B 1 157 ? 12.172 -23.578 1.852 1 97.12 157 TYR B CA 1
ATOM 2929 C C . TYR B 1 157 ? 12.109 -24.641 0.76 1 97.12 157 TYR B C 1
ATOM 2931 O O . TYR B 1 157 ? 11.281 -25.562 0.813 1 97.12 157 TYR B O 1
ATOM 2939 N N . LEU B 1 158 ? 12.891 -24.453 -0.228 1 97.19 158 LEU B N 1
ATOM 2940 C CA . LEU B 1 158 ? 12.984 -25.438 -1.303 1 97.19 158 LEU B CA 1
ATOM 2941 C C . LEU B 1 158 ? 14.18 -26.359 -1.095 1 97.19 158 LEU B C 1
ATOM 2943 O O . LEU B 1 158 ? 15.32 -25.891 -0.976 1 97.19 158 LEU B O 1
ATOM 2947 N N . GLN B 1 159 ? 13.891 -27.641 -1.013 1 96.69 159 GLN B N 1
ATOM 2948 C CA . GLN B 1 159 ? 14.953 -28.625 -0.931 1 96.69 159 GLN B CA 1
ATOM 2949 C C . GLN B 1 159 ? 15.227 -29.266 -2.295 1 96.69 159 GLN B C 1
ATOM 2951 O O . GLN B 1 159 ? 14.297 -29.625 -3.012 1 96.69 159 GLN B O 1
ATOM 2956 N N . ILE B 1 160 ? 16.422 -29.25 -2.701 1 96.62 160 ILE B N 1
ATOM 2957 C CA . ILE B 1 160 ? 16.891 -29.984 -3.875 1 96.62 160 ILE B CA 1
ATOM 2958 C C . ILE B 1 160 ? 17.906 -31.047 -3.457 1 96.62 160 ILE B C 1
ATOM 2960 O O . ILE B 1 160 ? 19.047 -30.719 -3.152 1 96.62 160 ILE B O 1
ATOM 2964 N N . ARG B 1 161 ? 17.484 -32.25 -3.461 1 95.94 161 ARG B N 1
ATOM 2965 C CA . ARG B 1 161 ? 18.375 -33.344 -3.068 1 95.94 161 ARG B CA 1
ATOM 2966 C C . ARG B 1 161 ? 19.375 -33.656 -4.176 1 95.94 161 ARG B C 1
ATOM 2968 O O . ARG B 1 161 ? 19.016 -33.75 -5.348 1 95.94 161 ARG B O 1
ATOM 2975 N N . GLY B 1 162 ? 20.641 -33.812 -3.824 1 95.69 162 GLY B N 1
ATOM 2976 C CA . GLY B 1 162 ? 21.641 -34.125 -4.828 1 95.69 162 GLY B CA 1
ATOM 2977 C C . GLY B 1 162 ? 21.703 -33.125 -5.957 1 95.69 162 GLY B C 1
ATOM 2978 O O . GLY B 1 162 ? 21.625 -33.5 -7.129 1 95.69 162 GLY B O 1
ATOM 2979 N N . ILE B 1 163 ? 21.828 -31.906 -5.613 1 96.81 163 ILE B N 1
ATOM 2980 C CA . ILE B 1 163 ? 21.75 -30.828 -6.582 1 96.81 163 ILE B CA 1
ATOM 2981 C C . ILE B 1 163 ? 22.828 -31.016 -7.66 1 96.81 163 ILE B C 1
ATOM 2983 O O . ILE B 1 163 ? 23.938 -31.438 -7.363 1 96.81 163 ILE B O 1
ATOM 2987 N N . LYS B 1 164 ? 22.484 -30.734 -8.859 1 96.31 164 LYS B N 1
ATOM 2988 C CA . LYS B 1 164 ? 23.375 -30.875 -10.016 1 96.31 164 LYS B CA 1
ATOM 2989 C C . LYS B 1 164 ? 23.734 -29.531 -10.617 1 96.31 164 LYS B C 1
ATOM 2991 O O . LYS B 1 164 ? 23.031 -28.531 -10.375 1 96.31 164 LYS B O 1
ATOM 2996 N N . LYS B 1 165 ? 24.797 -29.562 -11.391 1 96.94 165 LYS B N 1
ATOM 2997 C CA . LYS B 1 165 ? 25.172 -28.344 -12.102 1 96.94 165 LYS B CA 1
ATOM 2998 C C . LYS B 1 165 ? 24.062 -27.875 -13.023 1 96.94 165 LYS B C 1
ATOM 3000 O O . LYS B 1 165 ? 23.859 -26.672 -13.203 1 96.94 165 LYS B O 1
ATOM 3005 N N . SER B 1 166 ? 23.266 -28.812 -13.531 1 95.31 166 SER B N 1
ATOM 3006 C CA . SER B 1 166 ? 22.172 -28.5 -14.43 1 95.31 166 SER B CA 1
ATOM 3007 C C . SER B 1 166 ? 21.031 -27.797 -13.695 1 95.31 166 SER B C 1
ATOM 3009 O O . SER B 1 166 ? 20.156 -27.203 -14.32 1 95.31 166 SER B O 1
ATOM 3011 N N . ASP B 1 167 ? 21 -27.891 -12.367 1 95.94 167 ASP B N 1
ATOM 3012 C CA . ASP B 1 167 ? 19.969 -27.25 -11.555 1 95.94 167 ASP B CA 1
ATOM 3013 C C . ASP B 1 167 ? 20.297 -25.781 -11.312 1 95.94 167 ASP B C 1
ATOM 3015 O O . ASP B 1 167 ? 19.469 -25.031 -10.781 1 95.94 167 ASP B O 1
ATOM 3019 N N . GLU B 1 168 ? 21.453 -25.406 -11.672 1 97.5 168 GLU B N 1
ATOM 3020 C CA . GLU B 1 168 ? 21.875 -24.016 -11.484 1 97.5 168 GLU B CA 1
ATOM 3021 C C . GLU B 1 168 ? 20.984 -23.062 -12.242 1 97.5 168 GLU B C 1
ATOM 3023 O O . GLU B 1 168 ? 20.453 -23.391 -13.312 1 97.5 168 GLU B O 1
ATOM 3028 N N . GLY B 1 169 ? 20.875 -21.812 -11.625 1 97.81 169 GLY B N 1
ATOM 3029 C CA . GLY B 1 169 ? 20.078 -20.781 -12.289 1 97.81 169 GLY B CA 1
ATOM 3030 C C . GLY B 1 169 ? 19.219 -19.984 -11.336 1 97.81 169 GLY B C 1
ATOM 3031 O O . GLY B 1 169 ? 19.516 -19.891 -10.148 1 97.81 169 GLY B O 1
ATOM 3032 N N . THR B 1 170 ? 18.219 -19.359 -11.906 1 98.12 170 THR B N 1
ATOM 3033 C CA . THR B 1 170 ? 17.344 -18.484 -11.141 1 98.12 170 THR B CA 1
ATOM 3034 C C . THR B 1 170 ? 16.109 -19.234 -10.672 1 98.12 170 THR B C 1
ATOM 3036 O O . THR B 1 170 ? 15.461 -19.938 -11.461 1 98.12 170 THR B O 1
ATOM 3039 N N . TYR B 1 171 ? 15.891 -19.156 -9.398 1 97.5 171 TYR B N 1
ATOM 3040 C CA . TYR B 1 171 ? 14.672 -19.672 -8.781 1 97.5 171 TYR B CA 1
ATOM 3041 C C . TYR B 1 171 ? 13.828 -18.547 -8.195 1 97.5 171 TYR B C 1
ATOM 3043 O O . TYR B 1 171 ? 14.359 -17.641 -7.559 1 97.5 171 TYR B O 1
ATOM 3051 N N . ARG B 1 172 ? 12.523 -18.656 -8.398 1 95.75 172 ARG B N 1
ATOM 3052 C CA . ARG B 1 172 ? 11.633 -17.609 -7.887 1 95.75 172 ARG B CA 1
ATOM 3053 C C . ARG B 1 172 ? 10.852 -18.109 -6.68 1 95.75 172 ARG B C 1
ATOM 3055 O O . ARG B 1 172 ? 10.195 -19.156 -6.746 1 95.75 172 ARG B O 1
ATOM 3062 N N . CYS B 1 173 ? 11.023 -17.438 -5.629 1 97.44 173 CYS B N 1
ATOM 3063 C CA . CYS B 1 173 ? 10.164 -17.609 -4.465 1 97.44 173 CYS B CA 1
ATOM 3064 C C . CYS B 1 173 ? 9.008 -16.625 -4.488 1 97.44 173 CYS B C 1
ATOM 3066 O O . CYS B 1 173 ? 9.219 -15.414 -4.418 1 97.44 173 CYS B O 1
ATOM 3068 N N . GLU B 1 174 ? 7.785 -17.125 -4.574 1 95.62 174 GLU B N 1
ATOM 3069 C CA . GLU B 1 174 ? 6.609 -16.281 -4.742 1 95.62 174 GLU B CA 1
ATOM 3070 C C . GLU B 1 174 ? 5.609 -16.5 -3.611 1 95.62 174 GLU B C 1
ATOM 3072 O O . GLU B 1 174 ? 5.273 -17.641 -3.281 1 95.62 174 GLU B O 1
ATOM 3077 N N . GLY B 1 175 ? 5.176 -15.398 -2.984 1 96.94 175 GLY B N 1
ATOM 3078 C CA . GLY B 1 175 ? 4.109 -15.422 -1.997 1 96.94 175 GLY B CA 1
ATOM 3079 C C . GLY B 1 175 ? 2.803 -14.852 -2.52 1 96.94 175 GLY B C 1
ATOM 3080 O O . GLY B 1 175 ? 2.799 -13.867 -3.256 1 96.94 175 GLY B O 1
ATOM 3081 N N . ARG B 1 176 ? 1.677 -15.539 -2.102 1 96.25 176 ARG B N 1
ATOM 3082 C CA . ARG B 1 176 ? 0.362 -15.094 -2.555 1 96.25 176 ARG B CA 1
ATOM 3083 C C . ARG B 1 176 ? -0.636 -15.078 -1.4 1 96.25 176 ARG B C 1
ATOM 3085 O O . ARG B 1 176 ? -0.633 -15.977 -0.556 1 96.25 176 ARG B O 1
ATOM 3092 N N . ILE B 1 177 ? -1.41 -14.047 -1.412 1 96 177 ILE B N 1
ATOM 3093 C CA . ILE B 1 177 ? -2.559 -13.945 -0.519 1 96 177 ILE B CA 1
ATOM 3094 C C . ILE B 1 177 ? -3.832 -13.734 -1.337 1 96 177 ILE B C 1
ATOM 3096 O O . ILE B 1 177 ? -4.082 -12.641 -1.836 1 96 177 ILE B O 1
ATOM 3100 N N . LEU B 1 178 ? -4.66 -14.781 -1.405 1 95.88 178 LEU B N 1
ATOM 3101 C CA . LEU B 1 178 ? -5.812 -14.773 -2.301 1 95.88 178 LEU B CA 1
ATOM 3102 C C . LEU B 1 178 ? -6.812 -13.703 -1.888 1 95.88 178 LEU B C 1
ATOM 3104 O O . LEU B 1 178 ? -7.305 -12.945 -2.73 1 95.88 178 LEU B O 1
ATOM 3108 N N . ALA B 1 179 ? -7.09 -13.539 -0.608 1 91.62 179 ALA B N 1
ATOM 3109 C CA . ALA B 1 179 ? -8.125 -12.641 -0.102 1 91.62 179 ALA B CA 1
ATOM 3110 C C . ALA B 1 179 ? -7.867 -11.203 -0.549 1 91.62 179 ALA B C 1
ATOM 3112 O O . ALA B 1 179 ? -8.812 -10.445 -0.774 1 91.62 179 ALA B O 1
ATOM 3113 N N . ARG B 1 180 ? -6.637 -10.836 -0.72 1 92.12 180 ARG B N 1
ATOM 3114 C CA . ARG B 1 180 ? -6.277 -9.477 -1.098 1 92.12 180 ARG B CA 1
ATOM 3115 C C . ARG B 1 180 ? -5.695 -9.43 -2.506 1 92.12 180 ARG B C 1
ATOM 3117 O O . ARG B 1 180 ? -5.422 -8.352 -3.037 1 92.12 180 ARG B O 1
ATOM 3124 N N . GLY B 1 181 ? -5.555 -10.617 -3.09 1 96.38 181 GLY B N 1
ATOM 3125 C CA . GLY B 1 181 ? -4.906 -10.688 -4.391 1 96.38 181 GLY B CA 1
ATOM 3126 C C . GLY B 1 181 ? -3.463 -10.227 -4.363 1 96.38 181 GLY B C 1
ATOM 3127 O O . GLY B 1 181 ? -2.951 -9.711 -5.359 1 96.38 181 GLY B O 1
ATOM 3128 N N . GLU B 1 182 ? -2.9 -10.258 -3.225 1 96.19 182 GLU B N 1
ATOM 3129 C CA . GLU B 1 182 ? -1.527 -9.789 -3.061 1 96.19 182 GLU B CA 1
ATOM 3130 C C . GLU B 1 182 ? -0.525 -10.828 -3.555 1 96.19 182 GLU B C 1
ATOM 3132 O O . GLU B 1 182 ? -0.689 -12.023 -3.303 1 96.19 182 GLU B O 1
ATOM 3137 N N . ILE B 1 183 ? 0.409 -10.359 -4.277 1 96.56 183 ILE B N 1
ATOM 3138 C CA . ILE B 1 183 ? 1.479 -11.227 -4.77 1 96.56 183 ILE B CA 1
ATOM 3139 C C . ILE B 1 183 ? 2.811 -10.477 -4.715 1 96.56 183 ILE B C 1
ATOM 3141 O O . ILE B 1 183 ? 2.867 -9.281 -4.988 1 96.56 183 ILE B O 1
ATOM 3145 N N . SER B 1 184 ? 3.801 -11.117 -4.293 1 95.81 184 SER B N 1
ATOM 3146 C CA . SER B 1 184 ? 5.176 -10.633 -4.344 1 95.81 184 SER B CA 1
ATOM 3147 C C . SER B 1 184 ? 6.164 -11.781 -4.508 1 95.81 184 SER B C 1
ATOM 3149 O O . SER B 1 184 ? 5.816 -12.945 -4.281 1 95.81 184 SER B O 1
ATOM 3151 N N . PHE B 1 185 ? 7.371 -11.406 -5.059 1 95.56 185 PHE B N 1
ATOM 3152 C CA . PHE B 1 185 ? 8.305 -12.492 -5.305 1 95.56 185 PHE B CA 1
ATOM 3153 C C . PHE B 1 185 ? 9.75 -11.992 -5.223 1 95.56 185 PHE B C 1
ATOM 3155 O O . PHE B 1 185 ? 9.992 -10.789 -5.258 1 95.56 185 PHE B O 1
ATOM 3162 N N . LYS B 1 186 ? 10.617 -12.93 -5.023 1 96.5 186 LYS B N 1
ATOM 3163 C CA . LYS B 1 186 ? 12.062 -12.703 -5.078 1 96.5 186 LYS B CA 1
ATOM 3164 C C . LYS B 1 186 ? 12.742 -13.75 -5.957 1 96.5 186 LYS B C 1
ATOM 3166 O O . LYS B 1 186 ? 12.484 -14.953 -5.816 1 96.5 186 LYS B O 1
ATOM 3171 N N . ASP B 1 187 ? 13.516 -13.297 -6.93 1 96.69 187 ASP B N 1
ATOM 3172 C CA . ASP B 1 187 ? 14.352 -14.195 -7.723 1 96.69 187 ASP B CA 1
ATOM 3173 C C . ASP B 1 187 ? 15.695 -14.453 -7.031 1 96.69 187 ASP B C 1
ATOM 3175 O O . ASP B 1 187 ? 16.391 -13.508 -6.637 1 96.69 187 ASP B O 1
ATOM 3179 N N . ILE B 1 188 ? 16 -15.68 -6.922 1 98.31 188 ILE B N 1
ATOM 3180 C CA . ILE B 1 188 ? 17.203 -16.094 -6.207 1 98.31 188 ILE B CA 1
ATOM 3181 C C . ILE B 1 188 ? 18.141 -16.828 -7.156 1 98.31 188 ILE B C 1
ATOM 3183 O O . ILE B 1 188 ? 17.75 -17.828 -7.777 1 98.31 188 ILE B O 1
ATOM 3187 N N . GLN B 1 189 ? 19.312 -16.375 -7.27 1 98.69 189 GLN B N 1
ATOM 3188 C CA . GLN B 1 189 ? 20.312 -17.062 -8.07 1 98.69 189 GLN B CA 1
ATOM 3189 C C . GLN B 1 189 ? 20.969 -18.203 -7.285 1 98.69 189 GLN B C 1
ATOM 3191 O O . GLN B 1 189 ? 21.484 -17.984 -6.188 1 98.69 189 GLN B O 1
ATOM 3196 N N . ILE B 1 190 ? 20.938 -19.375 -7.879 1 98.38 190 ILE B N 1
ATOM 3197 C CA . ILE B 1 190 ? 21.594 -20.547 -7.285 1 98.38 190 ILE B CA 1
ATOM 3198 C C . ILE B 1 190 ? 22.859 -20.875 -8.078 1 98.38 190 ILE B C 1
ATOM 3200 O O . ILE B 1 190 ? 22.812 -21.031 -9.297 1 98.38 190 ILE B O 1
ATOM 3204 N N . ILE B 1 191 ? 23.922 -20.938 -7.367 1 98.44 191 ILE B N 1
ATOM 3205 C CA . ILE B 1 191 ? 25.219 -21.297 -7.949 1 98.44 191 ILE B CA 1
ATOM 3206 C C . ILE B 1 191 ? 25.609 -22.703 -7.492 1 98.44 191 ILE B C 1
ATOM 3208 O O . ILE B 1 191 ? 25.516 -23.016 -6.305 1 98.44 191 ILE B O 1
ATOM 3212 N N . VAL B 1 192 ? 25.969 -23.562 -8.469 1 98 192 VAL B N 1
ATOM 3213 C CA . VAL B 1 192 ? 26.391 -24.906 -8.148 1 98 192 VAL B CA 1
ATOM 3214 C C . VAL B 1 192 ? 27.844 -25.109 -8.578 1 98 192 VAL B C 1
ATOM 3216 O O . VAL B 1 192 ? 28.156 -25.078 -9.773 1 98 192 VAL B O 1
ATOM 3219 N N . ASN B 1 193 ? 28.672 -25.312 -7.586 1 97 193 ASN B N 1
ATOM 3220 C CA . ASN B 1 193 ? 30.094 -25.516 -7.852 1 97 193 ASN B CA 1
ATOM 3221 C C . ASN B 1 193 ? 30.391 -26.969 -8.195 1 97 193 ASN B C 1
ATOM 3223 O O . ASN B 1 193 ? 29.922 -27.891 -7.512 1 97 193 ASN B O 1
ATOM 3227 N N . GLU B 1 194 ? 30.984 -27.219 -9.289 1 90.75 194 GLU B N 1
ATOM 3228 C CA . GLU B 1 194 ? 31.375 -28.578 -9.695 1 90.75 194 GLU B CA 1
ATOM 3229 C C . GLU B 1 194 ? 32.531 -29.094 -8.844 1 90.75 194 GLU B C 1
ATOM 3231 O O . GLU B 1 194 ? 33.375 -28.312 -8.414 1 90.75 194 GLU B O 1
ATOM 3236 N N . SER B 1 195 ? 32.344 -30.281 -8.352 1 73.12 195 SER B N 1
ATOM 3237 C CA . SER B 1 195 ? 33.5 -30.906 -7.684 1 73.12 195 SER B CA 1
ATOM 3238 C C . SER B 1 195 ? 34.75 -30.844 -8.555 1 73.12 195 SER B C 1
ATOM 3240 O O . SER B 1 195 ? 34.688 -31.125 -9.75 1 73.12 195 SER B O 1
ATOM 3242 N N . SER B 1 196 ? 35.5 -30.016 -8.484 1 58.22 196 SER B N 1
ATOM 3243 C CA . SER B 1 196 ? 36.812 -30.141 -9.141 1 58.22 196 SER B CA 1
ATOM 3244 C C . SER B 1 196 ? 37.312 -31.578 -9.078 1 58.22 196 SER B C 1
ATOM 3246 O O . SER B 1 196 ? 37.438 -32.156 -7.984 1 58.22 196 SER B O 1
ATOM 3248 N N . ALA B 1 197 ? 37.031 -32.5 -9.922 1 49.34 197 ALA B N 1
ATOM 3249 C CA . ALA B 1 197 ? 38 -33.594 -9.992 1 49.34 197 ALA B CA 1
ATOM 3250 C C . ALA B 1 197 ? 39.406 -33.062 -9.695 1 49.34 197 ALA B C 1
ATOM 3252 O O . ALA B 1 197 ? 39.906 -32.156 -10.398 1 49.34 197 ALA B O 1
ATOM 3253 N N . ASP B 1 198 ? 39.656 -32.812 -8.484 1 46.38 198 ASP B N 1
ATOM 3254 C CA . ASP B 1 198 ? 41.094 -32.719 -8.266 1 46.38 198 ASP B CA 1
ATOM 3255 C C . ASP B 1 198 ? 41.844 -33.656 -9.219 1 46.38 198 ASP B C 1
ATOM 3257 O O . ASP B 1 198 ? 41.812 -34.875 -9.039 1 46.38 198 ASP B O 1
ATOM 3261 N N . SER B 1 199 ? 41.562 -33.531 -10.516 1 44.91 199 SER B N 1
ATOM 3262 C CA . SER B 1 199 ? 42.594 -34.125 -11.375 1 44.91 199 SER B CA 1
ATOM 3263 C C . SER B 1 199 ? 43.969 -33.875 -10.82 1 44.91 199 SER B C 1
ATOM 3265 O O . SER B 1 199 ? 44.688 -32.969 -11.25 1 44.91 199 SER B O 1
ATOM 3267 N N . ARG B 1 200 ? 44.125 -33.75 -9.594 1 43.22 200 ARG B N 1
ATOM 3268 C CA . ARG B 1 200 ? 45.5 -33.938 -9.117 1 43.22 200 ARG B CA 1
ATOM 3269 C C . ARG B 1 200 ? 46.094 -35.219 -9.656 1 43.22 200 ARG B C 1
ATOM 3271 O O . ARG B 1 200 ? 45.75 -36.312 -9.203 1 43.22 200 ARG B O 1
ATOM 3278 N N . ILE B 1 201 ? 46.25 -35.344 -10.961 1 45.31 201 ILE B N 1
ATOM 3279 C CA . ILE B 1 201 ? 47.281 -36.281 -11.383 1 45.31 201 ILE B CA 1
ATOM 3280 C C . ILE B 1 201 ? 48.438 -36.281 -10.391 1 45.31 201 ILE B C 1
ATOM 3282 O O . ILE B 1 201 ? 49.031 -35.219 -10.125 1 45.31 201 ILE B O 1
ATOM 3286 N N . PRO B 1 202 ? 48.438 -37.156 -9.422 1 44.44 202 PRO B N 1
ATOM 3287 C CA . PRO B 1 202 ? 49.656 -37.219 -8.602 1 44.44 202 PRO B CA 1
ATOM 3288 C C . PRO B 1 202 ? 50.906 -36.875 -9.391 1 44.44 202 PRO B C 1
ATOM 3290 O O . PRO B 1 202 ? 51.156 -37.469 -10.445 1 44.44 202 PRO B O 1
ATOM 3293 N N . HIS B 1 203 ? 51.156 -35.594 -9.609 1 41.91 203 HIS B N 1
ATOM 3294 C CA . HIS B 1 203 ? 52.469 -35.344 -10.172 1 41.91 203 HIS B CA 1
ATOM 3295 C C . HIS B 1 203 ? 53.5 -36.344 -9.633 1 41.91 203 HIS B C 1
ATOM 3297 O O . HIS B 1 203 ? 53.75 -36.375 -8.43 1 41.91 203 HIS B O 1
ATOM 3303 N N . ARG B 1 204 ? 53.406 -37.625 -10.07 1 39.38 204 ARG B N 1
ATOM 3304 C CA . ARG B 1 204 ? 54.562 -38.5 -9.781 1 39.38 204 ARG B CA 1
ATOM 3305 C C . ARG B 1 204 ? 55.875 -37.75 -9.867 1 39.38 204 ARG B C 1
ATOM 3307 O O . ARG B 1 204 ? 56.219 -37.219 -10.93 1 39.38 204 ARG B O 1
ATOM 3314 N N . GLY B 1 205 ? 56.156 -36.906 -8.836 1 40.59 205 GLY B N 1
ATOM 3315 C CA . GLY B 1 205 ? 57.469 -36.312 -8.742 1 40.59 205 GLY B CA 1
ATOM 3316 C C . GLY B 1 205 ? 58.594 -37.156 -9.305 1 40.59 205 GLY B C 1
ATOM 3317 O O . GLY B 1 205 ? 58.469 -38.406 -9.359 1 40.59 205 GLY B O 1
ATOM 3318 N N . PRO B 1 206 ? 59.281 -36.656 -10.297 1 40.88 206 PRO B N 1
ATOM 3319 C CA . PRO B 1 206 ? 60.406 -37.438 -10.867 1 40.88 206 PRO B CA 1
ATOM 3320 C C . PRO B 1 206 ? 61.219 -38.156 -9.805 1 40.88 206 PRO B C 1
ATOM 3322 O O . PRO B 1 206 ? 61.344 -37.688 -8.672 1 40.88 206 PRO B O 1
ATOM 3325 N N . SER B 1 207 ? 61.094 -39.531 -9.672 1 39.12 207 SER B N 1
ATOM 3326 C CA . SER B 1 207 ? 62 -40.344 -8.883 1 39.12 207 SER B CA 1
ATOM 3327 C C . SER B 1 207 ? 63.406 -39.781 -8.867 1 39.12 207 SER B C 1
ATOM 3329 O O . SER B 1 207 ? 64 -39.562 -9.93 1 39.12 207 SER B O 1
ATOM 3331 N N . GLN B 1 208 ? 63.688 -38.75 -7.996 1 36.94 208 GLN B N 1
ATOM 3332 C CA . GLN B 1 208 ? 65.062 -38.25 -7.805 1 36.94 208 GLN B CA 1
ATOM 3333 C C . GLN B 1 208 ? 66.062 -39.406 -7.812 1 36.94 208 GLN B C 1
ATOM 3335 O O . GLN B 1 208 ? 65.938 -40.344 -7.031 1 36.94 208 GLN B O 1
ATOM 3340 N N . PHE B 1 209 ? 66.688 -39.75 -8.961 1 31.12 209 PHE B N 1
ATOM 3341 C CA . PHE B 1 209 ? 67.812 -40.594 -9.141 1 31.12 209 PHE B CA 1
ATOM 3342 C C . PHE B 1 209 ? 68.938 -40.25 -8.102 1 31.12 209 PHE B C 1
ATOM 3344 O O . PHE B 1 209 ? 69.375 -39.125 -8.008 1 31.12 209 PHE B O 1
ATOM 3351 N N . GLU B 1 210 ? 68.75 -40.781 -6.859 1 35.59 210 GLU B N 1
ATOM 3352 C CA . GLU B 1 210 ? 69.812 -40.75 -5.844 1 35.59 210 GLU B CA 1
ATOM 3353 C C . GLU B 1 210 ? 71.125 -41.031 -6.461 1 35.59 210 GLU B C 1
ATOM 3355 O O . GLU B 1 210 ? 71.375 -42.094 -7.02 1 35.59 210 GLU B O 1
ATOM 3360 N N . ARG B 1 211 ? 71.812 -39.969 -7.035 1 29.88 211 ARG B N 1
ATOM 3361 C CA . ARG B 1 211 ? 73.188 -40.031 -7.504 1 29.88 211 ARG B CA 1
ATOM 3362 C C . ARG B 1 211 ? 74.062 -40.656 -6.465 1 29.88 211 ARG B C 1
ATOM 3364 O O . ARG B 1 211 ? 74.188 -40.156 -5.344 1 29.88 211 ARG B O 1
ATOM 3371 N N . HIS B 1 212 ? 74.188 -42 -6.488 1 33.81 212 HIS B N 1
ATOM 3372 C CA . HIS B 1 212 ? 75.188 -42.812 -5.77 1 33.81 212 HIS B CA 1
ATOM 3373 C C . HIS B 1 212 ? 76.562 -42.219 -5.891 1 33.81 212 HIS B C 1
ATOM 3375 O O . HIS B 1 212 ? 77.125 -42.156 -6.992 1 33.81 212 HIS B O 1
ATOM 3381 N N . LYS B 1 213 ? 76.812 -41.094 -5.109 1 31.81 213 LYS B N 1
ATOM 3382 C CA . LYS B 1 213 ? 78.188 -40.562 -5.039 1 31.81 213 LYS B CA 1
ATOM 3383 C C . LYS B 1 213 ? 79.188 -41.688 -4.699 1 31.81 213 LYS B C 1
ATOM 3385 O O . LYS B 1 213 ? 79.062 -42.281 -3.633 1 31.81 213 LYS B O 1
ATOM 3390 N N . VAL B 1 214 ? 79.625 -42.406 -5.633 1 33.94 214 VAL B N 1
ATOM 3391 C CA . VAL B 1 214 ? 80.75 -43.375 -5.602 1 33.94 214 VAL B CA 1
ATOM 3392 C C . VAL B 1 214 ? 81.938 -42.719 -4.98 1 33.94 214 VAL B C 1
ATOM 3394 O O . VAL B 1 214 ? 82.5 -41.75 -5.516 1 33.94 214 VAL B O 1
ATOM 3397 N N . ALA B 1 215 ? 81.875 -42.469 -3.625 1 32.28 215 ALA B N 1
ATOM 3398 C CA . ALA B 1 215 ? 83.062 -42.062 -2.871 1 32.28 215 ALA B CA 1
ATOM 3399 C C . ALA B 1 215 ? 84.25 -42.906 -3.221 1 32.28 215 ALA B C 1
ATOM 3401 O O . ALA B 1 215 ? 84.25 -44.125 -2.992 1 32.28 215 ALA B O 1
ATOM 3402 N N . MET B 1 216 ? 84.812 -42.594 -4.359 1 30.83 216 MET B N 1
ATOM 3403 C CA . MET B 1 216 ? 86.062 -43.156 -4.758 1 30.83 216 MET B CA 1
ATOM 3404 C C . MET B 1 216 ? 87.125 -42.969 -3.676 1 30.83 216 MET B C 1
ATOM 3406 O O . MET B 1 216 ? 87.375 -41.844 -3.23 1 30.83 216 MET B O 1
ATOM 3410 N N . SER B 1 217 ? 87.188 -43.906 -2.688 1 33.53 217 SER B N 1
ATOM 3411 C CA . SER B 1 217 ? 88.188 -44.094 -1.683 1 33.53 217 SER B CA 1
ATOM 3412 C C . SER B 1 217 ? 89.625 -43.938 -2.289 1 33.53 217 SER B C 1
ATOM 3414 O O . SER B 1 217 ? 90.062 -44.781 -3.09 1 33.53 217 SER B O 1
ATOM 3416 N N . THR B 1 218 ? 89.812 -42.812 -2.869 1 29.97 218 THR B N 1
ATOM 3417 C CA . THR B 1 218 ? 91.188 -42.625 -3.355 1 29.97 218 THR B CA 1
ATOM 3418 C C . THR B 1 218 ? 92.188 -42.875 -2.236 1 29.97 218 THR B C 1
ATOM 3420 O O . THR B 1 218 ? 92.062 -42.344 -1.131 1 29.97 218 THR B O 1
ATOM 3423 N N . ASN B 1 219 ? 92.875 -44 -2.32 1 34.34 219 ASN B N 1
ATOM 3424 C CA . ASN B 1 219 ? 94.062 -44.531 -1.667 1 34.34 219 ASN B CA 1
ATOM 3425 C C . ASN B 1 219 ? 95.25 -43.531 -1.731 1 34.34 219 ASN B C 1
ATOM 3427 O O . ASN B 1 219 ? 96.312 -43.812 -1.256 1 34.34 219 ASN B O 1
ATOM 3431 N N . LEU B 1 220 ? 95 -42.219 -1.638 1 26.5 220 LEU B N 1
ATOM 3432 C CA . LEU B 1 220 ? 96.375 -41.688 -1.386 1 26.5 220 LEU B CA 1
ATOM 3433 C C . LEU B 1 220 ? 96.812 -42 0.033 1 26.5 220 LEU B C 1
ATOM 3435 O O . LEU B 1 220 ? 96 -41.969 0.97 1 26.5 220 LEU B O 1
#

Foldseek 3Di:
DPPPQFDWEKDKPPQEAEDEAQAKDKIKIFIGHFFPDKWKAAQVGHTDDADDQWHWADPDRTMIMIMGGRDDQVRFHKMKIWTDDPRDIYIGIYGHHYKHAKDWPDQDAEDEDEAQDFDWGDTDIAMVVGWDKWKDDPNHTDDCPPDVQWDQDPNRIITGGRDHQVNFAWMKIKTADPVVRHIDIDIHGYHYHYDPPCPCPVPPPPPPPPPPPPPPPPPD/DPPPQFDWEKDKPPQEAEDEAQAKDKIKIFIGHFFPDKWKAAQVGHTDDADDQWHWADPDRTMIMIMGGRDDQVRFHKMKIWTDDPHDIYIGIYGHHYKHAKDWPDQDAEDEEEAQDFDWGDTDIAMVVGWDKWKDDPNHTDDCPPDVQWDQDPNRIITGGRDHQVNFAWMKIKTADPVVRHIDIDIHGYHYHYDPPCVPPVPPPPPPPPPPPPPPPPPD

Nearest PDB structures (foldseek):
  1qz1-assembly1_A-2  TM=9.337E-01  e=1.642E-28  Rattus norvegicus
  1epf-assembly1_A  TM=8.312E-01  e=6.618E-28  Rattus norvegicus
  2wim-assembly2_B  TM=9.625E-01  e=1.663E-23  Homo sapiens
  2xy2-assembly1_A  TM=9.045E-01  e=1.846E-24  Homo sapiens
  2wim-assembly1_A  TM=9.688E-01  e=2.842E-23  Homo sapiens

Radius of gyration: 36.06 Å; Cα contacts (8 Å, |Δi|>4): 972; chains: 2; bounding box: 138×92×51 Å

Solvent-accessible surface area (backbone atoms only — not comparable to full-atom values): 24564 Å² total; per-residue (Å²): 128,82,68,75,73,68,66,61,40,45,46,51,39,32,66,59,42,78,47,38,57,59,39,39,40,36,37,39,36,39,48,46,68,65,48,79,44,78,46,45,25,39,59,86,65,43,76,60,65,63,53,92,45,36,40,60,42,77,75,55,75,44,32,35,35,42,34,38,45,53,32,48,74,85,68,39,38,47,32,35,42,38,36,31,37,96,90,41,75,30,61,33,67,33,45,32,49,57,32,40,59,85,40,76,82,44,56,64,63,67,44,78,46,50,48,59,35,71,42,71,46,65,49,40,68,46,34,49,73,72,54,52,74,48,42,29,48,89,93,32,73,67,53,54,83,79,43,83,46,38,40,74,44,98,81,59,26,41,32,32,50,52,34,42,64,85,70,43,42,60,34,33,48,34,38,34,36,63,84,74,12,40,45,52,72,47,76,24,40,37,46,45,42,70,72,66,72,72,73,62,63,72,72,74,64,75,78,75,76,75,76,76,76,77,77,74,76,74,77,125,127,82,68,77,72,69,66,62,41,43,46,52,39,32,66,58,42,76,48,39,56,60,39,39,38,36,36,40,36,39,48,46,68,66,47,80,43,79,44,45,26,39,60,88,66,43,76,60,66,64,53,95,45,36,40,61,42,77,76,54,75,44,31,34,36,43,33,39,45,54,32,48,72,85,67,39,38,48,32,35,42,37,35,30,36,95,90,42,73,30,59,33,67,33,46,32,47,57,31,40,59,84,39,75,81,44,57,65,63,66,44,79,46,50,47,59,36,72,42,71,48,66,49,39,68,44,32,49,73,71,54,52,73,48,42,29,46,89,93,33,74,69,52,53,83,79,43,83,45,38,41,73,44,98,80,58,26,40,32,32,50,54,34,42,63,83,69,42,43,60,33,34,47,32,39,34,36,62,84,74,13,39,46,53,73,47,78,25,38,38,44,45,43,71,72,67,72,71,72,64,64,73,72,74,64,76,79,75,76,76,75,78,76,76,76,72,78,71,79,121

Organism: Acipenser ruthenus (NCBI:txid7906)

Sequence (440 aa):
MEVPVSSLQVDIVPAQGEISVGESKFFLCTVTGEADLITWFSPSGDKIETGQRISVVRNDDLSSTLTVYSADIDDAGTYKCVATFDGNESQATVNMKIFQKLTFRNAPSPQEYNEGDDAVIICDVTSSPPPNVIWKHRSREIIHKKDVRFSVLSNNYLQIRGIKKSDEGTYRCEGRILARGEISFKDIQIIVNESSADSRIPHRGPSQFERHKVAMSTNLMEVPVSSLQVDIVPAQGEISVGESKFFLCTVTGEADLITWFSPSGDKIETGQRISVVRNDDLSSTLTVYSADIDDAGTYKCVATFDGNESQATVNMKIFQKLTFRNAPSPQEYNEGDDAVIICDVTSSPPPNVIWKHRSREIIHKKDVRFSVLSNNYLQIRGIKKSDEGTYRCEGRILARGEISFKDIQIIVNESSADSRIPHRGPSQFERHKVAMSTNL

InterPro domains:
  IPR003598 Immunoglobulin subtype 2 [SM00408] (20-88)
  IPR003598 Immunoglobulin subtype 2 [SM00408] (114-180)
  IPR003599 Immunoglobulin domain subtype [SM00409] (14-99)
  IPR003599 Immunoglobulin domain subtype [SM00409] (108-193)
  IPR007110 Immunoglobulin-like domain [PS50835] (4-95)
  IPR007110 Immunoglobulin-like domain [PS50835] (100-184)
  IPR009138 Neural cell adhesion [PR01838] (8-35)
  IPR009138 Neural cell adhesion [PR01838] (97-124)
  IPR009138 Neural cell adhesion [PR01838] (175-203)
  IPR013098 Immunoglobulin I-set [PF07679] (10-98)
  IPR013783 Immunoglobulin-like fold [G3DSA:2.60.40.10] (8-101)
  IPR013783 Immunoglobulin-like fold [G3DSA:2.60.40.10] (102-192)
  IPR036179 Immunoglobulin-like domain superfamily [SSF48726] (16-99)
  IPR036179 Immunoglobulin-like domain superfamily [SSF48726] (102-176)
  IPR051170 Neural and epithelial cell adhesion domain-containing protein [PTHR12231] (19-176)